Protein AF-0000000068092219 (afdb_homodimer)

Radius of gyration: 24.57 Å; Cα contacts (8 Å, |Δi|>4): 716; chains: 2; bounding box: 64×71×62 Å

Structure (mmCIF, N/CA/C/O backbone):
data_AF-0000000068092219-model_v1
#
loop_
_entity.id
_entity.type
_entity.pdbx_description
1 polymer 'Membrane protein'
#
loop_
_atom_site.group_PDB
_atom_site.id
_atom_site.type_symbol
_atom_site.label_atom_id
_atom_site.label_alt_id
_atom_site.label_comp_id
_atom_site.label_asym_id
_atom_site.label_entity_id
_atom_site.label_seq_id
_atom_site.pdbx_PDB_ins_code
_atom_site.Cartn_x
_atom_site.Cartn_y
_atom_site.Cartn_z
_atom_site.occupancy
_atom_site.B_iso_or_equiv
_atom_site.auth_seq_id
_atom_site.auth_comp_id
_atom_site.auth_asym_id
_atom_site.auth_atom_id
_atom_site.pdbx_PDB_model_num
ATOM 1 N N . MET A 1 1 ? -27.25 5.742 28.594 1 40.28 1 MET A N 1
ATOM 2 C CA . MET A 1 1 ? -26.188 4.75 28.609 1 40.28 1 MET A CA 1
ATOM 3 C C . MET A 1 1 ? -24.828 5.398 28.312 1 40.28 1 MET A C 1
ATOM 5 O O . MET A 1 1 ? -24.703 6.18 27.375 1 40.28 1 MET A O 1
ATOM 9 N N . SER A 1 2 ? -23.906 5.336 29.094 1 43.81 2 SER A N 1
ATOM 10 C CA . SER A 1 2 ? -22.688 6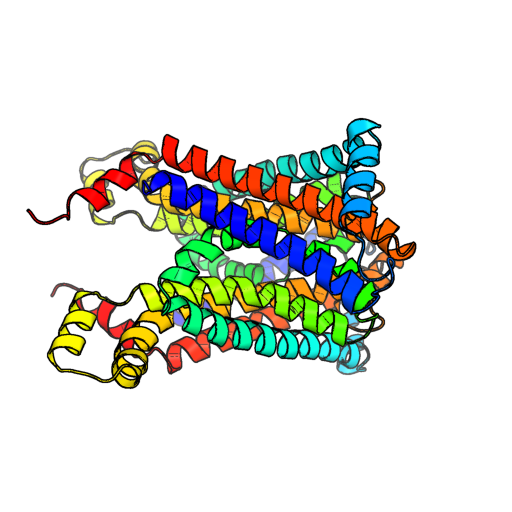.129 29.188 1 43.81 2 SER A CA 1
ATOM 11 C C . SER A 1 2 ? -21.859 6.043 27.906 1 43.81 2 SER A C 1
ATOM 13 O O . SER A 1 2 ? -21.969 5.066 27.156 1 43.81 2 SER A O 1
ATOM 15 N N . LYS A 1 3 ? -21.328 7.125 27.453 1 53.09 3 LYS A N 1
ATOM 16 C CA . LYS A 1 3 ? -20.484 7.363 26.281 1 53.09 3 LYS A CA 1
ATOM 17 C C . LYS A 1 3 ? -19.547 6.188 26.031 1 53.09 3 LYS A C 1
ATOM 19 O O . LYS A 1 3 ? -19.25 5.852 24.875 1 53.09 3 LYS A O 1
ATOM 24 N N . SER A 1 4 ? -19.172 5.613 27.078 1 50.69 4 SER A N 1
ATOM 25 C CA . SER A 1 4 ? -18.188 4.531 27.016 1 50.69 4 SER A CA 1
ATOM 26 C C . SER A 1 4 ? -18.812 3.246 26.484 1 50.69 4 SER A C 1
ATOM 28 O O . SER A 1 4 ? -18.156 2.473 25.797 1 50.69 4 SER A O 1
ATOM 30 N N . VAL A 1 5 ? -20.047 2.971 26.938 1 48.41 5 VAL A N 1
ATOM 31 C CA . VAL A 1 5 ? -20.719 1.737 26.547 1 48.41 5 VAL A CA 1
ATOM 32 C C . VAL A 1 5 ? -21.094 1.795 25.078 1 48.41 5 VAL A C 1
ATOM 34 O O . VAL A 1 5 ? -21.094 0.772 24.391 1 48.41 5 VAL A O 1
ATOM 37 N N . LYS A 1 6 ? -21.406 2.896 24.609 1 54.5 6 LYS A N 1
ATOM 38 C CA . LYS A 1 6 ? -21.828 3.113 23.219 1 54.5 6 LYS A CA 1
ATOM 39 C C . LYS A 1 6 ? -20.672 2.873 22.266 1 54.5 6 LYS A C 1
ATOM 41 O O . LYS A 1 6 ? -20.875 2.375 21.156 1 54.5 6 LYS A O 1
ATOM 46 N N . SER A 1 7 ? -19.5 3.111 22.859 1 58.94 7 SER A N 1
ATOM 47 C CA . SER A 1 7 ? -18.312 3.002 22.016 1 58.94 7 SER A CA 1
ATOM 48 C C . SER A 1 7 ? -18 1.545 21.688 1 58.94 7 SER A C 1
ATOM 50 O O . SER A 1 7 ? -17.531 1.238 20.594 1 58.94 7 SER A O 1
ATOM 52 N N . PHE A 1 8 ? -18.344 0.667 22.625 1 58.22 8 PHE A N 1
ATOM 53 C CA . PHE A 1 8 ? -18.062 -0.746 22.391 1 58.22 8 PHE A CA 1
ATOM 54 C C . PHE A 1 8 ? -19.281 -1.457 21.812 1 58.22 8 PHE A C 1
ATOM 56 O O . PHE A 1 8 ? -19.141 -2.451 21.109 1 58.22 8 PHE A O 1
ATOM 63 N N . LEU A 1 9 ? -20.406 -0.963 22.094 1 60.34 9 LEU A N 1
ATOM 64 C CA . LEU A 1 9 ? -21.625 -1.641 21.703 1 60.34 9 LEU A CA 1
ATOM 65 C C . LEU A 1 9 ? -21.875 -1.468 20.203 1 60.34 9 LEU A C 1
ATOM 67 O O . LEU A 1 9 ? -22.312 -2.406 19.531 1 60.34 9 LEU A O 1
ATOM 71 N N . TYR A 1 10 ? -21.516 -0.332 19.781 1 63.09 10 TYR A N 1
ATOM 72 C CA . TYR A 1 10 ? -21.844 -0.068 18.391 1 63.09 10 TYR A CA 1
ATOM 73 C C . TYR A 1 10 ? -20.984 -0.932 17.469 1 63.09 10 TYR A C 1
ATOM 75 O O . TYR A 1 10 ? -21.516 -1.586 16.562 1 63.09 10 TYR A O 1
ATOM 83 N N . PRO A 1 11 ? -19.766 -1.024 17.812 1 63.91 11 PRO A N 1
ATOM 84 C CA . PRO A 1 11 ? -18.969 -1.923 16.953 1 63.91 11 PRO A CA 1
ATOM 85 C C . PRO A 1 11 ? -19.406 -3.381 17.078 1 63.91 11 PRO A C 1
ATOM 87 O O . PRO A 1 11 ? -19.375 -4.125 16.094 1 63.91 11 PRO A O 1
ATOM 90 N N . LEU A 1 12 ? -19.781 -3.75 18.172 1 65.19 12 LEU A N 1
ATOM 91 C CA . LEU A 1 12 ? -20.234 -5.125 18.391 1 65.19 12 LEU A CA 1
ATOM 92 C C . LEU A 1 12 ? -21.516 -5.395 17.609 1 65.19 12 LEU A C 1
ATOM 94 O O . LEU A 1 12 ? -21.672 -6.461 17 1 65.19 12 LEU A O 1
ATOM 98 N N . ILE A 1 13 ? -22.375 -4.465 17.625 1 65.88 13 ILE A N 1
ATOM 99 C CA . ILE A 1 13 ? -23.641 -4.617 16.906 1 65.88 13 ILE A CA 1
ATOM 100 C C . ILE A 1 13 ? -23.375 -4.703 15.406 1 65.88 13 ILE A C 1
ATOM 102 O O . ILE A 1 13 ? -23.938 -5.551 14.719 1 65.88 13 ILE A O 1
ATOM 106 N N . THR A 1 14 ? -22.5 -3.848 15.039 1 67.38 14 THR A N 1
ATOM 107 C CA . THR A 1 14 ? -22.188 -3.869 13.617 1 67.38 14 THR A CA 1
ATOM 108 C C . THR A 1 14 ? -21.547 -5.199 13.227 1 67.38 14 THR A C 1
ATOM 110 O O . THR A 1 14 ? -21.859 -5.754 12.172 1 67.38 14 THR A O 1
ATOM 113 N N . GLY A 1 15 ? -20.656 -5.66 14.07 1 70.25 15 GLY A N 1
ATOM 114 C CA . GLY A 1 15 ? -20.078 -6.969 13.82 1 70.25 15 GLY A CA 1
ATOM 115 C C . GLY A 1 15 ? -21.109 -8.078 13.727 1 70.25 15 GLY A C 1
ATOM 116 O O . GLY A 1 15 ? -21.047 -8.898 12.805 1 70.25 15 GLY A O 1
ATOM 117 N N . VAL A 1 16 ? -21.969 -8.031 14.648 1 68.94 16 VAL A N 1
ATOM 118 C CA . VAL A 1 16 ? -23.016 -9.047 14.695 1 68.94 16 VAL A CA 1
ATOM 119 C C . VAL A 1 16 ? -23.906 -8.938 13.461 1 68.94 16 VAL A C 1
ATOM 121 O O . VAL A 1 16 ? -24.266 -9.945 12.852 1 68.94 16 VAL A O 1
ATOM 124 N N . VAL A 1 17 ? -24.234 -7.73 13.078 1 70 17 VAL A N 1
ATOM 125 C CA . VAL A 1 17 ? -25.078 -7.508 11.914 1 70 17 VAL A CA 1
ATOM 126 C C . VAL A 1 17 ? -24.375 -8.016 10.656 1 70 17 VAL A C 1
ATOM 128 O O . VAL A 1 17 ? -25 -8.625 9.781 1 70 17 VAL A O 1
ATOM 131 N N . LEU A 1 18 ? -23.109 -7.809 10.633 1 71.94 18 LEU A N 1
ATOM 132 C CA . LEU A 1 18 ? -22.344 -8.258 9.477 1 71.94 18 LEU A CA 1
ATOM 133 C C . LEU A 1 18 ? -22.328 -9.781 9.391 1 71.94 18 LEU A C 1
ATOM 135 O O . LEU A 1 18 ? -22.438 -10.344 8.305 1 71.94 18 LEU A O 1
ATOM 139 N N . VAL A 1 19 ? -22.281 -10.344 10.523 1 72.69 19 VAL A N 1
ATOM 140 C CA . VAL A 1 19 ? -22.281 -11.805 10.578 1 72.69 19 VAL A CA 1
ATOM 141 C C . VAL A 1 19 ? -23.656 -12.336 10.188 1 72.69 19 VAL A C 1
ATOM 143 O O . VAL A 1 19 ? -23.766 -13.312 9.453 1 72.69 19 VAL A O 1
ATOM 146 N N . ILE A 1 20 ? -24.641 -11.656 10.664 1 71.38 20 ILE A N 1
ATOM 147 C CA . ILE A 1 20 ? -26 -12.062 10.352 1 71.38 20 ILE A CA 1
ATOM 148 C C . ILE A 1 20 ? -26.266 -11.898 8.859 1 71.38 20 ILE A C 1
ATOM 150 O O . ILE A 1 20 ? -26.844 -12.781 8.219 1 71.38 20 ILE A O 1
ATOM 154 N N . LEU A 1 21 ? -25.781 -10.852 8.383 1 73.25 21 LEU A N 1
ATOM 155 C CA . LEU A 1 21 ? -25.938 -10.625 6.953 1 73.25 21 LEU A CA 1
ATOM 156 C C . LEU A 1 21 ? -25.172 -11.656 6.141 1 73.25 21 LEU A C 1
ATOM 158 O O . LEU A 1 21 ? -25.641 -12.109 5.094 1 73.25 21 LEU A O 1
ATOM 162 N N . TRP A 1 22 ? -24.094 -12 6.707 1 74.62 22 TRP A N 1
ATOM 163 C CA . TRP A 1 22 ? -23.281 -13.039 6.102 1 74.62 22 TRP A CA 1
ATOM 164 C C . TRP A 1 22 ? -24.016 -14.375 6.082 1 74.62 22 TRP A C 1
ATOM 166 O O . TRP A 1 22 ? -24.156 -15 5.031 1 74.62 22 TRP A O 1
ATOM 176 N N . PHE A 1 23 ? -24.594 -14.641 7.156 1 73.38 23 PHE A N 1
ATOM 177 C CA . PHE A 1 23 ? -25.344 -15.883 7.289 1 73.38 23 PHE A CA 1
ATOM 178 C C . PHE A 1 23 ? -26.594 -15.852 6.43 1 73.38 23 PHE A C 1
ATOM 180 O O . PHE A 1 23 ? -26.906 -16.812 5.723 1 73.38 23 PHE A O 1
ATOM 187 N N . ALA A 1 24 ? -27.234 -14.75 6.496 1 72.12 24 ALA A N 1
ATOM 188 C CA . ALA A 1 24 ? -28.5 -14.609 5.762 1 72.12 24 ALA A CA 1
ATOM 189 C C . ALA A 1 24 ? -28.25 -14.656 4.254 1 72.12 24 ALA A C 1
ATOM 191 O O . ALA A 1 24 ? -29.031 -15.258 3.516 1 72.12 24 ALA A O 1
ATOM 192 N N . SER A 1 25 ? -27.219 -14.055 3.889 1 72.88 25 SER A N 1
ATOM 193 C CA . SER A 1 25 ? -26.922 -14.016 2.459 1 72.88 25 SER A CA 1
ATOM 194 C C . SER A 1 25 ? -26.688 -15.414 1.91 1 72.88 25 SER A C 1
ATOM 196 O O . SER A 1 25 ? -27.125 -15.742 0.806 1 72.88 25 SER A O 1
ATOM 198 N N . ILE A 1 26 ? -26.125 -16.219 2.688 1 73.19 26 ILE A N 1
ATOM 199 C CA . ILE A 1 26 ? -25.812 -17.578 2.262 1 73.19 26 ILE A CA 1
ATOM 200 C C . ILE A 1 26 ? -27.094 -18.406 2.189 1 73.19 26 ILE A C 1
ATOM 202 O O . ILE A 1 26 ? -27.281 -19.172 1.237 1 73.19 26 ILE A O 1
ATOM 206 N N . ARG A 1 27 ? -27.891 -18.172 3.188 1 69.62 27 ARG A N 1
ATOM 207 C CA . ARG A 1 27 ? -29.109 -18.984 3.262 1 69.62 27 ARG A CA 1
ATOM 208 C C . ARG A 1 27 ? -30.125 -18.516 2.229 1 69.62 27 ARG A C 1
ATOM 210 O O . ARG A 1 27 ? -30.797 -19.344 1.594 1 69.62 27 ARG A O 1
ATOM 217 N N . ILE A 1 28 ? -30.203 -17.266 2.082 1 70.56 28 ILE A N 1
ATOM 218 C CA . ILE A 1 28 ? -31.219 -16.719 1.209 1 70.56 28 ILE A CA 1
ATOM 219 C C . ILE A 1 28 ? -30.859 -16.969 -0.25 1 70.56 28 ILE A C 1
ATOM 221 O O . ILE A 1 28 ? -31.703 -17.328 -1.061 1 70.56 28 ILE A O 1
ATOM 225 N N . PHE A 1 29 ? -29.578 -16.875 -0.49 1 74.5 29 PHE A N 1
ATOM 226 C CA . PHE A 1 29 ? -29.188 -16.969 -1.893 1 74.5 29 PHE A CA 1
ATOM 227 C C . PHE A 1 29 ? -28.609 -18.344 -2.203 1 74.5 29 PHE A C 1
ATOM 229 O O . PHE A 1 29 ? -28.219 -18.609 -3.34 1 74.5 29 PHE A O 1
ATOM 236 N N . SER A 1 30 ? -28.641 -19.297 -1.267 1 72.81 30 SER A N 1
ATOM 237 C CA . SER A 1 30 ? -28.125 -20.656 -1.424 1 72.81 30 SER A CA 1
ATOM 238 C C . SER A 1 30 ? -26.75 -20.656 -2.078 1 72.81 30 SER A C 1
ATOM 240 O O . SER A 1 30 ? -26.516 -21.375 -3.049 1 72.81 30 SER A O 1
ATOM 242 N N . VAL A 1 31 ? -26.031 -19.75 -1.548 1 74.44 31 VAL A N 1
ATOM 243 C CA . VAL A 1 31 ? -24.688 -19.625 -2.096 1 74.44 31 VAL A CA 1
ATOM 244 C C . VAL A 1 31 ? -23.859 -20.844 -1.725 1 74.44 31 VAL A C 1
ATOM 246 O O . VAL A 1 31 ? -23.828 -21.25 -0.559 1 74.44 31 VAL A O 1
ATOM 249 N N . PRO A 1 32 ? -23.328 -21.562 -2.699 1 77.25 32 PRO A N 1
ATOM 250 C CA . PRO A 1 32 ? -22.5 -22.734 -2.4 1 77.25 32 PRO A CA 1
ATOM 251 C C . PRO A 1 32 ? -21.297 -22.406 -1.526 1 77.25 32 PRO A C 1
ATOM 253 O O . PRO A 1 32 ? -20.797 -21.281 -1.555 1 77.25 32 PRO A O 1
ATOM 256 N N . ASN A 1 33 ? -20.844 -23.359 -0.782 1 75.38 33 ASN A N 1
ATOM 257 C CA . ASN A 1 33 ? -19.766 -23.203 0.18 1 75.38 33 ASN A CA 1
ATOM 258 C C . ASN A 1 33 ? -18.453 -22.844 -0.508 1 75.38 33 ASN A C 1
ATOM 260 O O . ASN A 1 33 ? -17.594 -22.203 0.097 1 75.38 33 ASN A O 1
ATOM 264 N N . TYR A 1 34 ? -18.391 -23.266 -1.735 1 74.94 34 TYR A N 1
ATOM 265 C CA . TYR A 1 34 ? -17.141 -22.984 -2.424 1 74.94 34 TYR A CA 1
ATOM 266 C C . TYR A 1 34 ? -17.062 -21.531 -2.844 1 74.94 34 TYR A C 1
ATOM 268 O O . TYR A 1 34 ? -15.977 -21.031 -3.188 1 74.94 34 TYR A O 1
ATOM 276 N N . LEU A 1 35 ? -18.125 -20.844 -2.758 1 77.5 35 LEU A N 1
ATOM 277 C CA . LEU A 1 35 ? -18.125 -19.422 -3.084 1 77.5 35 LEU A CA 1
ATOM 278 C C . LEU A 1 35 ? -18.109 -18.578 -1.817 1 77.5 35 LEU A C 1
ATOM 280 O O . LEU A 1 35 ? -17.359 -17.594 -1.73 1 77.5 35 LEU A O 1
ATOM 284 N N . LEU A 1 36 ? -18.938 -18.953 -0.888 1 81.88 36 LEU A N 1
ATOM 285 C CA . LEU A 1 36 ? -19.016 -18.266 0.392 1 81.88 36 LEU A CA 1
ATOM 286 C C . LEU A 1 36 ? -19.188 -19.25 1.539 1 81.88 36 LEU A C 1
ATOM 288 O O . LEU A 1 36 ? -20.234 -19.891 1.662 1 81.88 36 LEU A O 1
ATOM 292 N N . PRO A 1 37 ? -18.094 -19.297 2.299 1 87.19 37 PRO A N 1
ATOM 293 C CA . PRO A 1 37 ? -18.203 -20.266 3.393 1 87.19 37 PRO A CA 1
ATOM 294 C C . PRO A 1 37 ? -19.125 -19.797 4.516 1 87.19 37 PRO A C 1
ATOM 296 O O . PRO A 1 37 ? -19.328 -18.594 4.691 1 87.19 37 PRO A O 1
ATOM 299 N N . THR A 1 38 ? -19.641 -20.719 5.148 1 85.94 38 THR A N 1
ATOM 300 C CA . THR A 1 38 ? -20.453 -20.391 6.316 1 85.94 38 THR A CA 1
ATOM 301 C C . THR A 1 38 ? -19.562 -19.969 7.484 1 85.94 38 THR A C 1
ATOM 303 O O . THR A 1 38 ? -18.391 -20.375 7.559 1 85.94 38 THR A O 1
ATOM 306 N N . PRO A 1 39 ? -20.125 -19.125 8.242 1 86.81 39 PRO A N 1
ATOM 307 C CA . PRO A 1 39 ? -19.359 -18.75 9.438 1 86.81 39 PRO A CA 1
ATOM 308 C C . PRO A 1 39 ? -18.922 -19.953 10.258 1 86.81 39 PRO A C 1
ATOM 310 O O . PRO A 1 39 ? -17.828 -19.953 10.836 1 86.81 39 PRO A O 1
ATOM 313 N N . GLU A 1 40 ? -19.734 -20.953 10.297 1 86.94 40 GLU A N 1
ATOM 314 C CA . GLU A 1 40 ? -19.391 -22.156 11.039 1 86.94 40 GLU A CA 1
ATOM 315 C C . GLU A 1 40 ? -18.188 -22.859 10.43 1 86.94 40 GLU A C 1
ATOM 317 O O . GLU A 1 40 ? -17.328 -23.391 11.148 1 86.94 40 GLU A O 1
ATOM 322 N N . ALA A 1 41 ? -18.188 -22.906 9.164 1 90.12 41 ALA A N 1
ATOM 323 C CA . ALA A 1 41 ? -17.062 -23.547 8.477 1 90.12 41 ALA A CA 1
ATOM 324 C C . ALA A 1 41 ? -15.766 -22.797 8.766 1 90.12 41 ALA A C 1
ATOM 326 O O . ALA A 1 41 ? -14.719 -23.422 8.953 1 90.12 41 ALA A O 1
ATOM 327 N N . VAL A 1 42 ? -15.836 -21.531 8.781 1 92 42 VAL A N 1
ATOM 328 C CA . VAL A 1 42 ? -14.656 -20.719 9.055 1 92 42 VAL A CA 1
ATOM 329 C C . VAL A 1 42 ? -14.195 -20.922 10.492 1 92 42 VAL A C 1
ATOM 331 O O . VAL A 1 42 ? -13 -21.078 10.75 1 92 42 VAL A O 1
ATOM 334 N N . LEU A 1 43 ? -15.141 -20.969 11.375 1 91 43 LEU A N 1
ATOM 335 C CA . LEU A 1 43 ? -14.812 -21.172 12.781 1 91 43 LEU A CA 1
ATOM 336 C C . LEU A 1 43 ? -14.195 -22.547 13.008 1 91 43 LEU A C 1
ATOM 338 O O . LEU A 1 43 ? -13.266 -22.688 13.805 1 91 43 LEU A O 1
ATOM 342 N N . ASN A 1 44 ? -14.719 -23.516 12.367 1 92.88 44 ASN A N 1
ATOM 343 C CA . ASN A 1 44 ? -14.164 -24.859 12.461 1 92.88 44 ASN A CA 1
ATOM 344 C C . ASN A 1 44 ? -12.75 -24.922 11.898 1 92.88 44 ASN A C 1
ATOM 346 O O . ASN A 1 44 ? -11.875 -25.578 12.477 1 92.88 44 ASN A O 1
ATOM 350 N N . THR A 1 45 ? -12.578 -24.234 10.797 1 94.31 45 THR A N 1
ATOM 351 C CA . THR A 1 45 ? -11.258 -24.188 10.188 1 94.31 45 THR A CA 1
ATOM 352 C C . THR A 1 45 ? -10.258 -23.484 11.109 1 94.31 45 THR A C 1
ATOM 354 O O . THR A 1 45 ? -9.117 -23.922 11.242 1 94.31 45 THR A O 1
ATOM 357 N N . LEU A 1 46 ? -10.711 -22.469 11.75 1 95.12 46 LEU A N 1
ATOM 358 C CA . LEU A 1 46 ? -9.867 -21.766 12.703 1 95.12 46 LEU A CA 1
ATOM 359 C C . LEU A 1 46 ? -9.531 -22.656 13.898 1 95.12 46 LEU A C 1
ATOM 361 O O . LEU A 1 46 ? -8.398 -22.641 14.391 1 95.12 46 LEU A O 1
ATOM 365 N N . ARG A 1 47 ? -10.492 -23.359 14.312 1 93.25 47 ARG A N 1
ATOM 366 C CA . ARG A 1 47 ? -10.281 -24.266 15.43 1 93.25 47 ARG A CA 1
ATOM 367 C C . ARG A 1 47 ? -9.242 -25.328 15.07 1 93.25 47 ARG A C 1
ATOM 369 O O . ARG A 1 47 ? -8.281 -25.531 15.812 1 93.25 47 ARG A O 1
ATOM 376 N N . ILE A 1 48 ? -9.406 -25.953 13.977 1 92.75 48 ILE A N 1
ATOM 377 C CA . ILE A 1 48 ? -8.477 -26.984 13.516 1 92.75 48 ILE A CA 1
ATOM 378 C C . ILE A 1 48 ? -7.09 -26.359 13.305 1 92.75 48 ILE A C 1
ATOM 380 O O . ILE A 1 48 ? -6.078 -26.953 13.688 1 92.75 48 ILE A O 1
ATOM 384 N N . GLY A 1 49 ? -7.043 -25.234 12.75 1 93.38 49 GLY A N 1
ATOM 385 C CA . GLY A 1 49 ? -5.789 -24.562 12.422 1 93.38 49 GLY A CA 1
ATOM 386 C C . GLY A 1 49 ? -4.992 -24.156 13.648 1 93.38 49 GLY A C 1
ATOM 387 O O . GLY A 1 49 ? -3.775 -24.344 13.688 1 93.38 49 GLY A O 1
ATOM 388 N N . TYR A 1 50 ? -5.699 -23.688 14.703 1 94.38 50 TYR A N 1
ATOM 389 C CA . TYR A 1 50 ? -4.945 -23.094 15.797 1 94.38 50 TYR A CA 1
ATOM 390 C C . TYR A 1 50 ? -5.039 -23.953 17.047 1 94.38 50 TYR A C 1
ATOM 392 O O . TYR A 1 50 ? -4.129 -23.953 17.891 1 94.38 50 TYR A O 1
ATOM 400 N N . VAL A 1 51 ? -6.133 -24.672 17.219 1 92.19 51 VAL A N 1
ATOM 401 C CA . VAL A 1 51 ? -6.25 -25.562 18.375 1 92.19 51 VAL A CA 1
ATOM 402 C C . VAL A 1 51 ? -5.461 -26.844 18.109 1 92.19 51 VAL A C 1
ATOM 404 O O . VAL A 1 51 ? -4.684 -27.297 18.969 1 92.19 51 VAL A O 1
ATOM 407 N N . GLU A 1 52 ? -5.633 -27.391 16.922 1 92.25 52 GLU A N 1
ATOM 408 C CA . GLU A 1 52 ? -4.852 -28.578 16.547 1 92.25 52 GLU A CA 1
ATOM 409 C C . GLU A 1 52 ? -3.451 -28.188 16.078 1 92.25 52 GLU A C 1
ATOM 411 O O . GLU A 1 52 ? -2.59 -29.047 15.891 1 92.25 52 GLU A O 1
ATOM 416 N N . GLY A 1 53 ? -3.242 -26.906 15.766 1 91.25 53 GLY A N 1
ATOM 417 C CA . GLY A 1 53 ? -1.903 -26.344 15.664 1 91.25 53 GLY A CA 1
ATOM 418 C C . GLY A 1 53 ? -1.392 -26.281 14.234 1 91.25 53 GLY A C 1
ATOM 419 O O . GLY A 1 53 ? -0.25 -25.891 14 1 91.25 53 GLY A O 1
ATOM 420 N N . GLN A 1 54 ? -2.17 -26.594 13.234 1 92.25 54 GLN A N 1
ATOM 421 C CA . GLN A 1 54 ? -1.732 -26.703 11.852 1 92.25 54 GLN A CA 1
ATOM 422 C C . GLN A 1 54 ? -1.354 -25.344 11.273 1 92.25 54 GLN A C 1
ATOM 424 O O . GLN A 1 54 ? -0.535 -25.266 10.352 1 92.25 54 GLN A O 1
ATOM 429 N N . TYR A 1 55 ? -1.884 -24.25 11.773 1 96.25 55 TYR A N 1
ATOM 430 C CA . TYR A 1 55 ? -1.701 -22.938 11.156 1 96.25 55 TYR A CA 1
ATOM 431 C C . TYR A 1 55 ? -0.583 -22.172 11.844 1 96.25 55 TYR A C 1
ATOM 433 O O . TYR A 1 55 ? -0.094 -21.172 11.305 1 96.25 55 TYR A O 1
ATOM 441 N N . TRP A 1 56 ? -0.043 -22.672 12.984 1 96.19 56 TRP A N 1
ATOM 442 C CA . TRP A 1 56 ? 0.922 -21.891 13.766 1 96.19 56 TRP A CA 1
ATOM 443 C C . TRP A 1 56 ? 2.223 -21.703 12.992 1 96.19 56 TRP A C 1
ATOM 445 O O . TRP A 1 56 ? 2.785 -20.609 12.969 1 96.19 56 TRP A O 1
ATOM 455 N N . PRO A 1 57 ? 2.703 -22.812 12.375 1 96.12 57 PRO A N 1
ATOM 456 C CA . PRO A 1 57 ? 3.936 -22.609 11.609 1 96.12 57 PRO A CA 1
ATOM 457 C C . PRO A 1 57 ? 3.783 -21.562 10.516 1 96.12 57 PRO A C 1
ATOM 459 O O . PRO A 1 57 ? 4.715 -20.797 10.25 1 96.12 57 PRO A O 1
ATOM 462 N N . HIS A 1 58 ? 2.662 -21.516 9.867 1 97.44 58 HIS A N 1
ATOM 463 C CA . HIS A 1 58 ? 2.389 -20.547 8.812 1 97.44 58 HIS A CA 1
ATOM 464 C C . HIS A 1 58 ? 2.189 -19.141 9.398 1 97.44 58 HIS A C 1
ATOM 466 O O . HIS A 1 58 ? 2.721 -18.172 8.867 1 97.44 58 HIS A O 1
ATOM 472 N N . PHE A 1 59 ? 1.502 -19.125 10.5 1 97.81 59 PHE A N 1
ATOM 473 C CA . PHE A 1 59 ? 1.268 -17.875 11.211 1 97.81 59 PHE A CA 1
ATOM 474 C C . PHE A 1 59 ? 2.584 -17.25 11.664 1 97.81 59 PHE A C 1
ATOM 476 O O . PHE A 1 59 ? 2.826 -16.062 11.453 1 97.81 59 PHE A O 1
ATOM 483 N N . LEU A 1 60 ? 3.412 -18.031 12.242 1 97.44 60 LEU A N 1
ATOM 484 C CA . LEU A 1 60 ? 4.684 -17.547 12.781 1 97.44 60 LEU A CA 1
ATOM 485 C C . LEU A 1 60 ? 5.637 -17.156 11.664 1 97.44 60 LEU A C 1
ATOM 487 O O . LEU A 1 60 ? 6.426 -16.219 11.805 1 97.44 60 LEU A O 1
ATOM 491 N N . PHE A 1 61 ? 5.586 -17.906 10.594 1 97.88 61 PHE A N 1
ATOM 492 C CA . PHE A 1 61 ? 6.422 -17.578 9.445 1 97.88 61 PHE A CA 1
ATOM 493 C C . PHE A 1 61 ? 6.09 -16.188 8.906 1 97.88 61 PHE A C 1
ATOM 495 O O . PHE A 1 61 ? 6.988 -15.367 8.695 1 97.88 61 PHE A O 1
ATOM 502 N N . THR A 1 62 ? 4.824 -15.914 8.703 1 98.12 62 THR A N 1
ATOM 503 C CA . THR A 1 62 ? 4.391 -14.602 8.219 1 98.12 62 THR A CA 1
ATOM 504 C C . THR A 1 62 ? 4.703 -13.516 9.25 1 98.12 62 THR A C 1
ATOM 506 O O . THR A 1 62 ? 5.18 -12.438 8.891 1 98.12 62 THR A O 1
ATOM 509 N N . LEU A 1 63 ? 4.504 -13.844 10.484 1 98.19 63 LEU A N 1
ATOM 510 C CA . LEU A 1 63 ? 4.789 -12.883 11.539 1 98.19 63 LEU A CA 1
ATOM 511 C C . LEU A 1 63 ? 6.277 -12.555 11.586 1 98.19 63 LEU A C 1
ATOM 513 O O . LEU A 1 63 ? 6.656 -11.383 11.688 1 98.19 63 LEU A O 1
ATOM 517 N N . GLN A 1 64 ? 7.074 -13.516 11.492 1 98.06 64 GLN A N 1
ATOM 518 C CA . GLN A 1 64 ? 8.523 -13.336 11.57 1 98.06 64 GLN A CA 1
ATOM 519 C C . GLN A 1 64 ? 9.039 -12.531 10.383 1 98.06 64 GLN A C 1
ATOM 521 O O . GLN A 1 64 ? 9.828 -11.602 10.555 1 98.06 64 GLN A O 1
ATOM 526 N N . SER A 1 65 ? 8.648 -12.938 9.211 1 97.94 65 SER A N 1
ATOM 527 C CA . SER A 1 65 ? 9.102 -12.203 8.031 1 97.94 65 SER A CA 1
ATOM 528 C C . SER A 1 65 ? 8.664 -10.742 8.102 1 97.94 65 SER A C 1
ATOM 530 O O . SER A 1 65 ? 9.438 -9.844 7.758 1 97.94 65 SER A O 1
ATOM 532 N N . THR A 1 66 ? 7.449 -10.539 8.586 1 98.25 66 THR A N 1
ATOM 533 C CA . THR A 1 66 ? 6.914 -9.18 8.695 1 98.25 66 THR A CA 1
ATOM 534 C C . THR A 1 66 ? 7.695 -8.367 9.719 1 98.25 66 THR A C 1
ATOM 536 O O . THR A 1 66 ? 8.094 -7.234 9.453 1 98.25 66 THR A O 1
ATOM 539 N N . VAL A 1 67 ? 7.957 -8.984 10.836 1 98.38 67 VAL A N 1
ATOM 540 C CA . VAL A 1 67 ? 8.625 -8.273 11.93 1 98.38 67 VAL A CA 1
ATOM 541 C C . VAL A 1 67 ? 10.078 -8 11.555 1 98.38 67 VAL A C 1
ATOM 543 O O . VAL A 1 67 ? 10.562 -6.875 11.711 1 98.38 67 VAL A O 1
ATOM 546 N N . TYR A 1 68 ? 10.742 -8.992 11.055 1 98.56 68 TYR A N 1
ATOM 547 C CA . TYR A 1 68 ? 12.141 -8.812 10.664 1 98.56 68 TYR A CA 1
ATOM 548 C C . TYR A 1 68 ? 12.266 -7.766 9.562 1 98.56 68 TYR A C 1
ATOM 550 O O . TYR A 1 68 ? 13.086 -6.852 9.656 1 98.56 68 TYR A O 1
ATOM 558 N N . GLY A 1 69 ? 11.5 -7.93 8.555 1 98.56 69 GLY A N 1
ATOM 559 C CA . GLY A 1 69 ? 11.539 -6.977 7.461 1 98.56 69 GLY A CA 1
ATOM 560 C C . GLY A 1 69 ? 11.172 -5.566 7.883 1 98.56 69 GLY A C 1
ATOM 561 O O . GLY A 1 69 ? 11.797 -4.598 7.441 1 98.56 69 GLY A O 1
ATOM 562 N N . TYR A 1 70 ? 10.133 -5.492 8.711 1 98.56 70 TYR A N 1
ATOM 563 C CA . TYR A 1 70 ? 9.68 -4.203 9.219 1 98.56 70 TYR A CA 1
ATOM 564 C C . TYR A 1 70 ? 10.789 -3.504 9.992 1 98.56 70 TYR A C 1
ATOM 566 O O . TYR A 1 70 ? 11.062 -2.322 9.766 1 98.56 70 TYR A O 1
ATOM 574 N N . LEU A 1 71 ? 11.438 -4.211 10.859 1 98.56 71 LEU A N 1
ATOM 575 C CA . LEU A 1 71 ? 12.484 -3.641 11.695 1 98.56 71 LEU A CA 1
ATOM 576 C C . LEU A 1 71 ? 13.695 -3.236 10.852 1 98.56 71 LEU A C 1
ATOM 578 O O . LEU A 1 71 ? 14.258 -2.16 11.047 1 98.56 71 LEU A O 1
ATOM 582 N N . ILE A 1 72 ? 14.031 -4.023 9.945 1 98.5 72 ILE A N 1
ATOM 583 C CA . ILE A 1 72 ? 15.18 -3.734 9.086 1 98.5 72 ILE A CA 1
ATOM 584 C C . ILE A 1 72 ? 14.859 -2.555 8.172 1 98.5 72 ILE A C 1
ATOM 586 O O . ILE A 1 72 ? 15.641 -1.604 8.078 1 98.5 72 ILE A O 1
ATOM 590 N N . GLY A 1 73 ? 13.68 -2.648 7.52 1 98.19 73 GLY A N 1
ATOM 591 C CA . GLY A 1 73 ? 13.281 -1.591 6.605 1 98.19 73 GLY A CA 1
ATOM 592 C C . GLY A 1 73 ? 13.125 -0.243 7.281 1 98.19 73 GLY A C 1
ATOM 593 O O . GLY A 1 73 ? 13.711 0.75 6.848 1 98.19 73 GLY A O 1
ATOM 594 N N . CYS A 1 74 ? 12.367 -0.234 8.328 1 98.25 74 CYS A N 1
ATOM 595 C CA . CYS A 1 74 ? 12.148 1.007 9.062 1 98.25 74 CYS A CA 1
ATOM 596 C C . CYS A 1 74 ? 13.43 1.499 9.711 1 98.25 74 CYS A C 1
ATOM 598 O O . CYS A 1 74 ? 13.711 2.699 9.711 1 98.25 74 CYS A O 1
ATOM 600 N N . GLY A 1 75 ? 14.18 0.561 10.266 1 98.06 75 GLY A N 1
ATOM 601 C CA . GLY A 1 75 ? 15.453 0.934 10.867 1 98.06 75 GLY A CA 1
ATOM 602 C C . GLY A 1 75 ? 16.422 1.565 9.883 1 98.06 75 GLY A C 1
ATOM 603 O O . GLY A 1 75 ? 16.984 2.625 10.148 1 98.06 75 GLY A O 1
ATOM 604 N N . MET A 1 76 ? 16.594 0.975 8.781 1 97.38 76 MET A N 1
ATOM 605 C CA . MET A 1 76 ? 17.469 1.508 7.754 1 97.38 76 MET A CA 1
ATOM 606 C C . MET A 1 76 ? 16.953 2.846 7.23 1 97.38 76 MET A C 1
ATOM 608 O O . MET A 1 76 ? 17.734 3.768 6.996 1 97.38 76 MET A O 1
ATOM 612 N N . ALA A 1 77 ? 15.672 2.914 7.012 1 96.19 77 ALA A N 1
ATOM 613 C CA . ALA A 1 77 ? 15.07 4.148 6.523 1 96.19 77 ALA A CA 1
ATOM 614 C C . ALA A 1 77 ? 15.289 5.297 7.504 1 96.19 77 ALA A C 1
ATOM 616 O O . ALA A 1 77 ? 15.531 6.434 7.098 1 96.19 77 ALA A O 1
ATOM 617 N N . LEU A 1 78 ? 15.141 4.969 8.766 1 95.31 78 LEU A N 1
ATOM 618 C CA . LEU A 1 78 ? 15.344 5.973 9.797 1 95.31 78 LEU A CA 1
ATOM 619 C C . LEU A 1 78 ? 16.781 6.48 9.781 1 95.31 78 LEU A C 1
ATOM 621 O O . LEU A 1 78 ? 17.016 7.691 9.852 1 95.31 78 LEU A O 1
ATOM 625 N N . VAL A 1 79 ? 17.719 5.621 9.633 1 94.5 79 VAL A N 1
ATOM 626 C CA . VAL A 1 79 ? 19.141 5.977 9.648 1 94.5 79 VAL A CA 1
ATOM 627 C C . VAL A 1 79 ? 19.484 6.75 8.375 1 94.5 79 VAL A C 1
ATOM 629 O O . VAL A 1 79 ? 20.016 7.863 8.445 1 94.5 79 VAL A O 1
ATOM 632 N N . VAL A 1 80 ? 19.156 6.223 7.238 1 91.25 80 VAL A N 1
ATOM 633 C CA . VAL A 1 80 ? 19.484 6.836 5.957 1 91.25 80 VAL A CA 1
ATOM 634 C C . VAL A 1 80 ? 18.734 8.164 5.809 1 91.25 80 VAL A C 1
ATOM 636 O O . VAL A 1 80 ? 19.297 9.148 5.344 1 91.25 80 VAL A O 1
ATOM 639 N N . GLY A 1 81 ? 17.422 8.133 6.195 1 90.69 81 GLY A N 1
ATOM 640 C CA . GLY A 1 81 ? 16.641 9.344 6.125 1 90.69 81 GLY A CA 1
ATOM 641 C C . GLY A 1 81 ? 17.188 10.469 6.988 1 90.69 81 GLY A C 1
ATOM 642 O O . GLY A 1 81 ? 17.219 11.625 6.562 1 90.69 81 GLY A O 1
ATOM 643 N N . THR A 1 82 ? 17.625 10.141 8.141 1 90.44 82 THR A N 1
ATOM 644 C CA . THR A 1 82 ? 18.188 11.133 9.055 1 90.44 82 THR A CA 1
ATOM 645 C C . THR A 1 82 ? 19.484 11.711 8.492 1 90.44 82 THR A C 1
ATOM 647 O O . THR A 1 82 ? 19.703 12.93 8.539 1 90.44 82 THR A O 1
ATOM 650 N N . VAL A 1 83 ? 20.297 10.883 7.973 1 88.12 83 VAL A N 1
ATOM 651 C CA . VAL A 1 83 ? 21.578 11.312 7.43 1 88.12 83 VAL A CA 1
ATOM 652 C C . VAL A 1 83 ? 21.359 12.203 6.215 1 88.12 83 VAL A C 1
ATOM 654 O O . VAL A 1 83 ? 22 13.242 6.07 1 88.12 83 VAL A O 1
ATOM 657 N N . LEU A 1 84 ? 20.422 11.875 5.484 1 85.38 84 LEU A N 1
ATOM 658 C CA . LEU A 1 84 ? 20.188 12.609 4.25 1 85.38 84 LEU A CA 1
ATOM 659 C C . LEU A 1 84 ? 19.422 13.906 4.52 1 85.38 84 LEU A C 1
ATOM 661 O O . LEU A 1 84 ? 19.578 14.891 3.795 1 85.38 84 LEU A O 1
ATOM 665 N N . ALA A 1 85 ? 18.562 13.797 5.508 1 86 85 ALA A N 1
ATOM 666 C CA . ALA A 1 85 ? 17.812 15 5.863 1 86 85 ALA A CA 1
ATOM 667 C C . ALA A 1 85 ? 18.734 16.141 6.262 1 86 85 ALA A C 1
ATOM 669 O O . ALA A 1 85 ? 18.406 17.312 6.102 1 86 85 ALA A O 1
ATOM 670 N N . GLU A 1 86 ? 19.891 15.852 6.723 1 81.62 86 GLU A N 1
ATOM 671 C CA . GLU A 1 86 ? 20.844 16.844 7.211 1 81.62 86 GLU A CA 1
ATOM 672 C C . GLU A 1 86 ? 21.672 17.406 6.07 1 81.62 86 GLU A C 1
ATOM 674 O O . GLU A 1 86 ? 22.312 18.453 6.219 1 81.62 86 GLU A O 1
ATOM 679 N N . SER A 1 87 ? 21.594 16.703 4.98 1 78.25 87 SER A N 1
ATOM 680 C CA . SER A 1 87 ? 22.422 17.141 3.863 1 78.25 87 SER A CA 1
ATOM 681 C C . SER A 1 87 ? 21.609 17.875 2.82 1 78.25 87 SER A C 1
ATOM 683 O O . SER A 1 87 ? 20.547 17.406 2.4 1 78.25 87 SER A O 1
ATOM 685 N N . GLU A 1 88 ? 21.812 19.094 2.576 1 70.5 88 GLU A N 1
ATOM 686 C CA . GLU A 1 88 ? 21.109 19.875 1.569 1 70.5 88 GLU A CA 1
ATOM 687 C C . GLU A 1 88 ? 21.375 19.344 0.164 1 70.5 88 GLU A C 1
ATOM 689 O O . GLU A 1 88 ? 20.484 19.328 -0.683 1 70.5 88 GLU A O 1
ATOM 694 N N . THR A 1 89 ? 22.516 18.906 -0.089 1 66.62 89 THR A N 1
ATOM 695 C CA . THR A 1 89 ? 22.922 18.438 -1.41 1 66.62 89 THR A CA 1
ATOM 696 C C . THR A 1 89 ? 22.203 17.141 -1.768 1 66.62 89 THR A C 1
ATOM 698 O O . THR A 1 89 ? 21.781 16.953 -2.91 1 66.62 89 THR A O 1
ATOM 701 N N . PHE A 1 90 ? 21.953 16.375 -0.802 1 69.31 90 PHE A N 1
ATOM 702 C CA . PHE A 1 90 ? 21.297 15.102 -1.036 1 69.31 90 PHE A CA 1
ATOM 703 C C . PHE A 1 90 ? 19.844 15.305 -1.448 1 69.31 90 PHE A C 1
ATOM 705 O O . PHE A 1 90 ? 19.344 14.609 -2.328 1 69.31 90 PHE A O 1
ATOM 712 N N . GLU A 1 91 ? 19.281 16.234 -0.924 1 64.94 91 GLU A N 1
ATOM 713 C CA . GLU A 1 91 ? 17.875 16.516 -1.216 1 64.94 91 GLU A CA 1
ATOM 714 C C . GLU A 1 91 ? 17.672 16.844 -2.689 1 64.94 91 GLU A C 1
ATOM 716 O O . GLU A 1 91 ? 16.734 16.359 -3.322 1 64.94 91 GLU A O 1
ATOM 721 N N . GLN A 1 92 ? 18.625 17.562 -3.133 1 66.75 92 GLN A N 1
ATOM 722 C CA . GLN A 1 92 ? 18.469 18.047 -4.5 1 66.75 92 GLN A CA 1
ATOM 723 C C . GLN A 1 92 ? 18.719 16.922 -5.508 1 66.75 92 GLN A C 1
ATOM 725 O O . GLN A 1 92 ? 18.109 16.906 -6.586 1 66.75 92 GLN A O 1
ATOM 730 N N . PHE A 1 93 ? 19.5 15.953 -5.074 1 68.31 93 PHE A N 1
ATOM 731 C CA . PHE A 1 93 ? 19.891 14.906 -6.008 1 68.31 93 PHE A CA 1
ATOM 732 C C . PHE A 1 93 ? 18.969 13.695 -5.891 1 68.31 93 PHE A C 1
ATOM 734 O O . PHE A 1 93 ? 18.75 12.977 -6.867 1 68.31 93 PHE A O 1
ATOM 741 N N . ILE A 1 94 ? 18.375 13.57 -4.785 1 70.38 94 ILE A N 1
ATOM 742 C CA . ILE A 1 94 ? 17.719 12.297 -4.527 1 70.38 94 ILE A CA 1
ATOM 743 C C . ILE A 1 94 ? 16.203 12.484 -4.555 1 70.38 94 ILE A C 1
ATOM 745 O O . ILE A 1 94 ? 15.469 11.555 -4.898 1 70.38 94 ILE A O 1
ATOM 749 N N . TYR A 1 95 ? 15.711 13.695 -4.461 1 70.12 95 TYR A N 1
ATOM 750 C CA . TYR A 1 95 ? 14.289 13.953 -4.273 1 70.12 95 TYR A CA 1
ATOM 751 C C . TYR A 1 95 ? 13.492 13.516 -5.5 1 70.12 95 TYR A C 1
ATOM 753 O O . TYR A 1 95 ? 12.469 12.844 -5.371 1 70.12 95 TYR A O 1
ATOM 761 N N . PRO A 1 96 ? 13.969 13.812 -6.66 1 68.5 96 PRO A N 1
ATOM 762 C CA . PRO A 1 96 ? 13.18 13.391 -7.82 1 68.5 96 PRO A CA 1
ATOM 763 C C . PRO A 1 96 ? 13.07 11.875 -7.941 1 68.5 96 PRO A C 1
ATOM 765 O O . PRO A 1 96 ? 12.086 11.359 -8.484 1 68.5 96 PRO A O 1
ATOM 768 N N . TYR A 1 97 ? 14.047 11.203 -7.488 1 72.56 97 TYR A N 1
ATOM 769 C CA . TYR A 1 97 ? 14.055 9.75 -7.574 1 72.56 97 TYR A CA 1
ATOM 770 C C . TYR A 1 97 ? 13.164 9.133 -6.5 1 72.56 97 TYR A C 1
ATOM 772 O O . TYR A 1 97 ? 12.672 8.016 -6.66 1 72.56 97 TYR A O 1
ATOM 780 N N . ILE A 1 98 ? 13.023 9.914 -5.512 1 71.62 98 ILE A N 1
ATOM 781 C CA . ILE A 1 98 ? 12.172 9.43 -4.434 1 71.62 98 ILE A CA 1
ATOM 782 C C . ILE A 1 98 ? 10.727 9.352 -4.91 1 71.62 98 ILE A C 1
ATOM 784 O O . ILE A 1 98 ? 10.023 8.383 -4.629 1 71.62 98 ILE A O 1
ATOM 788 N N . ILE A 1 99 ? 10.359 10.289 -5.77 1 70.44 99 ILE A N 1
ATOM 789 C CA . ILE A 1 99 ? 8.992 10.328 -6.285 1 70.44 99 ILE A CA 1
ATOM 790 C C . ILE A 1 99 ? 8.773 9.148 -7.234 1 70.44 99 ILE A C 1
ATOM 792 O O . ILE A 1 99 ? 7.73 8.492 -7.184 1 70.44 99 ILE A O 1
ATOM 796 N N . ALA A 1 100 ? 9.75 8.945 -8 1 75 100 ALA A N 1
ATOM 797 C CA . ALA A 1 100 ? 9.656 7.828 -8.938 1 75 100 ALA A CA 1
ATOM 798 C C . ALA A 1 100 ? 9.594 6.496 -8.203 1 75 100 ALA A C 1
ATOM 800 O O . ALA A 1 100 ? 8.797 5.617 -8.555 1 75 100 ALA A O 1
ATOM 801 N N . LEU A 1 101 ? 10.336 6.391 -7.234 1 75.81 101 LEU A N 1
ATOM 802 C CA . LEU A 1 101 ? 10.391 5.152 -6.465 1 75.81 101 LEU A CA 1
ATOM 803 C C . LEU A 1 101 ? 9.102 4.941 -5.684 1 75.81 101 LEU A C 1
ATOM 805 O O . LEU A 1 101 ? 8.641 3.805 -5.523 1 75.81 101 LEU A O 1
ATOM 809 N N . GLN A 1 102 ? 8.547 6.016 -5.359 1 78.12 102 GLN A N 1
ATOM 810 C CA . GLN A 1 102 ? 7.305 5.938 -4.602 1 78.12 102 GLN A CA 1
ATOM 811 C C . GLN A 1 102 ? 6.137 5.559 -5.504 1 78.12 102 GLN A C 1
ATOM 813 O O . GLN A 1 102 ? 5.152 4.973 -5.039 1 78.12 102 GLN A O 1
ATOM 818 N N . SER A 1 103 ? 6.309 5.91 -6.746 1 81.69 103 SER A N 1
ATOM 819 C CA . SER A 1 103 ? 5.219 5.652 -7.68 1 81.69 103 SER A CA 1
ATOM 820 C C . SER A 1 103 ? 5.297 4.242 -8.25 1 81.69 103 SER A C 1
ATOM 822 O O . SER A 1 103 ? 4.379 3.789 -8.938 1 81.69 103 SER A O 1
ATOM 824 N N . THR A 1 104 ? 6.422 3.623 -7.949 1 83.69 104 THR A N 1
ATOM 825 C CA . THR A 1 104 ? 6.645 2.268 -8.445 1 83.69 104 THR A CA 1
ATOM 826 C C . THR A 1 104 ? 5.945 1.246 -7.547 1 83.69 104 THR A C 1
ATOM 828 O O . THR A 1 104 ? 6.113 1.268 -6.328 1 83.69 104 THR A O 1
ATOM 831 N N . PRO A 1 105 ? 5.102 0.409 -8.156 1 90.19 105 PRO A N 1
ATOM 832 C CA . PRO A 1 105 ? 4.57 -0.691 -7.348 1 90.19 105 PRO A CA 1
ATOM 833 C C . PRO A 1 105 ? 5.648 -1.676 -6.906 1 90.19 105 PRO A C 1
ATOM 835 O O . PRO A 1 105 ? 5.93 -2.648 -7.613 1 90.19 105 PRO A O 1
ATOM 838 N N . LYS A 1 106 ? 6.121 -1.513 -5.785 1 91.62 106 LYS A N 1
ATOM 839 C CA . LYS A 1 106 ? 7.285 -2.242 -5.289 1 91.62 106 LYS A CA 1
ATOM 840 C C . LYS A 1 106 ? 6.992 -3.738 -5.191 1 91.62 106 LYS A C 1
ATOM 842 O O . LYS A 1 106 ? 7.914 -4.559 -5.207 1 91.62 106 LYS A O 1
ATOM 847 N N . VAL A 1 107 ? 5.73 -4.043 -5.141 1 93.31 107 VAL A N 1
ATOM 848 C CA . VAL A 1 107 ? 5.355 -5.449 -5.035 1 93.31 107 VAL A CA 1
ATOM 849 C C . VAL A 1 107 ? 5.766 -6.188 -6.309 1 93.31 107 VAL A C 1
ATOM 851 O O . VAL A 1 107 ? 5.934 -7.41 -6.297 1 93.31 107 VAL A O 1
ATOM 854 N N . ALA A 1 108 ? 5.895 -5.422 -7.375 1 94.19 108 ALA A N 1
ATOM 855 C CA . ALA A 1 108 ? 6.23 -6.023 -8.664 1 94.19 108 ALA A CA 1
ATOM 856 C C . ALA A 1 108 ? 7.656 -6.57 -8.656 1 94.19 108 ALA A C 1
ATOM 858 O O . ALA A 1 108 ? 8.039 -7.34 -9.539 1 94.19 108 ALA A O 1
ATOM 859 N N . ILE A 1 109 ? 8.398 -6.246 -7.641 1 93.75 109 ILE A N 1
ATOM 860 C CA . ILE A 1 109 ? 9.789 -6.68 -7.527 1 93.75 109 ILE A CA 1
ATOM 861 C C . ILE A 1 109 ? 9.844 -8.07 -6.906 1 93.75 109 ILE A C 1
ATOM 863 O O . ILE A 1 109 ? 10.883 -8.742 -6.945 1 93.75 109 ILE A O 1
ATOM 867 N N . ALA A 1 110 ? 8.75 -8.57 -6.43 1 93.88 110 ALA A N 1
ATOM 868 C CA . ALA A 1 110 ? 8.688 -9.812 -5.656 1 93.88 110 ALA A CA 1
ATOM 869 C C . ALA A 1 110 ? 9.266 -10.977 -6.449 1 93.88 110 ALA A C 1
ATOM 871 O O . ALA A 1 110 ? 10.109 -11.727 -5.941 1 93.88 110 ALA A O 1
ATOM 872 N N . PRO A 1 111 ? 8.906 -11.117 -7.691 1 93.69 111 PRO A N 1
ATOM 873 C CA . PRO A 1 111 ? 9.477 -12.234 -8.445 1 93.69 111 PRO A CA 1
ATOM 874 C C . PRO A 1 111 ? 10.984 -12.109 -8.641 1 93.69 111 PRO A C 1
ATOM 876 O O . PRO A 1 111 ? 11.688 -13.117 -8.695 1 93.69 111 PRO A O 1
ATOM 879 N N . LEU A 1 112 ? 11.43 -10.898 -8.789 1 92.5 112 LEU A N 1
ATOM 880 C CA . LEU A 1 112 ? 12.867 -10.672 -8.891 1 92.5 112 LEU A CA 1
ATOM 881 C C . LEU A 1 112 ? 13.57 -11.109 -7.609 1 92.5 112 LEU A C 1
ATOM 883 O O . LEU A 1 112 ? 14.664 -11.688 -7.664 1 92.5 112 LEU A O 1
ATOM 887 N N . LEU A 1 113 ? 13 -10.852 -6.48 1 93.06 113 LEU A N 1
ATOM 888 C CA . LEU A 1 113 ? 13.578 -11.227 -5.195 1 93.06 113 LEU A CA 1
ATOM 889 C C . LEU A 1 113 ? 13.609 -12.742 -5.035 1 93.06 113 LEU A C 1
ATOM 891 O O . LEU A 1 113 ? 14.508 -13.289 -4.398 1 93.06 113 LEU A O 1
ATOM 895 N N . LEU A 1 114 ? 12.578 -13.336 -5.645 1 91 114 LEU A N 1
ATOM 896 C CA . LEU A 1 114 ? 12.586 -14.789 -5.656 1 91 114 LEU A CA 1
ATOM 897 C C . LEU A 1 114 ? 13.82 -15.328 -6.375 1 91 114 LEU A C 1
ATOM 899 O O . LEU A 1 114 ? 14.461 -16.266 -5.898 1 91 114 LEU A O 1
ATOM 903 N N . VAL A 1 115 ? 14.133 -14.734 -7.473 1 88.88 115 VAL A N 1
ATOM 904 C CA . VAL A 1 115 ? 15.273 -15.156 -8.281 1 88.88 115 VAL A CA 1
ATOM 905 C C . VAL A 1 115 ? 16.562 -14.883 -7.516 1 88.88 115 VAL A C 1
ATOM 907 O O . VAL A 1 115 ? 17.5 -15.703 -7.543 1 88.88 115 VAL A O 1
ATOM 910 N N . TRP A 1 116 ? 16.641 -13.82 -6.723 1 90.25 116 TRP A N 1
ATOM 911 C CA . TRP A 1 116 ? 17.859 -13.383 -6.059 1 90.25 116 TRP A CA 1
ATOM 912 C C . TRP A 1 116 ? 18.047 -14.094 -4.723 1 90.25 116 TRP A C 1
ATOM 914 O O . TRP A 1 116 ? 19.172 -14.406 -4.328 1 90.25 116 TRP A O 1
ATOM 924 N N . PHE A 1 117 ? 16.922 -14.398 -4.023 1 92.38 117 PHE A N 1
ATOM 925 C CA . PHE A 1 117 ? 17.078 -14.789 -2.627 1 92.38 117 PHE A CA 1
ATOM 926 C C . PHE A 1 117 ? 16.406 -16.141 -2.369 1 92.38 117 PHE A C 1
ATOM 928 O O . PHE A 1 117 ? 16.531 -16.703 -1.278 1 92.38 117 PHE A O 1
ATOM 935 N N . GLY A 1 118 ? 15.695 -16.625 -3.328 1 88.62 118 GLY A N 1
ATOM 936 C CA . GLY A 1 118 ? 15.078 -17.938 -3.186 1 88.62 118 GLY A CA 1
ATOM 937 C C . GLY A 1 118 ? 13.703 -17.891 -2.547 1 88.62 118 GLY A C 1
ATOM 938 O O . GLY A 1 118 ? 13.141 -16.812 -2.357 1 88.62 118 GLY A O 1
ATOM 939 N N . PHE A 1 119 ? 13.156 -18.969 -2.188 1 89.31 119 PHE A N 1
ATOM 940 C CA . PHE A 1 119 ? 11.766 -19.109 -1.772 1 89.31 119 PHE A CA 1
ATOM 941 C C . PHE A 1 119 ? 11.648 -19.047 -0.255 1 89.31 119 PHE A C 1
ATOM 943 O O . PHE A 1 119 ? 10.539 -19.016 0.284 1 89.31 119 PHE A O 1
ATOM 950 N N . GLY A 1 120 ? 12.75 -18.922 0.442 1 91.62 120 GLY A N 1
ATOM 951 C CA . GLY A 1 120 ? 12.75 -18.969 1.896 1 91.62 120 GLY A CA 1
ATOM 952 C C . GLY A 1 120 ? 12.469 -17.625 2.537 1 91.62 120 GLY A C 1
ATOM 953 O O . GLY A 1 120 ? 11.805 -16.766 1.938 1 91.62 120 GLY A O 1
ATOM 954 N N . MET A 1 121 ? 12.898 -17.453 3.732 1 95.12 121 MET A N 1
ATOM 955 C CA . MET A 1 121 ? 12.625 -16.297 4.582 1 95.12 121 MET A CA 1
ATOM 956 C C . MET A 1 121 ? 13.305 -15.047 4.035 1 95.12 121 MET A C 1
ATOM 958 O O . MET A 1 121 ? 12.773 -13.938 4.164 1 95.12 121 MET A O 1
ATOM 962 N N . ALA A 1 122 ? 14.375 -15.227 3.408 1 96.25 122 ALA A N 1
ATOM 963 C CA . ALA A 1 122 ? 15.18 -14.086 2.969 1 96.25 122 ALA A CA 1
ATOM 964 C C . ALA A 1 122 ? 14.406 -13.234 1.965 1 96.25 122 ALA A C 1
ATOM 966 O O . ALA A 1 122 ? 14.367 -12.008 2.082 1 96.25 122 ALA A O 1
ATOM 967 N N . SER A 1 123 ? 13.812 -13.875 0.935 1 95.94 123 SER A N 1
ATOM 968 C CA . SER A 1 123 ? 13.078 -13.133 -0.078 1 95.94 123 SER A CA 1
ATOM 969 C C . SER A 1 123 ? 11.891 -12.398 0.531 1 95.94 123 SER A C 1
ATOM 971 O O . SER A 1 123 ? 11.562 -11.281 0.121 1 95.94 123 SER A O 1
ATOM 973 N N . LYS A 1 124 ? 11.242 -12.953 1.562 1 97.38 124 LYS A N 1
ATOM 974 C CA . LYS A 1 124 ? 10.102 -12.328 2.23 1 97.38 124 LYS A CA 1
ATOM 975 C C . LYS A 1 124 ? 10.539 -11.125 3.057 1 97.38 124 LYS A C 1
ATOM 977 O O . LYS A 1 124 ? 9.914 -10.062 3 1 97.38 124 LYS A O 1
ATOM 982 N N . VAL A 1 125 ? 11.648 -11.32 3.75 1 97.94 125 VAL A N 1
ATOM 983 C CA . VAL A 1 125 ? 12.156 -10.266 4.621 1 97.94 125 VAL A CA 1
ATOM 984 C C . VAL A 1 125 ? 12.594 -9.07 3.783 1 97.94 125 VAL A C 1
ATOM 986 O O . VAL A 1 125 ? 12.289 -7.918 4.121 1 97.94 125 VAL A O 1
ATOM 989 N N . VAL A 1 126 ? 13.242 -9.328 2.707 1 97.31 126 VAL A N 1
ATOM 990 C CA . VAL A 1 126 ? 13.719 -8.25 1.854 1 97.31 126 VAL A CA 1
ATOM 991 C C . VAL A 1 126 ? 12.531 -7.512 1.238 1 97.31 126 VAL A C 1
ATOM 993 O O . VAL A 1 126 ? 12.531 -6.281 1.146 1 97.31 126 VAL A O 1
ATOM 996 N N . MET A 1 127 ? 11.523 -8.25 0.783 1 97 127 MET A N 1
ATOM 997 C CA . MET A 1 127 ? 10.328 -7.625 0.225 1 97 127 MET A CA 1
ATOM 998 C C . MET A 1 127 ? 9.648 -6.73 1.254 1 97 127 MET A C 1
ATOM 1000 O O . MET A 1 127 ? 9.297 -5.586 0.952 1 97 127 MET A O 1
ATOM 1004 N N . VAL A 1 128 ? 9.492 -7.234 2.447 1 98.06 128 VAL A N 1
ATOM 1005 C CA . VAL A 1 128 ? 8.859 -6.48 3.529 1 98.06 128 VAL A CA 1
ATOM 1006 C C . VAL A 1 128 ? 9.688 -5.238 3.846 1 98.06 128 VAL A C 1
ATOM 1008 O O . VAL A 1 128 ? 9.141 -4.148 4.023 1 98.06 128 VAL A O 1
ATOM 1011 N N . ALA A 1 129 ? 10.984 -5.41 3.912 1 97.94 129 ALA A N 1
ATOM 1012 C CA . ALA A 1 129 ? 11.875 -4.293 4.199 1 97.94 129 ALA A CA 1
ATOM 1013 C C . ALA A 1 129 ? 11.75 -3.205 3.135 1 97.94 129 ALA A C 1
ATOM 1015 O O . ALA A 1 129 ? 11.711 -2.016 3.455 1 97.94 129 ALA A O 1
ATOM 1016 N N . LEU A 1 130 ? 11.68 -3.629 1.953 1 95.25 130 LEU A N 1
ATOM 1017 C CA . LEU A 1 130 ? 11.562 -2.691 0.842 1 95.25 130 LEU A CA 1
ATOM 1018 C C . LEU A 1 130 ? 10.258 -1.909 0.928 1 95.25 130 LEU A C 1
ATOM 1020 O O . LEU A 1 130 ? 10.242 -0.689 0.749 1 95.25 130 LEU A O 1
ATOM 1024 N N . MET A 1 131 ? 9.188 -2.598 1.208 1 95.25 131 MET A N 1
ATOM 1025 C CA . MET A 1 131 ? 7.875 -1.977 1.3 1 95.25 131 MET A CA 1
ATOM 1026 C C . MET A 1 131 ? 7.816 -0.99 2.461 1 95.25 131 MET A C 1
ATOM 1028 O O . MET A 1 131 ? 7.137 0.034 2.381 1 95.25 131 MET A O 1
ATOM 1032 N N . SER A 1 132 ? 8.539 -1.269 3.48 1 96.44 132 SER A N 1
ATOM 1033 C CA . SER A 1 132 ? 8.5 -0.452 4.688 1 96.44 132 SER A CA 1
ATOM 1034 C C . SER A 1 132 ? 9.5 0.698 4.609 1 96.44 132 SER A C 1
ATOM 1036 O O . SER A 1 132 ? 9.328 1.718 5.281 1 96.44 132 SER A O 1
ATOM 1038 N N . PHE A 1 133 ? 10.5 0.58 3.812 1 95.38 133 PHE A N 1
ATOM 1039 C CA . PHE A 1 133 ? 11.602 1.526 3.766 1 95.38 133 PHE A CA 1
ATOM 1040 C C . PHE A 1 133 ? 11.133 2.887 3.264 1 95.38 133 PHE A C 1
ATOM 1042 O O . PHE A 1 133 ? 11.375 3.91 3.906 1 95.38 133 PHE A O 1
ATOM 1049 N N . PHE A 1 134 ? 10.422 2.9 2.309 1 89.88 134 PHE A N 1
ATOM 1050 C CA . PHE A 1 134 ? 10.219 4.148 1.579 1 89.88 134 PHE A CA 1
ATOM 1051 C C . PHE A 1 134 ? 9.273 5.07 2.34 1 89.88 134 PHE A C 1
ATOM 1053 O O . PHE A 1 134 ? 9.57 6.254 2.52 1 89.88 134 PHE A O 1
ATOM 1060 N N . PRO A 1 135 ? 8.109 4.523 2.791 1 90.81 135 PRO A N 1
ATOM 1061 C CA . PRO A 1 135 ? 7.289 5.43 3.592 1 90.81 135 PRO A CA 1
ATOM 1062 C C . PRO A 1 135 ? 8.008 5.938 4.84 1 90.81 135 PRO A C 1
ATOM 1064 O O . PRO A 1 135 ? 7.871 7.109 5.203 1 90.81 135 PRO A O 1
ATOM 1067 N N . MET A 1 136 ? 8.766 5.086 5.438 1 94.69 136 MET A N 1
ATOM 1068 C CA . MET A 1 136 ? 9.531 5.48 6.613 1 94.69 136 MET A CA 1
ATOM 1069 C C . MET A 1 136 ? 10.609 6.5 6.246 1 94.69 136 MET A C 1
ATOM 1071 O O . MET A 1 136 ? 10.828 7.465 6.98 1 94.69 136 MET A O 1
ATOM 1075 N N . PHE A 1 137 ? 11.211 6.297 5.133 1 92.62 137 PHE A N 1
ATOM 1076 C CA . PHE A 1 137 ? 12.266 7.18 4.641 1 92.62 137 PHE A CA 1
ATOM 1077 C C . PHE A 1 137 ? 11.727 8.578 4.383 1 92.62 137 PHE A C 1
ATOM 1079 O O . PHE A 1 137 ? 12.281 9.562 4.871 1 92.62 137 PHE A O 1
ATOM 1086 N N . ILE A 1 138 ? 10.648 8.672 3.701 1 88.75 138 ILE A N 1
ATOM 1087 C CA . ILE A 1 138 ? 10.062 9.953 3.322 1 88.75 138 ILE A CA 1
ATOM 1088 C C . ILE A 1 138 ? 9.586 10.688 4.57 1 88.75 138 ILE A C 1
ATOM 1090 O O . ILE A 1 138 ? 9.859 11.883 4.738 1 88.75 138 ILE A O 1
ATOM 1094 N N . ASN A 1 139 ? 8.922 10.023 5.473 1 92.06 139 ASN A N 1
ATOM 1095 C CA . ASN A 1 139 ? 8.406 10.648 6.684 1 92.06 139 ASN A CA 1
ATOM 1096 C C . ASN A 1 139 ? 9.539 11.109 7.602 1 92.06 139 ASN A C 1
ATOM 1098 O O . ASN A 1 139 ? 9.422 12.141 8.266 1 92.06 139 ASN A O 1
ATOM 1102 N N . THR A 1 140 ? 10.586 10.344 7.57 1 92.94 140 THR A N 1
ATOM 1103 C CA . THR A 1 140 ? 11.75 10.734 8.367 1 92.94 140 THR A CA 1
ATOM 1104 C C . THR A 1 140 ? 12.367 12.016 7.828 1 92.94 140 THR A C 1
ATOM 1106 O O . THR A 1 140 ? 12.609 12.961 8.586 1 92.94 140 THR A O 1
ATOM 1109 N N . VAL A 1 141 ? 12.586 12.094 6.566 1 89.31 141 VAL A N 1
ATOM 1110 C CA . VAL A 1 141 ? 13.219 13.242 5.941 1 89.31 141 VAL A CA 1
ATOM 1111 C C . VAL A 1 141 ? 12.328 14.477 6.109 1 89.31 141 VAL A C 1
ATOM 1113 O O . VAL A 1 141 ? 12.797 15.539 6.531 1 89.31 141 VAL A O 1
ATOM 1116 N N . VAL A 1 142 ? 11.078 14.312 5.828 1 87.25 142 VAL A N 1
ATOM 1117 C CA . VAL A 1 142 ? 10.133 15.422 5.941 1 87.25 142 VAL A CA 1
ATOM 1118 C C . VAL A 1 142 ? 10.055 15.883 7.398 1 87.25 142 VAL A C 1
ATOM 1120 O O . VAL A 1 142 ? 10.055 17.078 7.676 1 87.25 142 VAL A O 1
ATOM 1123 N N . GLY A 1 143 ? 9.977 14.945 8.297 1 90.25 143 GLY A N 1
ATOM 1124 C CA . GLY A 1 143 ? 9.883 15.273 9.711 1 90.25 143 GLY A CA 1
ATOM 1125 C C . GLY A 1 143 ? 11.086 16.047 10.219 1 90.25 143 GLY A C 1
ATOM 1126 O O . GLY A 1 143 ? 10.93 17.062 10.906 1 90.25 143 GLY A O 1
ATOM 1127 N N . ILE A 1 144 ? 12.203 15.656 9.891 1 89.94 144 ILE A N 1
ATOM 1128 C CA . ILE A 1 144 ? 13.43 16.297 10.359 1 89.94 144 ILE A CA 1
ATOM 1129 C C . ILE A 1 144 ? 13.555 17.688 9.758 1 89.94 144 ILE A C 1
ATOM 1131 O O . ILE A 1 144 ? 14.008 18.625 10.43 1 89.94 144 ILE A O 1
ATOM 1135 N N . ARG A 1 145 ? 13.078 17.844 8.586 1 88.25 145 ARG A N 1
ATOM 1136 C CA . ARG A 1 145 ? 13.219 19.125 7.891 1 88.25 145 ARG A CA 1
ATOM 1137 C C . ARG A 1 145 ? 12.125 20.094 8.305 1 88.25 145 ARG A C 1
ATOM 1139 O O . ARG A 1 145 ? 12.172 21.281 7.965 1 88.25 145 ARG A O 1
ATOM 1146 N N . GLN A 1 146 ? 11.227 19.609 8.977 1 86.62 146 GLN A N 1
ATOM 1147 C CA . GLN A 1 146 ? 10.117 20.469 9.383 1 86.62 146 GLN A CA 1
ATOM 1148 C C . GLN A 1 146 ? 10.453 21.234 10.656 1 86.62 146 GLN A C 1
ATOM 1150 O O . GLN A 1 146 ? 9.664 22.062 11.109 1 86.62 146 GLN A O 1
ATOM 1155 N N . ALA A 1 147 ? 11.555 21.078 11.164 1 86 147 ALA A N 1
ATOM 1156 C CA . ALA A 1 147 ? 11.945 21.781 12.383 1 86 147 ALA A CA 1
ATOM 1157 C C . ALA A 1 147 ? 11.852 23.297 12.203 1 86 147 ALA A C 1
ATOM 1159 O O . ALA A 1 147 ? 12.211 23.828 11.148 1 86 147 ALA A O 1
ATOM 1160 N N . ASN A 1 148 ? 11.359 23.922 13.195 1 84.44 148 ASN A N 1
ATOM 1161 C CA . ASN A 1 148 ? 11.172 25.375 13.195 1 84.44 148 ASN A CA 1
ATOM 1162 C C . ASN A 1 148 ? 12.5 26.109 12.977 1 84.44 148 ASN A C 1
ATOM 1164 O O . ASN A 1 148 ? 13.406 26.016 13.805 1 84.44 148 ASN A O 1
ATOM 1168 N N . PRO A 1 149 ? 12.414 26.828 11.945 1 85.94 149 PRO A N 1
ATOM 1169 C CA . PRO A 1 149 ? 13.656 27.547 11.672 1 85.94 149 PRO A CA 1
ATOM 1170 C C . PRO A 1 149 ? 14.039 28.516 12.797 1 85.94 149 PRO A C 1
ATOM 1172 O O . PRO A 1 149 ? 15.227 28.719 13.055 1 85.94 149 PRO A O 1
ATOM 1175 N N . ALA A 1 150 ? 13.016 29.062 13.375 1 87.5 150 ALA A N 1
ATOM 1176 C CA . ALA A 1 150 ? 13.281 29.984 14.477 1 87.5 150 ALA A CA 1
ATOM 1177 C C . ALA A 1 150 ? 14 29.281 15.625 1 87.5 150 ALA A C 1
ATOM 1179 O O . ALA A 1 150 ? 14.922 29.844 16.234 1 87.5 150 ALA A O 1
ATOM 1180 N N . MET A 1 151 ? 13.57 28.094 15.875 1 87.75 151 MET A N 1
ATOM 1181 C CA . MET A 1 151 ? 14.203 27.312 16.922 1 87.75 151 MET A CA 1
ATOM 1182 C C . MET A 1 151 ? 15.617 26.906 16.531 1 87.75 151 MET A C 1
ATOM 1184 O O . MET A 1 151 ? 16.516 26.906 17.375 1 87.75 151 MET A O 1
ATOM 1188 N N . LEU A 1 152 ? 15.828 26.672 15.336 1 87.75 152 LEU A N 1
ATOM 1189 C CA . LEU A 1 152 ? 17.156 26.312 14.844 1 87.75 152 LEU A CA 1
ATOM 1190 C C . LEU A 1 152 ? 18.109 27.484 14.914 1 87.75 152 LEU A C 1
ATOM 1192 O O . LEU A 1 152 ? 19.266 27.328 15.289 1 87.75 152 LEU A O 1
ATOM 1196 N N . ASP A 1 153 ? 17.578 28.594 14.609 1 88.06 153 ASP A N 1
ATOM 1197 C CA . ASP A 1 153 ? 18.375 29.812 14.695 1 88.06 153 ASP A CA 1
ATOM 1198 C C . ASP A 1 153 ? 18.75 30.125 16.141 1 88.06 153 ASP A C 1
ATOM 1200 O O . ASP A 1 153 ? 19.875 30.547 16.422 1 88.06 153 ASP A O 1
ATOM 1204 N N . LEU A 1 154 ? 17.75 29.875 16.891 1 87.44 154 LEU A N 1
ATOM 1205 C CA . LEU A 1 154 ? 17.984 30.094 18.312 1 87.44 154 LEU A CA 1
ATOM 1206 C C . LEU A 1 154 ? 19.094 29.172 18.828 1 87.44 154 LEU A C 1
ATOM 1208 O O . LEU A 1 154 ? 19.969 29.594 19.594 1 87.44 154 LEU A O 1
ATOM 1212 N N . MET A 1 155 ? 19.062 28 18.391 1 87.62 155 MET A N 1
ATOM 1213 C CA . MET A 1 155 ? 20.062 27.031 18.828 1 87.62 155 MET A CA 1
ATOM 1214 C C . MET A 1 155 ? 21.438 27.391 18.281 1 87.62 155 MET A C 1
ATOM 1216 O O . MET A 1 155 ? 22.453 27.219 18.969 1 87.62 155 MET A O 1
ATOM 1220 N N . LYS A 1 156 ? 21.453 27.875 17.125 1 86.69 156 LYS A N 1
ATOM 1221 C CA . LYS A 1 156 ? 22.703 28.328 16.531 1 86.69 156 LYS A CA 1
ATOM 1222 C C . LYS A 1 156 ? 23.297 29.516 17.297 1 86.69 156 LYS A C 1
ATOM 1224 O O . LYS A 1 156 ? 24.5 29.594 17.484 1 86.69 156 LYS A O 1
ATOM 1229 N N . ALA A 1 157 ? 22.406 30.328 17.688 1 90.5 157 ALA A N 1
ATOM 1230 C CA . ALA A 1 157 ? 22.844 31.484 18.469 1 90.5 157 ALA A CA 1
ATOM 1231 C C . ALA A 1 157 ? 23.484 31.062 19.781 1 90.5 157 ALA A C 1
ATOM 1233 O O . ALA A 1 157 ? 24.422 31.703 20.25 1 90.5 157 ALA A O 1
ATOM 1234 N N . PHE A 1 158 ? 23.016 30 20.312 1 91.94 158 PHE A N 1
ATOM 1235 C CA . PHE A 1 158 ? 23.531 29.5 21.578 1 91.94 158 PHE A CA 1
ATOM 1236 C C . PHE A 1 158 ? 24.688 28.547 21.359 1 91.94 158 PHE A C 1
ATOM 1238 O O . PHE A 1 158 ? 25.156 27.906 22.297 1 91.94 158 PHE A O 1
ATOM 1245 N N . LYS A 1 159 ? 25.156 28.406 20.125 1 92 159 LYS A N 1
ATOM 1246 C CA . LYS A 1 159 ? 26.266 27.547 19.734 1 92 159 LYS A CA 1
ATOM 1247 C C . LYS A 1 159 ? 26.031 26.109 20.188 1 92 159 LYS A C 1
ATOM 1249 O O . LYS A 1 159 ? 26.938 25.484 20.734 1 92 159 LYS A O 1
ATOM 1254 N N . ALA A 1 160 ? 24.797 25.75 20.125 1 89.12 160 ALA A N 1
ATOM 1255 C CA . ALA A 1 160 ? 24.469 24.375 20.469 1 89.12 160 ALA A CA 1
ATOM 1256 C C . ALA A 1 160 ? 25.141 23.391 19.516 1 89.12 160 ALA A C 1
ATOM 1258 O O . ALA A 1 160 ? 25.328 23.703 18.328 1 89.12 160 ALA A O 1
ATOM 1259 N N . SER A 1 161 ? 25.547 22.266 20.047 1 91.94 161 SER A N 1
ATOM 1260 C CA . SER A 1 161 ? 26.172 21.25 19.234 1 91.94 161 SER A CA 1
ATOM 1261 C C . SER A 1 161 ? 25.172 20.609 18.281 1 91.94 161 SER A C 1
ATOM 1263 O O . SER A 1 161 ? 23.969 20.641 18.531 1 91.94 161 SER A O 1
ATOM 1265 N N . ARG A 1 162 ? 25.656 20.031 17.203 1 87.25 162 ARG A N 1
ATOM 1266 C CA . ARG A 1 162 ? 24.797 19.391 16.219 1 87.25 162 ARG A CA 1
ATOM 1267 C C . ARG A 1 162 ? 23.984 18.266 16.828 1 87.25 162 ARG A C 1
ATOM 1269 O O . ARG A 1 162 ? 22.828 18.047 16.484 1 87.25 162 ARG A O 1
ATOM 1276 N N . SER A 1 163 ? 24.641 17.578 17.734 1 90.75 163 SER A N 1
ATOM 1277 C CA . SER A 1 163 ? 23.969 16.453 18.391 1 90.75 163 SER A CA 1
ATOM 1278 C C . SER A 1 163 ? 22.844 16.953 19.297 1 90.75 163 SER A C 1
ATOM 1280 O O . SER A 1 163 ? 21.781 16.328 19.375 1 90.75 163 SER A O 1
ATOM 1282 N N . HIS A 1 164 ? 23.094 18.047 19.922 1 90.75 164 HIS A N 1
ATOM 1283 C CA . HIS A 1 164 ? 22.062 18.625 20.797 1 90.75 164 HIS A CA 1
ATOM 1284 C C . HIS A 1 164 ? 20.875 19.125 19.984 1 90.75 164 HIS A C 1
ATOM 1286 O O . HIS A 1 164 ? 19.719 18.875 20.359 1 90.75 164 HIS A O 1
ATOM 1292 N N . VAL A 1 165 ? 21.188 19.812 18.922 1 90.19 165 VAL A N 1
ATOM 1293 C CA . VAL A 1 165 ? 20.125 20.344 18.062 1 90.19 165 VAL A CA 1
ATOM 1294 C C . VAL A 1 165 ? 19.312 19.188 17.5 1 90.19 165 VAL A C 1
ATOM 1296 O O . VAL A 1 165 ? 18.078 19.25 17.453 1 90.19 165 VAL A O 1
ATOM 1299 N N . PHE A 1 166 ? 20 18.141 17.125 1 89.12 166 PHE A N 1
ATOM 1300 C CA . PHE A 1 166 ? 19.344 17 16.516 1 89.12 166 PHE A CA 1
ATOM 1301 C C . PHE A 1 166 ? 18.422 16.312 17.531 1 89.12 166 PHE A C 1
ATOM 1303 O O . PHE A 1 166 ? 17.234 16.094 17.25 1 89.12 166 PHE A O 1
ATOM 1310 N N . PHE A 1 167 ? 18.859 16 18.719 1 88.81 167 PHE A N 1
ATOM 1311 C CA . PHE A 1 167 ? 18.141 15.172 19.688 1 88.81 167 PHE A CA 1
ATOM 1312 C C . PHE A 1 167 ? 17.094 15.992 20.422 1 88.81 167 PHE A C 1
ATOM 1314 O O . PHE A 1 167 ? 16.062 15.461 20.859 1 88.81 167 PHE A O 1
ATOM 1321 N N . HIS A 1 168 ? 17.234 17.312 20.438 1 88.88 168 HIS A N 1
ATOM 1322 C CA . HIS A 1 168 ? 16.344 18.109 21.281 1 88.88 168 HIS A CA 1
ATOM 1323 C C . HIS A 1 168 ? 15.438 19 20.438 1 88.88 168 HIS A C 1
ATOM 1325 O O . HIS A 1 168 ? 14.445 19.531 20.953 1 88.88 168 HIS A O 1
ATOM 1331 N N . VAL A 1 169 ? 15.727 19.156 19.234 1 88.94 169 VAL A N 1
ATOM 1332 C CA . VAL A 1 169 ? 14.898 20.031 18.422 1 88.94 169 VAL A CA 1
ATOM 1333 C C . VAL A 1 169 ? 14.352 19.266 17.219 1 88.94 169 VAL A C 1
ATOM 1335 O O . VAL A 1 169 ? 13.141 19.078 17.094 1 88.94 169 VAL A O 1
ATOM 1338 N N . LYS A 1 170 ? 15.227 18.688 16.422 1 90.5 170 LYS A N 1
ATOM 1339 C CA . LYS A 1 170 ? 14.828 18.078 15.164 1 90.5 170 LYS A CA 1
ATOM 1340 C C . LYS A 1 170 ? 14.062 16.781 15.406 1 90.5 170 LYS A C 1
ATOM 1342 O O . LYS A 1 170 ? 13 16.562 14.812 1 90.5 170 LYS A O 1
ATOM 1347 N N . LEU A 1 171 ? 14.602 15.984 16.281 1 88.31 171 LEU A N 1
ATOM 1348 C CA . LEU A 1 171 ? 14.008 14.664 16.516 1 88.31 171 LEU A CA 1
ATOM 1349 C C . LEU A 1 171 ? 12.625 14.797 17.141 1 88.31 171 LEU A C 1
ATOM 1351 O O . LEU A 1 171 ? 11.672 14.148 16.688 1 88.31 171 LEU A O 1
ATOM 1355 N N . PRO A 1 172 ? 12.484 15.609 18.109 1 88 172 PRO A N 1
ATOM 1356 C CA . PRO A 1 172 ? 11.148 15.812 18.656 1 88 172 PRO A CA 1
ATOM 1357 C C . PRO A 1 172 ? 10.172 16.406 17.641 1 88 172 PRO A C 1
ATOM 1359 O O . PRO A 1 172 ? 9 16.031 17.609 1 88 172 PRO A O 1
ATOM 1362 N N . ALA A 1 173 ? 10.688 17.297 16.891 1 87.38 173 ALA A N 1
ATOM 1363 C CA . ALA A 1 173 ? 9.852 17.906 15.867 1 87.38 173 ALA A CA 1
ATOM 1364 C C . ALA A 1 173 ? 9.445 16.891 14.812 1 87.38 173 ALA A C 1
ATOM 1366 O O . ALA A 1 173 ? 8.375 17 14.211 1 87.38 173 ALA A O 1
ATOM 1367 N N . ALA A 1 174 ? 10.266 15.844 14.648 1 92.25 174 ALA A N 1
ATOM 1368 C CA . ALA A 1 174 ? 10.055 14.852 13.602 1 92.25 174 ALA A CA 1
ATOM 1369 C C . ALA A 1 174 ? 9.234 13.672 14.125 1 92.25 174 ALA A C 1
ATOM 1371 O O . ALA A 1 174 ? 8.844 12.789 13.359 1 92.25 174 ALA A O 1
ATOM 1372 N N . SER A 1 175 ? 8.961 13.617 15.406 1 91.94 175 SER A N 1
ATOM 1373 C CA . SER A 1 175 ? 8.367 12.445 16.047 1 91.94 175 SER A CA 1
ATOM 1374 C C . SER A 1 175 ? 7.008 12.109 15.43 1 91.94 175 SER A C 1
ATOM 1376 O O . SER A 1 175 ? 6.719 10.945 15.148 1 91.94 175 SER A O 1
ATOM 1378 N N . GLY A 1 176 ? 6.199 13.117 15.203 1 91.31 176 GLY A N 1
ATOM 1379 C CA . GLY A 1 176 ? 4.902 12.891 14.586 1 91.31 176 GLY A CA 1
ATOM 1380 C C . GLY A 1 176 ? 5.004 12.242 13.211 1 91.31 176 GLY A C 1
ATOM 1381 O O . GLY A 1 176 ? 4.336 11.242 12.945 1 91.31 176 GLY A O 1
ATOM 1382 N N . HIS A 1 177 ? 5.879 12.75 12.453 1 92.5 177 HIS A N 1
ATOM 1383 C CA . HIS A 1 177 ? 6.09 12.227 11.109 1 92.5 177 HIS A CA 1
ATOM 1384 C C . HIS A 1 177 ? 6.68 10.82 11.156 1 92.5 177 HIS A C 1
ATOM 1386 O O . HIS A 1 177 ? 6.301 9.953 10.359 1 92.5 177 HIS A O 1
ATOM 1392 N N . ILE A 1 178 ? 7.586 10.68 12.047 1 94.88 178 ILE A N 1
ATOM 1393 C CA . ILE A 1 178 ? 8.234 9.375 12.172 1 94.88 178 ILE A CA 1
ATOM 1394 C C . ILE A 1 178 ? 7.207 8.32 12.562 1 94.88 178 ILE A C 1
ATOM 1396 O O . ILE A 1 178 ? 7.164 7.238 11.969 1 94.88 178 ILE A O 1
ATOM 1400 N N . PHE A 1 179 ? 6.359 8.609 13.461 1 94.69 179 PHE A N 1
ATOM 1401 C CA . PHE A 1 179 ? 5.352 7.641 13.883 1 94.69 179 PHE A CA 1
ATOM 1402 C C . PHE A 1 179 ? 4.312 7.434 12.789 1 94.69 179 PHE A C 1
ATOM 1404 O O . PHE A 1 179 ? 3.783 6.328 12.625 1 94.69 179 PHE A O 1
ATOM 1411 N N . ALA A 1 180 ? 4 8.477 12.039 1 92.06 180 ALA A N 1
ATOM 1412 C CA . ALA A 1 180 ? 3.129 8.312 10.875 1 92.06 180 ALA A CA 1
ATOM 1413 C C . ALA A 1 180 ? 3.729 7.32 9.883 1 92.06 180 ALA A C 1
ATOM 1415 O O . ALA A 1 180 ? 3.025 6.449 9.359 1 92.06 180 ALA A O 1
ATOM 1416 N N . GLY A 1 181 ? 5.004 7.465 9.688 1 94.38 181 GLY A N 1
ATOM 1417 C CA . GLY A 1 181 ? 5.703 6.531 8.82 1 94.38 181 GLY A CA 1
ATOM 1418 C C . GLY A 1 181 ? 5.699 5.109 9.344 1 94.38 181 GLY A C 1
ATOM 1419 O O . GLY A 1 181 ? 5.504 4.16 8.586 1 94.38 181 GLY A O 1
ATOM 1420 N N . LEU A 1 182 ? 5.879 5.02 10.664 1 96.75 182 LEU A N 1
ATOM 1421 C CA . LEU A 1 182 ? 5.855 3.703 11.297 1 96.75 182 LEU A CA 1
ATOM 1422 C C . LEU A 1 182 ? 4.48 3.057 11.148 1 96.75 182 LEU A C 1
ATOM 1424 O O . LEU A 1 182 ? 4.383 1.854 10.891 1 96.75 182 LEU A O 1
ATOM 1428 N N . GLN A 1 183 ? 3.504 3.818 11.25 1 93.06 183 GLN A N 1
ATOM 1429 C CA . GLN A 1 183 ? 2.145 3.301 11.148 1 93.06 183 GLN A CA 1
ATOM 1430 C C . GLN A 1 183 ? 1.837 2.836 9.727 1 93.06 183 GLN A C 1
ATOM 1432 O O . GLN A 1 183 ? 1.339 1.727 9.523 1 93.06 183 GLN A O 1
ATOM 1437 N N . ILE A 1 184 ? 2.121 3.596 8.789 1 91.69 184 ILE A N 1
ATOM 1438 C CA . ILE A 1 184 ? 1.881 3.27 7.391 1 91.69 184 ILE A CA 1
ATOM 1439 C C . ILE A 1 184 ? 2.676 2.023 7.004 1 91.69 184 ILE A C 1
ATOM 1441 O O . ILE A 1 184 ? 2.182 1.165 6.273 1 91.69 184 ILE A O 1
ATOM 1445 N N . SER A 1 185 ? 3.848 1.939 7.535 1 96.5 185 SER A N 1
ATOM 1446 C CA . SER A 1 185 ? 4.754 0.85 7.184 1 96.5 185 SER A CA 1
ATOM 1447 C C . SER A 1 185 ? 4.234 -0.487 7.703 1 96.5 185 SER A C 1
ATOM 1449 O O . SER A 1 185 ? 4.602 -1.544 7.188 1 96.5 185 SER A O 1
ATOM 1451 N N . VAL A 1 186 ? 3.436 -0.448 8.758 1 95.62 186 VAL A N 1
ATOM 1452 C CA . VAL A 1 186 ? 2.883 -1.694 9.273 1 95.62 186 VAL A CA 1
ATOM 1453 C C . VAL A 1 186 ? 2.012 -2.357 8.211 1 95.62 186 VAL A C 1
ATOM 1455 O O . VAL A 1 186 ? 2.193 -3.537 7.898 1 95.62 186 VAL A O 1
ATOM 1458 N N . VAL A 1 187 ? 1.163 -1.632 7.633 1 92.38 187 VAL A N 1
ATOM 1459 C CA . VAL A 1 187 ? 0.227 -2.154 6.641 1 92.38 187 VAL A CA 1
ATOM 1460 C C . VAL A 1 187 ? 0.982 -2.562 5.379 1 92.38 187 VAL A C 1
ATOM 1462 O O . VAL A 1 187 ? 0.736 -3.633 4.816 1 92.38 187 VAL A O 1
ATOM 1465 N N . LEU A 1 188 ? 1.934 -1.763 4.984 1 94.31 188 LEU A N 1
ATOM 1466 C CA . LEU A 1 188 ? 2.693 -2.045 3.77 1 94.31 188 LEU A CA 1
ATOM 1467 C C . LEU A 1 188 ? 3.572 -3.277 3.953 1 94.31 188 LEU A C 1
ATOM 1469 O O . LEU A 1 188 ? 3.793 -4.035 3.004 1 94.31 188 LEU A O 1
ATOM 1473 N N . SER A 1 189 ? 4.105 -3.361 5.191 1 97.38 189 SER A N 1
ATOM 1474 C CA . SER A 1 189 ? 4.922 -4.539 5.477 1 97.38 189 SER A CA 1
ATOM 1475 C C . SER A 1 189 ? 4.113 -5.82 5.328 1 97.38 189 SER A C 1
ATOM 1477 O O . SER A 1 189 ? 4.605 -6.812 4.789 1 97.38 189 SER A O 1
ATOM 1479 N N . LEU A 1 190 ? 2.936 -5.797 5.785 1 96.75 190 LEU A N 1
ATOM 1480 C CA . LEU A 1 190 ? 2.08 -6.973 5.695 1 96.75 190 LEU A CA 1
ATOM 1481 C C . LEU A 1 190 ? 1.694 -7.258 4.246 1 96.75 190 LEU A C 1
ATOM 1483 O O . LEU A 1 190 ? 1.594 -8.414 3.844 1 96.75 190 LEU A O 1
ATOM 1487 N N . ILE A 1 191 ? 1.462 -6.238 3.451 1 96.12 191 ILE A N 1
ATOM 1488 C CA . ILE A 1 191 ? 1.231 -6.398 2.021 1 96.12 191 ILE A CA 1
ATOM 1489 C C . ILE A 1 191 ? 2.432 -7.094 1.38 1 96.12 191 ILE A C 1
ATOM 1491 O O . ILE A 1 191 ? 2.271 -8.062 0.635 1 96.12 191 ILE A O 1
ATOM 1495 N N . GLY A 1 192 ? 3.59 -6.609 1.748 1 96.94 192 GLY A N 1
ATOM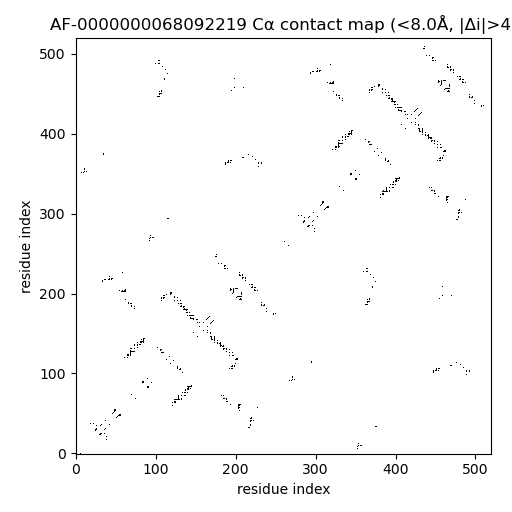 1496 C CA . GLY A 1 192 ? 4.801 -7.211 1.211 1 96.94 192 GLY A CA 1
ATOM 1497 C C . GLY A 1 192 ? 4.945 -8.68 1.564 1 96.94 192 GLY A C 1
ATOM 1498 O O . GLY A 1 192 ? 5.316 -9.492 0.716 1 96.94 192 GLY A O 1
ATOM 1499 N N . ALA A 1 193 ? 4.633 -8.977 2.803 1 97.56 193 ALA A N 1
ATOM 1500 C CA . ALA A 1 193 ? 4.738 -10.359 3.258 1 97.56 193 ALA A CA 1
ATOM 1501 C C . ALA A 1 193 ? 3.779 -11.266 2.492 1 97.56 193 ALA A C 1
ATOM 1503 O O . ALA A 1 193 ? 4.176 -12.32 1.992 1 97.56 193 ALA A O 1
ATOM 1504 N N . VAL A 1 194 ? 2.607 -10.828 2.348 1 97.19 194 VAL A N 1
ATOM 1505 C CA . VAL A 1 194 ? 1.572 -11.641 1.722 1 97.19 194 VAL A CA 1
ATOM 1506 C C . VAL A 1 194 ? 1.882 -11.82 0.237 1 97.19 194 VAL A C 1
ATOM 1508 O O . VAL A 1 194 ? 1.822 -12.938 -0.287 1 97.19 194 VAL A O 1
ATOM 1511 N N . VAL A 1 195 ? 2.285 -10.781 -0.417 1 96 195 VAL A N 1
ATOM 1512 C CA . VAL A 1 195 ? 2.551 -10.836 -1.852 1 96 195 VAL A CA 1
ATOM 1513 C C . VAL A 1 195 ? 3.742 -11.75 -2.123 1 96 195 VAL A C 1
ATOM 1515 O O . VAL A 1 195 ? 3.717 -12.555 -3.062 1 96 195 VAL A O 1
ATOM 1518 N N . SER A 1 196 ? 4.75 -11.625 -1.312 1 95.44 196 SER A N 1
ATOM 1519 C CA . SER A 1 196 ? 5.922 -12.477 -1.503 1 95.44 196 SER A CA 1
ATOM 1520 C C . SER A 1 196 ? 5.586 -13.938 -1.263 1 95.44 196 SER A C 1
ATOM 1522 O O . SER A 1 196 ? 6.152 -14.828 -1.907 1 95.44 196 SER A O 1
ATOM 1524 N N . GLU A 1 197 ? 4.684 -14.188 -0.367 1 96.06 197 GLU A N 1
ATOM 1525 C CA . GLU A 1 197 ? 4.273 -15.562 -0.084 1 96.06 197 GLU A CA 1
ATOM 1526 C C . GLU A 1 197 ? 3.375 -16.109 -1.191 1 96.06 197 GLU A C 1
ATOM 1528 O O . GLU A 1 197 ? 3.357 -17.312 -1.443 1 96.06 197 GLU A O 1
ATOM 1533 N N . PHE A 1 198 ? 2.59 -15.242 -1.869 1 93.75 198 PHE A N 1
ATOM 1534 C CA . PHE A 1 198 ? 1.771 -15.641 -3.006 1 93.75 198 PHE A CA 1
ATOM 1535 C C . PHE A 1 198 ? 2.641 -16.141 -4.148 1 93.75 198 PHE A C 1
ATOM 1537 O O . PHE A 1 198 ? 2.277 -17.094 -4.84 1 93.75 198 PHE A O 1
ATOM 1544 N N . ILE A 1 199 ? 3.721 -15.43 -4.348 1 89.75 199 ILE A N 1
ATOM 1545 C CA . ILE A 1 199 ? 4.559 -15.695 -5.512 1 89.75 199 ILE A CA 1
ATOM 1546 C C . ILE A 1 199 ? 5.324 -17 -5.312 1 89.75 199 ILE A C 1
ATOM 1548 O O . ILE A 1 199 ? 5.387 -17.828 -6.219 1 89.75 199 ILE A O 1
ATOM 1552 N N . SER A 1 200 ? 5.957 -17.031 -4.102 1 83.25 200 SER A N 1
ATOM 1553 C CA . SER A 1 200 ? 6.703 -18.266 -3.852 1 83.25 200 SER A CA 1
ATOM 1554 C C . SER A 1 200 ? 6.996 -18.438 -2.365 1 83.25 200 SER A C 1
ATOM 1556 O O . SER A 1 200 ? 7.695 -17.625 -1.763 1 83.25 200 SER A O 1
ATOM 1558 N N . SER A 1 201 ? 6.352 -19.5 -1.851 1 90.12 201 SER A N 1
ATOM 1559 C CA . SER A 1 201 ? 6.633 -19.859 -0.463 1 90.12 201 SER A CA 1
ATOM 1560 C C . SER A 1 201 ? 6.176 -21.281 -0.148 1 90.12 201 SER A C 1
ATOM 1562 O O . SER A 1 201 ? 5.34 -21.828 -0.859 1 90.12 201 SER A O 1
ATOM 1564 N N . SER A 1 202 ? 6.863 -21.844 0.792 1 91.75 202 SER A N 1
ATOM 1565 C CA . SER A 1 202 ? 6.41 -23.141 1.268 1 91.75 202 SER A CA 1
ATOM 1566 C C . SER A 1 202 ? 5.719 -23.031 2.623 1 91.75 202 SER A C 1
ATOM 1568 O O . SER A 1 202 ? 5.195 -24.016 3.145 1 91.75 202 SER A O 1
ATOM 1570 N N . GLN A 1 203 ? 5.758 -21.875 3.078 1 95.19 203 GLN A N 1
ATOM 1571 C CA . GLN A 1 203 ? 5.125 -21.578 4.363 1 95.19 203 GLN A CA 1
ATOM 1572 C C . GLN A 1 203 ? 4.551 -20.156 4.379 1 95.19 203 GLN A C 1
ATOM 1574 O O . GLN A 1 203 ? 4.891 -19.344 3.527 1 95.19 203 GLN A O 1
ATOM 1579 N N . GLY A 1 204 ? 3.658 -19.938 5.398 1 97.25 204 GLY A N 1
ATOM 1580 C CA . GLY A 1 204 ? 3.072 -18.609 5.562 1 97.25 204 GLY A CA 1
ATOM 1581 C C . GLY A 1 204 ? 1.568 -18.594 5.363 1 97.25 204 GLY A C 1
ATOM 1582 O O . GLY A 1 204 ? 1.02 -19.469 4.68 1 97.25 204 GLY A O 1
ATOM 1583 N N . LEU A 1 205 ? 0.962 -17.656 5.852 1 97.88 205 LEU A N 1
ATOM 1584 C CA . LEU A 1 205 ? -0.481 -17.5 5.699 1 97.88 205 LEU A CA 1
ATOM 1585 C C . LEU A 1 205 ? -0.85 -17.234 4.246 1 97.88 205 LEU A C 1
ATOM 1587 O O . LEU A 1 205 ? -1.868 -17.719 3.756 1 97.88 205 LEU A O 1
ATOM 1591 N N . GLY A 1 206 ? -0.023 -16.391 3.625 1 96.31 206 GLY A N 1
ATOM 1592 C CA . GLY A 1 206 ? -0.246 -16.156 2.207 1 96.31 206 GLY A CA 1
ATOM 1593 C C . GLY A 1 206 ? -0.147 -17.406 1.369 1 96.31 206 GLY A C 1
ATOM 1594 O O . GLY A 1 206 ? -0.936 -17.609 0.442 1 96.31 206 GLY A O 1
ATOM 1595 N N . TYR A 1 207 ? 0.763 -18.234 1.678 1 95.69 207 TYR A N 1
ATOM 1596 C CA . TYR A 1 207 ? 0.911 -19.531 1.011 1 95.69 207 TYR A CA 1
ATOM 1597 C C . TYR A 1 207 ? -0.339 -20.375 1.19 1 95.69 207 TYR A C 1
ATOM 1599 O O . TYR A 1 207 ? -0.825 -20.984 0.234 1 95.69 207 TYR A O 1
ATOM 1607 N N . LEU A 1 208 ? -0.798 -20.406 2.391 1 96.19 208 LEU A N 1
ATOM 1608 C CA . LEU A 1 208 ? -1.992 -21.203 2.684 1 96.19 208 LEU A CA 1
ATOM 1609 C C . LEU A 1 208 ? -3.191 -20.672 1.899 1 96.19 208 LEU A C 1
ATOM 1611 O O . LEU A 1 208 ? -4 -21.453 1.396 1 96.19 208 LEU A O 1
ATOM 1615 N N . ILE A 1 209 ? -3.305 -19.375 1.799 1 96.19 209 ILE A N 1
ATOM 1616 C CA . ILE A 1 209 ? -4.41 -18.781 1.06 1 96.19 209 ILE A CA 1
ATOM 1617 C C . ILE A 1 209 ? -4.324 -19.172 -0.41 1 96.19 209 ILE A C 1
ATOM 1619 O O . ILE A 1 209 ? -5.324 -19.594 -1.002 1 96.19 209 ILE A O 1
ATOM 1623 N N . GLN A 1 210 ? -3.184 -19.094 -0.959 1 92.75 210 GLN A N 1
ATOM 1624 C CA . GLN A 1 210 ? -2.992 -19.422 -2.367 1 92.75 210 GLN A CA 1
ATOM 1625 C C . GLN A 1 210 ? -3.254 -20.906 -2.619 1 92.75 210 GLN A C 1
ATOM 1627 O O . GLN A 1 210 ? -3.896 -21.266 -3.605 1 92.75 210 GLN A O 1
ATOM 1632 N N . SER A 1 211 ? -2.734 -21.75 -1.741 1 92.88 211 SER A N 1
ATOM 1633 C CA . SER A 1 211 ? -2.969 -23.188 -1.852 1 92.88 211 SER A CA 1
ATOM 1634 C C . SER A 1 211 ? -4.453 -23.516 -1.734 1 92.88 211 SER A C 1
ATOM 1636 O O . SER A 1 211 ? -4.969 -24.359 -2.475 1 92.88 211 SER A O 1
ATOM 1638 N N . ALA A 1 212 ? -5.078 -22.859 -0.819 1 94 212 ALA A N 1
ATOM 1639 C CA . ALA A 1 212 ? -6.508 -23.078 -0.596 1 94 212 ALA A CA 1
ATOM 1640 C C . ALA A 1 212 ? -7.328 -22.625 -1.8 1 94 212 ALA A C 1
ATOM 1642 O O . ALA A 1 212 ? -8.383 -23.188 -2.09 1 94 212 ALA A O 1
ATOM 1643 N N . SER A 1 213 ? -6.844 -21.594 -2.465 1 91.31 213 SER A N 1
ATOM 1644 C CA . SER A 1 213 ? -7.559 -21.078 -3.631 1 91.31 213 SER A CA 1
ATOM 1645 C C . SER A 1 213 ? -7.547 -22.094 -4.77 1 91.31 213 SER A C 1
ATOM 1647 O O . SER A 1 213 ? -8.539 -22.25 -5.48 1 91.31 213 SER A O 1
ATOM 1649 N N . VAL A 1 214 ? -6.488 -22.766 -4.91 1 86.06 214 VAL A N 1
ATOM 1650 C CA . VAL A 1 214 ? -6.352 -23.781 -5.945 1 86.06 214 VAL A CA 1
ATOM 1651 C C . VAL A 1 214 ? -7.285 -24.953 -5.641 1 86.06 214 VAL A C 1
ATOM 1653 O O . VAL A 1 214 ? -7.852 -25.562 -6.555 1 86.06 214 VAL A O 1
ATOM 1656 N N . ASN A 1 215 ? -7.5 -25.188 -4.387 1 88.31 215 ASN A N 1
ATOM 1657 C CA . ASN A 1 215 ? -8.352 -26.281 -3.955 1 88.31 215 ASN A CA 1
ATOM 1658 C C . ASN A 1 215 ? -9.773 -25.828 -3.684 1 88.31 215 ASN A C 1
ATOM 1660 O O . ASN A 1 215 ? -10.602 -26.594 -3.184 1 88.31 215 ASN A O 1
ATOM 1664 N N . MET A 1 216 ? -10.016 -24.547 -3.867 1 88.94 216 MET A N 1
ATOM 1665 C CA . MET A 1 216 ? -11.32 -23.922 -3.682 1 88.94 216 MET A CA 1
ATOM 1666 C C . MET A 1 216 ? -11.812 -24.094 -2.248 1 88.94 216 MET A C 1
ATOM 1668 O O . MET A 1 216 ? -12.992 -24.344 -2.016 1 88.94 216 MET A O 1
ATOM 1672 N N . ASP A 1 217 ? -10.914 -24.172 -1.386 1 92.94 217 ASP A N 1
ATOM 1673 C CA . ASP A 1 217 ? -11.219 -24.203 0.042 1 92.94 217 ASP A CA 1
ATOM 1674 C C . ASP A 1 217 ? -11.344 -22.781 0.607 1 92.94 217 ASP A C 1
ATOM 1676 O O . ASP A 1 217 ? -10.43 -22.281 1.263 1 92.94 217 ASP A O 1
ATOM 1680 N N . VAL A 1 218 ? -12.484 -22.297 0.493 1 93.25 218 VAL A N 1
ATOM 1681 C CA . VAL A 1 218 ? -12.727 -20.891 0.792 1 93.25 218 VAL A CA 1
ATOM 1682 C C . VAL A 1 218 ? -12.727 -20.672 2.305 1 93.25 218 VAL A C 1
ATOM 1684 O O . VAL A 1 218 ? -12.344 -19.609 2.787 1 93.25 218 VAL A O 1
ATOM 1687 N N . ALA A 1 219 ? -13.086 -21.641 3.031 1 93.81 219 ALA A N 1
ATOM 1688 C CA . ALA A 1 219 ? -13.07 -21.531 4.488 1 93.81 219 ALA A CA 1
ATOM 1689 C C . ALA A 1 219 ? -11.664 -21.266 5.008 1 93.81 219 ALA A C 1
ATOM 1691 O O . ALA A 1 219 ? -11.469 -20.406 5.875 1 93.81 219 ALA A O 1
ATOM 1692 N N . THR A 1 220 ? -10.742 -22 4.43 1 95.12 220 THR A N 1
ATOM 1693 C CA . THR A 1 220 ? -9.352 -21.812 4.816 1 95.12 220 THR A CA 1
ATOM 1694 C C . THR A 1 220 ? -8.859 -20.422 4.418 1 95.12 220 THR A C 1
ATOM 1696 O O . TH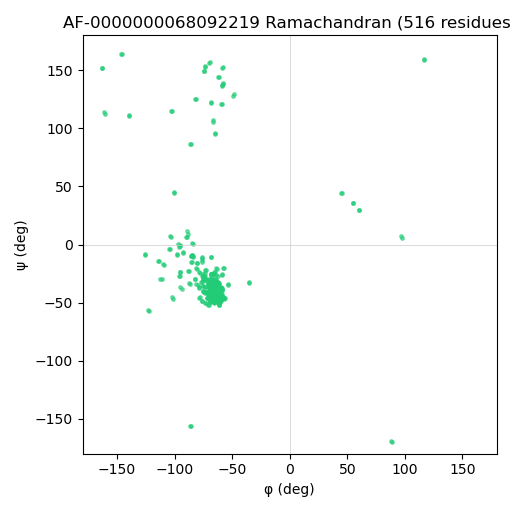R A 1 220 ? -8.117 -19.781 5.164 1 95.12 220 THR A O 1
ATOM 1699 N N . MET A 1 221 ? -9.305 -19.953 3.275 1 95.25 221 MET A N 1
ATOM 1700 C CA . MET A 1 221 ? -8.93 -18.609 2.84 1 95.25 221 MET A CA 1
ATOM 1701 C C . MET A 1 221 ? -9.406 -17.562 3.838 1 95.25 221 MET A C 1
ATOM 1703 O O . MET A 1 221 ? -8.641 -16.688 4.242 1 95.25 221 MET A O 1
ATOM 1707 N N . PHE A 1 222 ? -10.617 -17.719 4.258 1 93.88 222 PHE A N 1
ATOM 1708 C CA . PHE A 1 222 ? -11.188 -16.781 5.207 1 93.88 222 PHE A CA 1
ATOM 1709 C C . PHE A 1 222 ? -10.461 -16.859 6.547 1 93.88 222 PHE A C 1
ATOM 1711 O O . PHE A 1 222 ? -10.164 -15.82 7.156 1 93.88 222 PHE A O 1
ATOM 1718 N N . ALA A 1 223 ? -10.219 -18.016 6.961 1 94.81 223 ALA A N 1
ATOM 1719 C CA . ALA A 1 223 ? -9.523 -18.203 8.234 1 94.81 223 ALA A CA 1
ATOM 1720 C C . ALA A 1 223 ? -8.156 -17.516 8.211 1 94.81 223 ALA A C 1
ATOM 1722 O O . ALA A 1 223 ? -7.789 -16.828 9.164 1 94.81 223 ALA A O 1
ATOM 1723 N N . CYS A 1 224 ? -7.414 -17.688 7.152 1 96.06 224 CYS A N 1
ATOM 1724 C CA . CYS A 1 224 ? -6.094 -17.078 7.016 1 96.06 224 CYS A CA 1
ATOM 1725 C C . CYS A 1 224 ? -6.199 -15.57 6.898 1 96.06 224 CYS A C 1
ATOM 1727 O O . CYS A 1 224 ? -5.355 -14.844 7.426 1 96.06 224 CYS A O 1
ATOM 1729 N N . LEU A 1 225 ? -7.223 -15.102 6.219 1 94.06 225 LEU A N 1
ATOM 1730 C CA . LEU A 1 225 ? -7.461 -13.664 6.113 1 94.06 225 LEU A CA 1
ATOM 1731 C C . LEU A 1 225 ? -7.711 -13.047 7.484 1 94.06 225 LEU A C 1
ATOM 1733 O O . LEU A 1 225 ? -7.18 -11.984 7.801 1 94.06 225 LEU A O 1
ATOM 1737 N N . PHE A 1 226 ? -8.469 -13.727 8.266 1 92.56 226 PHE A N 1
ATOM 1738 C CA . PHE A 1 226 ? -8.734 -13.25 9.617 1 92.56 226 PHE A CA 1
ATOM 1739 C C . PHE A 1 226 ? -7.449 -13.195 10.43 1 92.56 226 PHE A C 1
ATOM 1741 O O . PHE A 1 226 ? -7.242 -12.258 11.211 1 92.56 226 PHE A O 1
ATOM 1748 N N . SER A 1 227 ? -6.637 -14.211 10.258 1 95.62 227 SER A N 1
ATOM 1749 C CA . SER A 1 227 ? -5.348 -14.227 10.945 1 95.62 227 SER A CA 1
ATOM 1750 C C . SER A 1 227 ? -4.484 -13.039 10.539 1 95.62 227 SER A C 1
ATOM 1752 O O . SER A 1 227 ? -3.818 -12.438 11.383 1 95.62 227 SER A O 1
ATOM 1754 N N . LEU A 1 228 ? -4.539 -12.695 9.289 1 95.94 228 LEU A N 1
ATOM 1755 C CA . LEU A 1 228 ? -3.773 -11.555 8.781 1 95.94 228 LEU A CA 1
ATOM 1756 C C . LEU A 1 228 ? -4.305 -10.25 9.359 1 95.94 228 LEU A C 1
ATOM 1758 O O . LEU A 1 228 ? -3.531 -9.336 9.664 1 95.94 228 LEU A O 1
ATOM 1762 N N . VAL A 1 229 ? -5.617 -10.164 9.484 1 92.12 229 VAL A N 1
ATOM 1763 C CA . VAL A 1 229 ? -6.238 -8.992 10.078 1 92.12 229 VAL A CA 1
ATOM 1764 C C . VAL A 1 229 ? -5.75 -8.812 11.516 1 92.12 229 VAL A C 1
ATOM 1766 O O . VAL A 1 229 ? -5.438 -7.699 11.945 1 92.12 229 VAL A O 1
ATOM 1769 N N . VAL A 1 230 ? -5.648 -9.875 12.211 1 93.5 230 VAL A N 1
ATOM 1770 C CA . VAL A 1 230 ? -5.191 -9.844 13.602 1 93.5 230 VAL A CA 1
ATOM 1771 C C . VAL A 1 230 ? -3.754 -9.336 13.656 1 93.5 230 VAL A C 1
ATOM 1773 O O . VAL A 1 230 ? -3.418 -8.492 14.492 1 93.5 230 VAL A O 1
ATOM 1776 N N . ILE A 1 231 ? -2.92 -9.82 12.797 1 95.81 231 ILE A N 1
ATOM 1777 C CA . ILE A 1 231 ? -1.529 -9.383 12.758 1 95.81 231 ILE A CA 1
ATOM 1778 C C . ILE A 1 231 ? -1.466 -7.887 12.453 1 95.81 231 ILE A C 1
ATOM 1780 O O . ILE A 1 231 ? -0.763 -7.141 13.141 1 95.81 231 ILE A O 1
ATOM 1784 N N . GLY A 1 232 ? -2.217 -7.484 11.422 1 93.75 232 GLY A N 1
ATOM 1785 C CA . GLY A 1 232 ? -2.238 -6.078 11.039 1 93.75 232 GLY A CA 1
ATOM 1786 C C . GLY A 1 232 ? -2.75 -5.176 12.148 1 93.75 232 GLY A C 1
ATOM 1787 O O . GLY A 1 232 ? -2.156 -4.133 12.43 1 93.75 232 GLY A O 1
ATOM 1788 N N . LEU A 1 233 ? -3.848 -5.539 12.789 1 90.88 233 LEU A N 1
ATOM 1789 C CA . LEU A 1 233 ? -4.441 -4.762 13.867 1 90.88 233 LEU A CA 1
ATOM 1790 C C . LEU A 1 233 ? -3.5 -4.684 15.062 1 90.88 233 LEU A C 1
ATOM 1792 O O . LEU A 1 233 ? -3.359 -3.625 15.68 1 90.88 233 LEU A O 1
ATOM 1796 N N . THR A 1 234 ? -2.914 -5.777 15.398 1 94.81 234 THR A N 1
ATOM 1797 C CA . THR A 1 234 ? -1.979 -5.805 16.516 1 94.81 234 THR A CA 1
ATOM 1798 C C . THR A 1 234 ? -0.782 -4.898 16.234 1 94.81 234 THR A C 1
ATOM 1800 O O . THR A 1 234 ? -0.342 -4.156 17.125 1 94.81 234 THR A O 1
ATOM 1803 N N . GLY A 1 235 ? -0.245 -4.992 15.055 1 94.81 235 GLY A N 1
ATOM 1804 C CA . GLY A 1 235 ? 0.865 -4.125 14.688 1 94.81 235 GLY A CA 1
ATOM 1805 C C . GLY A 1 235 ? 0.515 -2.65 14.742 1 94.81 235 GLY A C 1
ATOM 1806 O O . GLY A 1 235 ? 1.267 -1.849 15.297 1 94.81 235 GLY A O 1
ATOM 1807 N N . THR A 1 236 ? -0.6 -2.336 14.195 1 91.88 236 THR A N 1
ATOM 1808 C CA . THR A 1 236 ? -1.039 -0.944 14.164 1 91.88 236 THR A CA 1
ATOM 1809 C C . THR A 1 236 ? -1.286 -0.424 15.578 1 91.88 236 THR A C 1
ATOM 1811 O O . THR A 1 236 ? -0.885 0.692 15.914 1 91.88 236 THR A O 1
ATOM 1814 N N . ASN A 1 237 ? -1.943 -1.184 16.391 1 91.56 237 ASN A N 1
ATOM 1815 C CA . ASN A 1 237 ? -2.227 -0.778 17.766 1 91.56 237 ASN A CA 1
ATOM 1816 C C . ASN A 1 237 ? -0.949 -0.656 18.578 1 91.56 237 ASN A C 1
ATOM 1818 O O . ASN A 1 237 ? -0.857 0.192 19.469 1 91.56 237 ASN A O 1
ATOM 1822 N N . LEU A 1 238 ? -0.051 -1.526 18.312 1 95.06 238 LEU A N 1
ATOM 1823 C CA . LEU A 1 238 ? 1.229 -1.453 19 1 95.06 238 LEU A CA 1
ATOM 1824 C C . LEU A 1 238 ? 1.937 -0.136 18.703 1 95.06 238 LEU A C 1
ATOM 1826 O O . LEU A 1 238 ? 2.445 0.52 19.609 1 95.06 238 LEU A O 1
ATOM 1830 N N . ILE A 1 239 ? 1.971 0.255 17.469 1 94.25 239 ILE A N 1
ATOM 1831 C CA . ILE A 1 239 ? 2.633 1.495 17.094 1 94.25 239 ILE A CA 1
ATOM 1832 C C . ILE A 1 239 ? 1.882 2.688 17.672 1 94.25 239 ILE A C 1
ATOM 1834 O O . ILE A 1 239 ? 2.5 3.641 18.156 1 94.25 239 ILE A O 1
ATOM 1838 N N . ARG A 1 240 ? 0.591 2.666 17.625 1 89.44 240 ARG A N 1
ATOM 1839 C CA . ARG A 1 240 ? -0.207 3.727 18.234 1 89.44 240 ARG A CA 1
ATOM 1840 C C . ARG A 1 240 ? 0.071 3.836 19.734 1 89.44 240 ARG A C 1
ATOM 1842 O O . ARG A 1 240 ? 0.155 4.941 20.266 1 89.44 240 ARG A O 1
ATOM 1849 N N . PHE A 1 241 ? 0.135 2.727 20.328 1 92.12 241 PHE A N 1
ATOM 1850 C CA . PHE A 1 241 ? 0.434 2.682 21.75 1 92.12 241 PHE A CA 1
ATOM 1851 C C . PHE A 1 241 ? 1.801 3.293 22.031 1 92.12 241 PHE A C 1
ATOM 1853 O O . PHE A 1 241 ? 1.951 4.082 22.969 1 92.12 241 PHE A O 1
ATOM 1860 N N . LEU A 1 242 ? 2.736 2.938 21.266 1 92.62 242 LEU A N 1
ATOM 1861 C CA . LEU A 1 242 ? 4.086 3.469 21.422 1 92.62 242 LEU A CA 1
ATOM 1862 C C . LEU A 1 242 ? 4.109 4.973 21.172 1 92.62 242 LEU A C 1
ATOM 1864 O O . LEU A 1 242 ? 4.855 5.707 21.828 1 92.62 242 LEU A O 1
ATOM 1868 N N . HIS A 1 243 ? 3.383 5.375 20.188 1 90.25 243 HIS A N 1
ATOM 1869 C CA . HIS A 1 243 ? 3.275 6.801 19.891 1 90.25 243 HIS A CA 1
ATOM 1870 C C . HIS A 1 243 ? 2.768 7.574 21.109 1 90.25 243 HIS A C 1
ATOM 1872 O O . HIS A 1 243 ? 3.342 8.602 21.484 1 90.25 243 HIS A O 1
ATOM 1878 N N . ARG A 1 244 ? 1.757 7.129 21.766 1 87.38 244 ARG A N 1
ATOM 1879 C CA . ARG A 1 244 ? 1.147 7.793 22.922 1 87.38 244 ARG A CA 1
ATOM 1880 C C . ARG A 1 244 ? 2.107 7.832 24.109 1 87.38 244 ARG A C 1
ATOM 1882 O O . ARG A 1 244 ? 2.148 8.82 24.844 1 87.38 244 ARG A O 1
ATOM 1889 N N . LYS A 1 245 ? 2.801 6.859 24.203 1 86.75 245 LYS A N 1
ATOM 1890 C CA . LYS A 1 245 ? 3.695 6.754 25.344 1 86.75 245 LYS A CA 1
ATOM 1891 C C . LYS A 1 245 ? 4.945 7.605 25.156 1 86.75 245 LYS A C 1
ATOM 1893 O O . LYS A 1 245 ? 5.473 8.18 26.109 1 86.75 245 LYS A O 1
ATOM 1898 N N . LEU A 1 246 ? 5.398 7.637 23.953 1 79.25 246 LEU A N 1
ATOM 1899 C CA . LEU A 1 246 ? 6.688 8.266 23.703 1 79.25 246 LEU A CA 1
ATOM 1900 C C . LEU A 1 246 ? 6.512 9.727 23.312 1 79.25 246 LEU A C 1
ATOM 1902 O O . LEU A 1 246 ? 7.391 10.555 23.562 1 79.25 246 LEU A O 1
ATOM 1906 N N . VAL A 1 247 ? 5.492 10.039 22.531 1 67.25 247 VAL A N 1
ATOM 1907 C CA . VAL A 1 247 ? 5.312 11.414 22.078 1 67.25 247 VAL A CA 1
ATOM 1908 C C . VAL A 1 247 ? 4.25 12.102 22.922 1 67.25 247 VAL A C 1
ATOM 1910 O O . VAL A 1 247 ? 3.213 12.531 22.406 1 67.25 247 VAL A O 1
ATOM 1913 N N . PHE A 1 248 ? 4.176 12.008 24.219 1 58.62 248 PHE A N 1
ATOM 1914 C CA . PHE A 1 248 ? 3.271 12.602 25.203 1 58.62 248 PHE A CA 1
ATOM 1915 C C . PHE A 1 248 ? 3.289 14.125 25.109 1 58.62 248 PHE A C 1
ATOM 1917 O O . PHE A 1 248 ? 2.318 14.781 25.469 1 58.62 248 PHE A O 1
ATOM 1924 N N . TRP A 1 249 ? 4.273 14.68 24.547 1 52.34 249 TRP A N 1
ATOM 1925 C CA . TRP A 1 249 ? 4.367 16.141 24.562 1 52.34 249 TRP A CA 1
ATOM 1926 C C . TRP A 1 249 ? 3.514 16.75 23.469 1 52.34 249 TRP A C 1
ATOM 1928 O O . TRP A 1 249 ? 3.225 17.953 23.484 1 52.34 249 TRP A O 1
ATOM 1938 N N . GLU A 1 250 ? 3.352 16.031 22.391 1 52.97 250 GLU A N 1
ATOM 1939 C CA . GLU A 1 250 ? 2.574 16.594 21.281 1 52.97 250 GLU A CA 1
ATOM 1940 C C . GLU A 1 250 ? 1.122 16.828 21.703 1 52.97 250 GLU A C 1
ATOM 1942 O O . GLU A 1 250 ? 0.463 17.734 21.188 1 52.97 250 GLU A O 1
ATOM 1947 N N . GLN A 1 251 ? 0.524 16.062 22.578 1 46.69 251 GLN A N 1
ATOM 1948 C CA . GLN A 1 251 ? -0.841 16.25 23.062 1 46.69 251 GLN A CA 1
ATOM 1949 C C . GLN A 1 251 ? -0.989 17.594 23.766 1 46.69 251 GLN A C 1
ATOM 1951 O O . GLN A 1 251 ? -2.086 18.156 23.828 1 46.69 251 GLN A O 1
ATOM 1956 N N . SER A 1 252 ? -0.066 18.047 24.375 1 41.53 252 SER A N 1
ATOM 1957 C CA . SER A 1 252 ? -0.218 19.219 25.234 1 41.53 252 SER A CA 1
ATOM 1958 C C . SER A 1 252 ? -0.366 20.5 24.406 1 41.53 252 SER A C 1
ATOM 1960 O O . SER A 1 252 ? -0.838 21.516 24.906 1 41.53 252 SER A O 1
ATOM 1962 N N . THR A 1 253 ? 0.21 20.562 23.234 1 40.69 253 THR A N 1
ATOM 1963 C CA . THR A 1 253 ? 0.13 21.844 22.562 1 40.69 253 THR A CA 1
ATOM 1964 C C . THR A 1 253 ? -1.259 22.062 21.969 1 40.69 253 THR A C 1
ATOM 1966 O O . THR A 1 253 ? -1.647 23.188 21.672 1 40.69 253 THR A O 1
ATOM 1969 N N . THR A 1 254 ? -1.918 21 21.547 1 42.31 254 THR A N 1
ATOM 1970 C CA . THR A 1 254 ? -3.25 21.266 21 1 42.31 254 THR A CA 1
ATOM 1971 C C . THR A 1 254 ? -4.23 21.594 22.125 1 42.31 254 THR A C 1
ATOM 1973 O O . THR A 1 254 ? -5.328 22.094 21.875 1 42.31 254 THR A O 1
ATOM 1976 N N . ALA A 1 255 ? -4.074 21.25 23.422 1 42 255 ALA A N 1
ATOM 1977 C CA . ALA A 1 255 ? -5.004 21.516 24.531 1 42 255 ALA A CA 1
ATOM 1978 C C . ALA A 1 255 ? -4.973 22.984 24.922 1 42 255 ALA A C 1
ATOM 1980 O O . ALA A 1 255 ? -5.895 23.469 25.578 1 42 255 ALA A O 1
ATOM 1981 N N . THR A 1 256 ? -3.912 23.672 24.719 1 37 256 THR A N 1
ATOM 1982 C CA . THR A 1 256 ? -3.879 25 25.328 1 37 256 THR A CA 1
ATOM 1983 C C . THR A 1 256 ? -4.746 25.969 24.547 1 37 256 THR A C 1
ATOM 1985 O O . THR A 1 256 ? -4.914 27.125 24.938 1 37 256 THR A O 1
ATOM 1988 N N . VAL A 1 257 ? -5.164 25.609 23.281 1 37.88 257 VAL A N 1
ATOM 1989 C CA . VAL A 1 257 ? -5.891 26.688 22.609 1 37.88 257 VAL A CA 1
ATOM 1990 C C . VAL A 1 257 ? -7.379 26.578 22.938 1 37.88 257 VAL A C 1
ATOM 1992 O O . VAL A 1 257 ? -8.188 26.203 22.094 1 37.88 257 VAL A O 1
ATOM 1995 N N . GLN A 1 258 ? -7.742 25.781 23.875 1 33.12 258 GLN A N 1
ATOM 1996 C CA . GLN A 1 258 ? -9.141 25.984 24.234 1 33.12 258 GLN A CA 1
ATOM 1997 C C . GLN A 1 258 ? -9.344 27.359 24.875 1 33.12 258 GLN A C 1
ATOM 1999 O O . GLN A 1 258 ? -8.648 27.703 25.828 1 33.12 258 GLN A O 1
ATOM 2004 N N . PRO A 1 259 ? -9.93 28.266 24.125 1 32.81 259 PRO A N 1
ATOM 2005 C CA . PRO A 1 259 ? -10.25 29.531 24.797 1 32.81 259 PRO A CA 1
ATOM 2006 C C . PRO A 1 259 ? -10.961 29.344 26.125 1 32.81 259 PRO A C 1
ATOM 2008 O O . PRO A 1 259 ? -11.695 28.359 26.297 1 32.81 259 PRO A O 1
ATOM 2011 N N . GLU A 1 260 ? -10.531 29.953 27.25 1 30.94 260 GLU A N 1
ATOM 2012 C CA . GLU A 1 260 ? -11.445 30.234 28.344 1 30.94 260 GLU A CA 1
ATOM 2013 C C . GLU A 1 260 ? -12.719 30.906 27.844 1 30.94 260 GLU A C 1
ATOM 2015 O O . GLU A 1 260 ? -12.664 31.766 26.953 1 30.94 260 GLU A O 1
ATOM 2020 N N . MET B 1 1 ? 24.922 28.625 -13.109 1 40.69 1 MET B N 1
ATOM 2021 C CA . MET B 1 1 ? 23.984 27.875 -13.945 1 40.69 1 MET B CA 1
ATOM 2022 C C . MET B 1 1 ? 22.578 27.906 -13.344 1 40.69 1 MET B C 1
ATOM 2024 O O . MET B 1 1 ? 22.406 27.688 -12.148 1 40.69 1 MET B O 1
ATOM 2028 N N . SER B 1 2 ? 21.641 28.344 -13.953 1 44.38 2 SER B N 1
ATOM 2029 C CA . SER B 1 2 ? 20.328 28.781 -13.492 1 44.38 2 SER B CA 1
ATOM 2030 C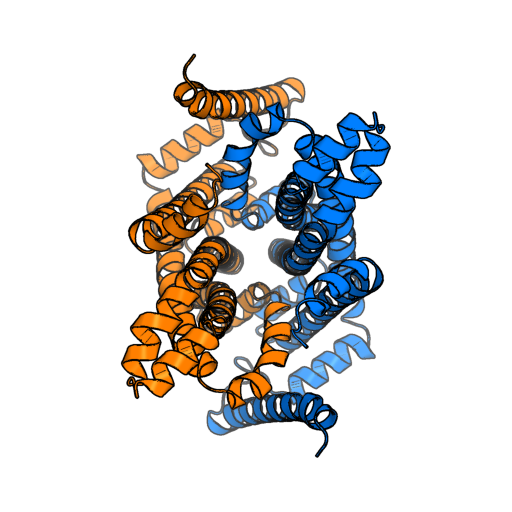 C . SER B 1 2 ? 19.594 27.656 -12.773 1 44.38 2 SER B C 1
ATOM 2032 O O . SER B 1 2 ? 19.844 26.484 -13.031 1 44.38 2 SER B O 1
ATOM 2034 N N . LYS B 1 3 ? 18.969 27.953 -11.664 1 53.16 3 LYS B N 1
ATOM 2035 C CA . LYS B 1 3 ? 18.172 27.109 -10.766 1 53.16 3 LYS B CA 1
ATOM 2036 C C . LYS B 1 3 ? 17.391 26.062 -11.547 1 53.16 3 LYS B C 1
ATOM 2038 O O . LYS B 1 3 ? 17.219 24.938 -11.07 1 53.16 3 LYS B O 1
ATOM 2043 N N . SER B 1 4 ? 17.031 26.438 -12.688 1 51.09 4 SER B N 1
ATOM 2044 C CA . SER B 1 4 ? 16.188 25.594 -13.523 1 51.09 4 SER B CA 1
ATOM 2045 C C . SER B 1 4 ? 16.984 24.438 -14.109 1 51.09 4 SER B C 1
ATOM 2047 O O . SER B 1 4 ? 16.469 23.328 -14.281 1 51.09 4 SER B O 1
ATOM 2049 N N . VAL B 1 5 ? 18.219 24.734 -14.531 1 48.41 5 VAL B N 1
ATOM 2050 C CA . VAL B 1 5 ? 19.062 23.734 -15.172 1 48.41 5 VAL B CA 1
ATOM 2051 C C . VAL B 1 5 ? 19.516 22.703 -14.141 1 48.41 5 VAL B C 1
ATOM 2053 O O . VAL B 1 5 ? 19.656 21.516 -14.461 1 48.41 5 VAL B O 1
ATOM 2056 N N . LYS B 1 6 ? 19.719 23.109 -12.992 1 54.53 6 LYS B N 1
ATOM 2057 C CA . LYS B 1 6 ? 20.188 22.25 -11.898 1 54.53 6 LYS B CA 1
ATOM 2058 C C . LYS B 1 6 ? 19.109 21.25 -11.5 1 54.53 6 LYS B C 1
ATOM 2060 O O . LYS B 1 6 ? 19.438 20.109 -11.133 1 54.53 6 LYS B O 1
ATOM 2065 N N . SER B 1 7 ? 17.891 21.703 -11.75 1 58.84 7 SER B N 1
ATOM 2066 C CA . SER B 1 7 ? 16.766 20.859 -11.352 1 58.84 7 SER B CA 1
ATOM 2067 C C . SER B 1 7 ? 16.641 19.641 -12.25 1 58.84 7 SER B C 1
ATOM 2069 O O . SER B 1 7 ? 16.266 18.562 -11.781 1 58.84 7 SER B O 1
ATOM 2071 N N . PHE B 1 8 ? 17.047 19.812 -13.492 1 58.16 8 PHE B N 1
ATOM 2072 C CA . PHE B 1 8 ? 16.938 18.688 -14.422 1 58.16 8 PHE B CA 1
ATOM 2073 C C . PHE B 1 8 ? 18.25 17.938 -14.516 1 58.16 8 PHE B C 1
ATOM 2075 O O . PHE B 1 8 ? 18.266 16.734 -14.797 1 58.16 8 PHE B O 1
ATOM 2082 N N . LEU B 1 9 ? 19.281 18.594 -14.273 1 60.28 9 LEU B N 1
ATOM 2083 C CA . LEU B 1 9 ? 20.609 18 -14.469 1 60.28 9 LEU B CA 1
ATOM 2084 C C . LEU B 1 9 ? 20.922 17.016 -13.344 1 60.28 9 LEU B C 1
ATOM 2086 O O . LEU B 1 9 ? 21.5 15.953 -13.594 1 60.28 9 LEU B O 1
ATOM 2090 N N . TYR B 1 10 ? 20.453 17.391 -12.234 1 62.94 10 TYR B N 1
ATOM 2091 C CA . TYR B 1 10 ? 20.828 16.547 -11.102 1 62.94 10 TYR B CA 1
ATOM 2092 C C . TYR B 1 10 ? 20.125 15.203 -11.18 1 62.94 10 TYR B C 1
ATOM 2094 O O . TYR B 1 10 ? 20.781 14.156 -11.062 1 62.94 10 TYR B O 1
ATOM 2102 N N . PRO B 1 11 ? 18.906 15.25 -11.531 1 63.66 11 PRO B N 1
ATOM 2103 C CA . PRO B 1 11 ? 18.281 13.938 -11.68 1 63.66 11 PRO B CA 1
ATOM 2104 C C . PRO B 1 11 ? 18.859 13.133 -12.836 1 63.66 11 PRO B C 1
ATOM 2106 O O . PRO B 1 11 ? 18.953 11.906 -12.75 1 63.66 11 PRO B O 1
ATOM 2109 N N . LEU B 1 12 ? 19.203 13.766 -13.82 1 64.88 12 LEU B N 1
ATOM 2110 C CA . LEU B 1 12 ? 19.797 13.078 -14.969 1 64.88 12 LEU B CA 1
ATOM 2111 C C . LEU B 1 12 ? 21.141 12.477 -14.609 1 64.88 12 LEU B C 1
ATOM 2113 O O . LEU B 1 12 ? 21.453 11.344 -15.008 1 64.88 12 LEU B O 1
ATOM 2117 N N . ILE B 1 13 ? 21.891 13.188 -13.875 1 65.5 13 ILE B N 1
ATOM 2118 C CA . ILE B 1 13 ? 23.203 12.703 -13.461 1 65.5 13 ILE B CA 1
ATOM 2119 C C . ILE B 1 13 ? 23.031 11.484 -12.555 1 65.5 13 ILE B C 1
ATOM 2121 O O . ILE B 1 13 ? 23.734 10.484 -12.711 1 65.5 13 ILE B O 1
ATOM 2125 N N . THR B 1 14 ? 22.094 11.664 -11.711 1 66.31 14 THR B N 1
ATOM 2126 C CA . THR B 1 14 ? 21.875 10.547 -10.812 1 66.31 14 THR B CA 1
ATOM 2127 C C . THR B 1 14 ? 21.406 9.312 -11.586 1 66.31 14 THR B C 1
ATOM 2129 O O . THR B 1 14 ? 21.828 8.195 -11.297 1 66.31 14 THR B O 1
ATOM 2132 N N . GLY B 1 15 ? 20.531 9.539 -12.523 1 70 15 GLY B N 1
ATOM 2133 C CA . GLY B 1 15 ? 20.109 8.43 -13.367 1 70 15 GLY B CA 1
ATOM 2134 C C . GLY B 1 15 ? 21.266 7.762 -14.102 1 70 15 GLY B C 1
ATOM 2135 O O . GLY B 1 15 ? 21.359 6.535 -14.125 1 70 15 GLY B O 1
ATOM 2136 N N . VAL B 1 16 ? 22.062 8.594 -14.625 1 68.31 16 VAL B N 1
ATOM 2137 C CA . VAL B 1 16 ? 23.219 8.094 -15.375 1 68.31 16 VAL B CA 1
ATOM 2138 C C . VAL B 1 16 ? 24.156 7.34 -14.438 1 68.31 16 VAL B C 1
ATOM 2140 O O . VAL B 1 16 ? 24.656 6.27 -14.781 1 68.31 16 VAL B O 1
ATOM 2143 N N . VAL B 1 17 ? 24.359 7.871 -13.273 1 69.38 17 VAL B N 1
ATOM 2144 C CA . VAL B 1 17 ? 25.234 7.234 -12.297 1 69.38 17 VAL B CA 1
ATOM 2145 C C . VAL B 1 17 ? 24.672 5.879 -11.891 1 69.38 17 VAL B C 1
ATOM 2147 O O . VAL B 1 17 ? 25.406 4.902 -11.758 1 69.38 17 VAL B O 1
ATOM 2150 N N . LEU B 1 18 ? 23.391 5.84 -11.789 1 71.62 18 LEU B N 1
ATOM 2151 C CA . LEU B 1 18 ? 22.766 4.582 -11.406 1 71.62 18 LEU B CA 1
ATOM 2152 C C . LEU B 1 18 ? 22.922 3.537 -12.5 1 71.62 18 LEU B C 1
ATOM 2154 O O . LEU B 1 18 ? 23.156 2.361 -12.219 1 71.62 18 LEU B O 1
ATOM 2158 N N . VAL B 1 19 ? 22.859 4.023 -13.664 1 72.5 19 VAL B N 1
ATOM 215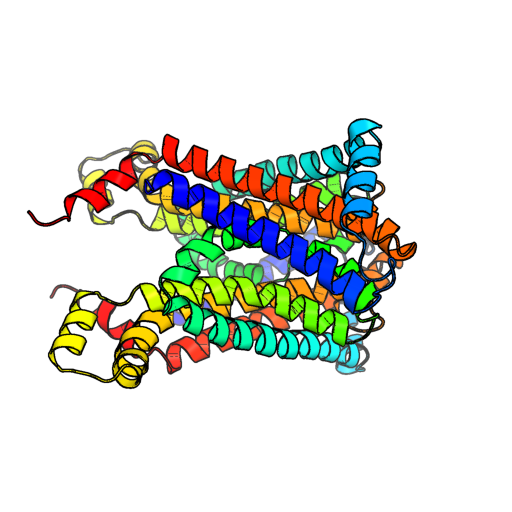9 C CA . VAL B 1 19 ? 23.031 3.123 -14.805 1 72.5 19 VAL B CA 1
ATOM 2160 C C . VAL B 1 19 ? 24.484 2.656 -14.883 1 72.5 19 VAL B C 1
ATOM 2162 O O . VAL B 1 19 ? 24.75 1.479 -15.141 1 72.5 19 VAL B O 1
ATOM 2165 N N . ILE B 1 20 ? 25.344 3.572 -14.641 1 71 20 ILE B N 1
ATOM 2166 C CA . ILE B 1 20 ? 26.766 3.24 -14.672 1 71 20 ILE B CA 1
ATOM 2167 C C . ILE B 1 20 ? 27.094 2.248 -13.562 1 71 20 ILE B C 1
ATOM 2169 O O . ILE B 1 20 ? 27.797 1.269 -13.781 1 71 20 ILE B O 1
ATOM 2173 N N . LEU B 1 21 ? 26.516 2.506 -12.477 1 73.06 21 LEU B N 1
ATOM 2174 C CA . LEU B 1 21 ? 26.734 1.595 -11.359 1 73.06 21 LEU B CA 1
ATOM 2175 C C . LEU B 1 21 ? 26.141 0.222 -11.648 1 73.06 21 LEU B C 1
ATOM 2177 O O . LEU B 1 21 ? 26.719 -0.803 -11.289 1 73.06 21 LEU B O 1
ATOM 2181 N N . TRP B 1 22 ? 25.094 0.302 -12.328 1 74.75 22 TRP B N 1
ATOM 2182 C CA . TRP B 1 22 ? 24.438 -0.927 -12.766 1 74.75 22 TRP B CA 1
ATOM 2183 C C . TRP B 1 22 ? 25.328 -1.707 -13.727 1 74.75 22 TRP B C 1
ATOM 2185 O O . TRP B 1 22 ? 25.594 -2.891 -13.508 1 74.75 22 TRP B O 1
ATOM 2195 N N . PHE B 1 23 ? 25.859 -0.997 -14.594 1 73.5 23 PHE B N 1
ATOM 2196 C CA . PHE B 1 23 ? 26.75 -1.606 -15.586 1 73.5 23 PHE B CA 1
ATOM 2197 C C . PHE B 1 23 ? 28.031 -2.084 -14.938 1 73.5 23 PHE B C 1
ATOM 2199 O O . PHE B 1 23 ? 28.484 -3.203 -15.188 1 73.5 23 PHE B O 1
ATOM 2206 N N . ALA B 1 24 ? 28.547 -1.254 -14.117 1 71.88 24 ALA B N 1
ATOM 2207 C CA . ALA B 1 24 ? 29.812 -1.565 -13.469 1 71.88 24 ALA B CA 1
ATOM 2208 C C . ALA B 1 24 ? 29.672 -2.766 -12.539 1 71.88 24 ALA B C 1
ATOM 2210 O O . ALA B 1 24 ? 30.562 -3.617 -12.469 1 71.88 24 ALA B O 1
ATOM 2211 N N . SER B 1 25 ? 28.594 -2.775 -11.898 1 72.88 25 SER B N 1
ATOM 2212 C CA . SER B 1 25 ? 28.375 -3.867 -10.953 1 72.88 25 SER B CA 1
ATOM 2213 C C . SER B 1 25 ? 28.328 -5.215 -11.672 1 72.88 25 SER B C 1
ATOM 2215 O O . SER B 1 25 ? 28.875 -6.207 -11.172 1 72.88 25 SER B O 1
ATOM 2217 N N . ILE B 1 26 ? 27.828 -5.207 -12.812 1 73.19 26 ILE B N 1
ATOM 2218 C CA . ILE B 1 26 ? 27.703 -6.441 -13.578 1 73.19 26 ILE B CA 1
ATOM 2219 C C . ILE B 1 26 ? 29.062 -6.879 -14.094 1 73.19 26 ILE B C 1
ATOM 2221 O O . ILE B 1 26 ? 29.406 -8.062 -14.039 1 73.19 26 ILE B O 1
ATOM 2225 N N . ARG B 1 27 ? 29.781 -5.871 -14.531 1 69.56 27 ARG B N 1
ATOM 2226 C CA . ARG B 1 27 ? 31.078 -6.188 -15.125 1 69.56 27 ARG B CA 1
ATOM 2227 C C . ARG B 1 27 ? 32.094 -6.551 -14.055 1 69.56 27 ARG B C 1
ATOM 2229 O O . ARG B 1 27 ? 32.875 -7.484 -14.227 1 69.56 27 ARG B O 1
ATOM 2236 N N . ILE B 1 28 ? 32.031 -5.848 -13.008 1 70.56 28 ILE B N 1
ATOM 2237 C CA . ILE B 1 28 ? 33.031 -6.027 -11.969 1 70.56 28 ILE B CA 1
ATOM 2238 C C . ILE B 1 28 ? 32.781 -7.34 -11.227 1 70.56 28 ILE B C 1
ATOM 2240 O O . ILE B 1 28 ? 33.719 -8.078 -10.93 1 70.56 28 ILE B O 1
ATOM 2244 N N . PHE B 1 29 ? 31.5 -7.613 -11.07 1 74.69 29 PHE B N 1
ATOM 2245 C CA . PHE B 1 29 ? 31.219 -8.781 -10.25 1 74.69 29 PHE B CA 1
ATOM 2246 C C . PHE B 1 29 ? 30.812 -9.969 -11.117 1 74.69 29 PHE B C 1
ATOM 2248 O O . PHE B 1 29 ? 30.516 -11.055 -10.609 1 74.69 29 PHE B O 1
ATOM 2255 N N . SER B 1 30 ? 30.906 -9.867 -12.43 1 72.62 30 SER B N 1
ATOM 2256 C CA . SER B 1 30 ? 30.562 -10.914 -13.383 1 72.62 30 SER B CA 1
ATOM 2257 C C . SER B 1 30 ? 29.234 -11.578 -13.031 1 72.62 30 SER B C 1
ATOM 2259 O O . SER B 1 30 ? 29.141 -12.805 -12.961 1 72.62 30 SER B O 1
ATOM 2261 N N . VAL B 1 31 ? 28.391 -10.68 -12.734 1 74.25 31 VAL B N 1
ATOM 2262 C CA . VAL B 1 31 ? 27.078 -11.172 -12.359 1 74.25 31 VAL B CA 1
ATOM 2263 C C . VAL B 1 31 ? 26.391 -11.781 -13.578 1 74.25 31 VAL B C 1
ATOM 2265 O O . VAL B 1 31 ? 26.328 -11.156 -14.641 1 74.25 31 VAL B O 1
ATOM 2268 N N . PRO B 1 32 ? 26 -13.039 -13.5 1 76.69 32 PRO B N 1
ATOM 2269 C CA . PRO B 1 32 ? 25.312 -13.664 -14.625 1 76.69 32 PRO B CA 1
ATOM 2270 C C . PRO B 1 32 ? 24.016 -12.93 -15.008 1 76.69 32 PRO B C 1
ATOM 2272 O O . PRO B 1 32 ? 23.406 -12.289 -14.164 1 76.69 32 PRO B O 1
ATOM 2275 N N . ASN B 1 33 ? 23.656 -13.023 -16.234 1 74.88 33 ASN B N 1
ATOM 2276 C CA . ASN B 1 33 ? 22.5 -12.336 -16.797 1 74.88 33 ASN B CA 1
ATOM 2277 C C . ASN B 1 33 ? 21.203 -12.773 -16.141 1 74.88 33 ASN B C 1
ATOM 2279 O O . ASN B 1 33 ? 20.234 -12.016 -16.109 1 74.88 33 ASN B O 1
ATOM 2283 N N . TYR B 1 34 ? 21.266 -13.984 -15.672 1 74.75 34 TYR B N 1
ATOM 2284 C CA . TYR B 1 34 ? 20.016 -14.484 -15.086 1 74.75 34 TYR B CA 1
ATOM 2285 C C . TYR B 1 34 ? 19.797 -13.875 -13.703 1 74.75 34 TYR B C 1
ATOM 2287 O O . TYR B 1 34 ? 18.688 -13.945 -13.164 1 74.75 34 TYR B O 1
ATOM 2295 N N . LEU B 1 35 ? 20.766 -13.242 -13.188 1 77.44 35 LEU B N 1
ATOM 2296 C CA . LEU B 1 35 ? 20.625 -12.578 -11.898 1 77.44 35 LEU B CA 1
ATOM 2297 C C . LEU B 1 35 ? 20.422 -11.078 -12.086 1 77.44 35 LEU B C 1
ATOM 2299 O O . LEU B 1 35 ? 19.562 -10.477 -11.445 1 77.44 35 LEU B O 1
ATOM 2303 N N . LEU B 1 36 ? 21.25 -10.523 -12.93 1 82.25 36 LEU B N 1
ATOM 2304 C CA . LEU B 1 36 ? 21.156 -9.094 -13.234 1 82.25 36 LEU B CA 1
ATOM 2305 C C . LEU B 1 36 ? 21.391 -8.844 -14.727 1 82.25 36 LEU B C 1
ATOM 2307 O O . LEU B 1 36 ? 22.484 -9.031 -15.234 1 82.25 36 LEU B O 1
ATOM 2311 N N . PRO B 1 37 ? 20.25 -8.43 -15.305 1 87.25 37 PRO B N 1
ATOM 2312 C CA . PRO B 1 37 ? 20.406 -8.211 -16.75 1 87.25 37 PRO B CA 1
ATOM 2313 C C . PRO B 1 37 ? 21.203 -6.945 -17.062 1 87.25 37 PRO B C 1
ATOM 2315 O O . PRO B 1 37 ? 21.25 -6.016 -16.266 1 87.25 37 PRO B O 1
ATOM 2318 N N . THR B 1 38 ? 21.797 -7.004 -18.156 1 85.88 38 THR B N 1
ATOM 2319 C CA . THR B 1 38 ? 22.484 -5.805 -18.609 1 85.88 38 THR B CA 1
ATOM 2320 C C . THR B 1 38 ? 21.5 -4.762 -19.109 1 85.88 38 THR B C 1
ATOM 2322 O O . THR B 1 38 ? 20.391 -5.105 -19.531 1 85.88 38 THR B O 1
ATOM 2325 N N . PRO B 1 39 ? 21.922 -3.566 -18.922 1 86.69 39 PRO B N 1
ATOM 2326 C CA . PRO B 1 39 ? 21.047 -2.518 -19.469 1 86.69 39 PRO B CA 1
ATOM 2327 C C . PRO B 1 39 ? 20.719 -2.723 -20.938 1 86.69 39 PRO B C 1
ATOM 2329 O O . PRO B 1 39 ? 19.609 -2.412 -21.375 1 86.69 39 PRO B O 1
ATOM 2332 N N . GLU B 1 40 ? 21.625 -3.238 -21.672 1 86.88 40 GLU B N 1
ATOM 2333 C CA . GLU B 1 40 ? 21.406 -3.494 -23.094 1 86.88 40 GLU B CA 1
ATOM 2334 C C . GLU B 1 40 ? 20.328 -4.555 -23.297 1 86.88 40 GLU B C 1
ATOM 2336 O O . GLU B 1 40 ? 19.5 -4.441 -24.203 1 86.88 40 GLU B O 1
ATOM 2341 N N . ALA B 1 41 ? 20.406 -5.523 -22.5 1 89.94 41 ALA B N 1
ATOM 2342 C CA . ALA B 1 41 ? 19.406 -6.586 -22.594 1 89.94 41 ALA B CA 1
ATOM 2343 C C . ALA B 1 41 ? 18.016 -6.051 -22.297 1 89.94 41 ALA B C 1
ATOM 2345 O O . ALA B 1 41 ? 17.031 -6.434 -22.953 1 89.94 41 ALA B O 1
ATOM 2346 N N . VAL B 1 42 ? 17.938 -5.219 -21.344 1 91.94 42 VAL B N 1
ATOM 2347 C CA . VAL B 1 42 ? 16.656 -4.633 -20.969 1 91.94 42 VAL B CA 1
ATOM 2348 C C . VAL B 1 42 ? 16.141 -3.734 -22.078 1 91.94 42 VAL B C 1
ATOM 2350 O O . VAL B 1 42 ? 14.969 -3.781 -22.438 1 91.94 42 VAL B O 1
ATOM 2353 N N . LEU B 1 43 ? 17.031 -2.979 -22.641 1 90.88 43 LEU B N 1
ATOM 2354 C CA . LEU B 1 43 ? 16.656 -2.078 -23.719 1 90.88 43 LEU B CA 1
ATOM 2355 C C . LEU B 1 43 ? 16.203 -2.863 -24.938 1 90.88 43 LEU B C 1
ATOM 2357 O O . LEU B 1 43 ? 15.25 -2.465 -25.625 1 90.88 43 LEU B O 1
ATOM 2361 N N . ASN B 1 44 ? 16.875 -3.91 -25.234 1 92.75 44 ASN B N 1
ATOM 2362 C CA . ASN B 1 44 ? 16.484 -4.766 -26.344 1 92.75 44 ASN B CA 1
ATOM 2363 C C . ASN B 1 44 ? 15.109 -5.402 -26.109 1 92.75 44 ASN B C 1
ATOM 2365 O O . ASN B 1 44 ? 14.297 -5.492 -27.031 1 92.75 44 ASN B O 1
ATOM 2369 N N . THR B 1 45 ? 14.922 -5.805 -24.875 1 94.31 45 THR B N 1
ATOM 2370 C CA . THR B 1 45 ? 13.633 -6.395 -24.516 1 94.31 45 THR B CA 1
ATOM 2371 C C . THR B 1 45 ? 12.516 -5.367 -24.641 1 94.31 45 THR B C 1
ATOM 2373 O O . THR B 1 45 ? 11.422 -5.684 -25.125 1 94.31 45 THR B O 1
ATOM 2376 N N . LEU B 1 46 ? 12.805 -4.188 -24.266 1 95.06 46 LEU B N 1
ATOM 2377 C CA . LEU B 1 46 ? 11.828 -3.113 -24.391 1 95.06 46 LEU B CA 1
ATOM 2378 C C . LEU B 1 46 ? 11.539 -2.818 -25.859 1 95.06 46 LEU B C 1
ATOM 2380 O O . LEU B 1 46 ? 10.391 -2.572 -26.234 1 95.06 46 LEU B O 1
ATOM 2384 N N . ARG B 1 47 ? 12.555 -2.828 -26.609 1 93.12 47 ARG B N 1
ATOM 2385 C CA . ARG B 1 47 ? 12.391 -2.596 -28.047 1 93.12 47 ARG B CA 1
ATOM 2386 C C . ARG B 1 47 ? 11.508 -3.67 -28.672 1 93.12 47 ARG B C 1
ATOM 2388 O O . ARG B 1 47 ? 10.539 -3.355 -29.375 1 93.12 47 ARG B O 1
ATOM 2395 N N . ILE B 1 48 ? 11.805 -4.883 -28.422 1 92.62 48 ILE B N 1
ATOM 2396 C CA . ILE B 1 48 ? 11.031 -6 -28.969 1 92.62 48 ILE B CA 1
ATOM 2397 C C . ILE B 1 48 ? 9.602 -5.938 -28.438 1 92.62 48 ILE B C 1
ATOM 2399 O O . ILE B 1 48 ? 8.648 -6.141 -29.188 1 92.62 48 ILE B O 1
ATOM 2403 N N . GLY B 1 49 ? 9.453 -5.641 -27.219 1 93.31 49 GLY B N 1
ATOM 2404 C CA . GLY B 1 49 ? 8.148 -5.617 -26.578 1 93.31 49 GLY B CA 1
ATOM 2405 C C . GLY B 1 49 ? 7.242 -4.527 -27.109 1 93.31 49 GLY B C 1
ATOM 2406 O O . GLY B 1 49 ? 6.055 -4.758 -27.344 1 93.31 49 GLY B O 1
ATOM 2407 N N . TYR B 1 50 ? 7.824 -3.338 -27.391 1 94.38 50 TYR B N 1
ATOM 2408 C CA . TYR B 1 50 ? 6.941 -2.219 -27.703 1 94.38 50 TYR B CA 1
ATOM 2409 C C . TYR B 1 50 ? 7.059 -1.822 -29.156 1 94.38 50 TYR B C 1
ATOM 2411 O O . TYR B 1 50 ? 6.109 -1.307 -29.75 1 94.38 50 TYR B O 1
ATOM 2419 N N . VAL B 1 51 ? 8.211 -2.021 -29.766 1 92.12 51 VAL B N 1
ATOM 2420 C CA . VAL B 1 51 ? 8.359 -1.717 -31.188 1 92.12 51 VAL B CA 1
ATOM 2421 C C . VAL B 1 51 ? 7.738 -2.83 -32.031 1 92.12 51 VAL B C 1
ATOM 2423 O O . VAL B 1 51 ? 6.977 -2.562 -32.938 1 92.12 51 VAL B O 1
ATOM 2426 N N . GLU B 1 52 ? 8.047 -4.066 -31.641 1 92.12 52 GLU B N 1
ATOM 2427 C CA . GLU B 1 52 ? 7.426 -5.195 -32.312 1 92.12 52 GLU B CA 1
ATOM 2428 C C . GLU B 1 52 ? 6.02 -5.457 -31.797 1 92.12 52 GLU B C 1
ATOM 2430 O O . GLU B 1 52 ? 5.277 -6.258 -32.375 1 92.12 52 GLU B O 1
ATOM 2435 N N . GLY B 1 53 ? 5.68 -4.891 -30.656 1 91.12 53 GLY B N 1
ATOM 2436 C CA . GLY B 1 53 ? 4.297 -4.766 -30.219 1 91.12 53 GLY B CA 1
ATOM 2437 C C . GLY B 1 53 ? 3.863 -5.867 -29.281 1 91.12 53 GLY B C 1
ATOM 2438 O O . GLY B 1 53 ? 2.697 -5.93 -28.875 1 91.12 53 GLY B O 1
ATOM 2439 N N . GLN B 1 54 ? 4.723 -6.727 -28.828 1 92.19 54 GLN B N 1
ATOM 2440 C CA . GLN B 1 54 ? 4.383 -7.902 -28.031 1 92.19 54 GLN B CA 1
ATOM 2441 C C . GLN B 1 54 ? 3.887 -7.504 -26.641 1 92.19 54 GLN B C 1
ATOM 2443 O O . GLN B 1 54 ? 3.117 -8.242 -26.016 1 92.19 54 GLN B O 1
ATOM 2448 N N . TYR B 1 55 ? 4.254 -6.359 -26.109 1 96.25 55 TYR B N 1
ATOM 2449 C CA . TYR B 1 55 ? 3.959 -6.004 -24.734 1 96.25 55 TYR B CA 1
ATOM 2450 C C . TYR B 1 55 ? 2.719 -5.121 -24.641 1 96.25 55 TYR B C 1
ATOM 2452 O O . TYR B 1 55 ? 2.148 -4.941 -23.562 1 96.25 55 TYR B O 1
ATOM 2460 N N . TRP B 1 56 ? 2.18 -4.629 -25.797 1 96.19 56 TRP B N 1
ATOM 2461 C CA . TRP B 1 56 ? 1.09 -3.662 -25.781 1 96.19 56 TRP B CA 1
ATOM 2462 C C . TRP B 1 56 ? -0.178 -4.281 -25.203 1 96.19 56 TRP B C 1
ATOM 2464 O O . TRP B 1 56 ? -0.863 -3.66 -24.375 1 96.19 56 TRP B O 1
ATOM 2474 N N . PRO B 1 57 ? -0.491 -5.512 -25.656 1 96.06 57 PRO B N 1
ATOM 2475 C CA . PRO B 1 57 ? -1.694 -6.109 -25.078 1 96.06 57 PRO B CA 1
ATOM 2476 C C . PRO B 1 57 ? -1.604 -6.246 -23.562 1 96.06 57 PRO B C 1
ATOM 2478 O O . PRO B 1 57 ? -2.604 -6.066 -22.859 1 96.06 57 PRO B O 1
ATOM 2481 N N . HIS B 1 58 ? -0.465 -6.582 -23.031 1 97.44 58 HIS B N 1
ATOM 2482 C CA . HIS B 1 58 ? -0.251 -6.723 -21.594 1 97.44 58 HIS B CA 1
ATOM 2483 C C . HIS B 1 58 ? -0.247 -5.359 -20.906 1 97.44 58 HIS B C 1
ATOM 2485 O O . HIS B 1 58 ? -0.86 -5.191 -19.859 1 97.44 58 HIS B O 1
ATOM 2491 N N . PHE B 1 59 ? 0.375 -4.426 -21.562 1 97.81 59 PHE B N 1
ATOM 2492 C CA . PHE B 1 59 ? 0.422 -3.055 -21.078 1 97.81 59 PHE B CA 1
ATOM 2493 C C . PHE B 1 59 ? -0.98 -2.465 -20.969 1 97.81 59 PHE B C 1
ATOM 2495 O O . PHE B 1 59 ? -1.348 -1.891 -19.953 1 97.81 59 PHE B O 1
ATOM 2502 N N . LEU B 1 60 ? -1.742 -2.621 -21.984 1 97.44 60 LEU B N 1
ATOM 2503 C CA . LEU B 1 60 ? -3.086 -2.055 -22.031 1 97.44 60 LEU B CA 1
ATOM 2504 C C . LEU B 1 60 ? -4.02 -2.768 -21.062 1 97.44 60 LEU B C 1
ATOM 2506 O O . LEU B 1 60 ? -4.918 -2.146 -20.5 1 97.44 60 LEU B O 1
ATOM 2510 N N . PHE B 1 61 ? -3.82 -4.039 -20.922 1 97.88 61 PHE B N 1
ATOM 2511 C CA . PHE B 1 61 ? -4.629 -4.797 -19.984 1 97.88 61 PHE B CA 1
ATOM 2512 C C . PHE B 1 61 ? -4.434 -4.273 -18.562 1 97.88 61 PHE B C 1
ATOM 2514 O O . PHE B 1 61 ? -5.406 -4.008 -17.859 1 97.88 61 PHE B O 1
ATOM 2521 N N . THR B 1 62 ? -3.199 -4.102 -18.156 1 98.12 62 THR B N 1
ATOM 2522 C CA . THR B 1 62 ? -2.896 -3.574 -16.828 1 98.12 62 THR B CA 1
ATOM 2523 C C . THR B 1 62 ? -3.393 -2.137 -16.688 1 98.12 62 THR B C 1
ATOM 2525 O O . THR B 1 62 ? -3.971 -1.768 -15.664 1 98.12 62 THR B O 1
ATOM 2528 N N . LEU B 1 63 ? -3.219 -1.392 -17.734 1 98.19 63 LEU B N 1
ATOM 2529 C CA . LEU B 1 63 ? -3.674 -0.006 -17.703 1 98.19 63 LEU B CA 1
ATOM 2530 C C . LEU B 1 63 ? -5.191 0.067 -17.562 1 98.19 63 LEU B C 1
ATOM 2532 O O . LEU B 1 63 ? -5.711 0.848 -16.766 1 98.19 63 LEU B O 1
ATOM 2536 N N . GLN B 1 64 ? -5.867 -0.712 -18.281 1 98.06 64 GLN B N 1
ATOM 2537 C CA . GLN B 1 64 ? -7.324 -0.708 -18.266 1 98.06 64 GLN B CA 1
ATOM 2538 C C . GLN B 1 64 ? -7.867 -1.15 -16.922 1 98.06 64 GLN B C 1
ATOM 2540 O O . GLN B 1 64 ? -8.773 -0.516 -16.359 1 98.06 64 GLN B O 1
ATOM 2545 N N . SER B 1 65 ? -7.371 -2.258 -16.438 1 97.94 65 SER B N 1
ATOM 2546 C CA . SER B 1 65 ? -7.836 -2.723 -15.141 1 97.94 65 SER B CA 1
ATOM 2547 C C . SER B 1 65 ? -7.578 -1.684 -14.055 1 97.94 65 SER B C 1
ATOM 2549 O O . SER B 1 65 ? -8.43 -1.458 -13.188 1 97.94 65 SER B O 1
ATOM 2551 N N . THR B 1 66 ? -6.422 -1.045 -14.148 1 98.31 66 THR B N 1
ATOM 2552 C CA . THR B 1 66 ? -6.055 -0.032 -13.164 1 98.31 66 THR B CA 1
ATOM 2553 C C . THR B 1 66 ? -6.984 1.177 -13.266 1 98.31 66 THR B C 1
ATOM 2555 O O . THR B 1 66 ? -7.496 1.656 -12.25 1 98.31 66 THR B O 1
ATOM 2558 N N . VAL B 1 67 ? -7.238 1.596 -14.469 1 98.44 67 VAL B N 1
ATOM 2559 C CA . VAL B 1 67 ? -8.039 2.799 -14.672 1 98.44 67 VAL B CA 1
ATOM 2560 C C . VAL B 1 67 ? -9.492 2.521 -14.305 1 98.44 67 VAL B C 1
ATOM 2562 O O . VAL B 1 67 ? -10.117 3.303 -13.578 1 98.44 67 VAL B O 1
ATOM 2565 N N . TYR B 1 68 ? -10.016 1.423 -14.766 1 98.56 68 TYR B N 1
ATOM 2566 C CA . TYR B 1 68 ? -11.398 1.083 -14.453 1 98.56 68 TYR B CA 1
ATOM 2567 C C . TYR B 1 68 ? -11.594 0.905 -12.953 1 98.56 68 TYR B C 1
ATOM 2569 O O . TYR B 1 68 ? -12.516 1.471 -12.367 1 98.56 68 TYR B O 1
ATOM 2577 N N . GLY B 1 69 ? -10.75 0.136 -12.375 1 98.56 69 GLY B N 1
ATOM 2578 C CA . GLY B 1 69 ? -10.852 -0.084 -10.938 1 98.56 69 GLY B CA 1
ATOM 2579 C C . GLY B 1 69 ? -10.672 1.186 -10.125 1 98.56 69 GLY B C 1
ATOM 2580 O O . GLY B 1 69 ? -11.383 1.402 -9.141 1 98.56 69 GLY B O 1
ATOM 2581 N N . TYR B 1 70 ? -9.695 1.974 -10.555 1 98.56 70 TYR B N 1
ATOM 2582 C CA . TYR B 1 70 ? -9.422 3.24 -9.883 1 98.56 70 TYR B CA 1
ATOM 2583 C C . TYR B 1 70 ? -10.641 4.152 -9.922 1 98.56 70 TYR B C 1
ATOM 2585 O O . TYR B 1 70 ? -11.047 4.703 -8.891 1 98.56 70 TYR B O 1
ATOM 2593 N N . LEU B 1 71 ? -11.25 4.273 -11.055 1 98.56 71 LEU B N 1
ATOM 2594 C CA . LEU B 1 71 ? -12.406 5.148 -11.227 1 98.56 71 LEU B CA 1
ATOM 2595 C C . LEU B 1 71 ? -13.602 4.629 -10.438 1 98.56 71 LEU B C 1
ATOM 2597 O O . LEU B 1 71 ? -14.305 5.402 -9.781 1 98.56 71 LEU B O 1
ATOM 2601 N N . ILE B 1 72 ? -13.797 3.396 -10.461 1 98.5 72 ILE B N 1
ATOM 2602 C CA . ILE B 1 72 ? -14.922 2.797 -9.75 1 98.5 72 ILE B CA 1
ATOM 2603 C C . ILE B 1 72 ? -14.695 2.902 -8.242 1 98.5 72 ILE B C 1
ATOM 2605 O O . ILE B 1 72 ? -15.578 3.346 -7.5 1 98.5 72 ILE B O 1
ATOM 2609 N N . GLY B 1 73 ? -13.484 2.484 -7.82 1 98.19 73 GLY B N 1
ATOM 2610 C CA . GLY B 1 73 ? -13.164 2.518 -6.402 1 98.19 73 GLY B CA 1
ATOM 2611 C C . GLY B 1 73 ? -13.203 3.916 -5.812 1 98.19 73 GLY B C 1
ATOM 2612 O O . GLY B 1 73 ? -13.875 4.156 -4.809 1 98.19 73 GLY B O 1
ATOM 2613 N N . CYS B 1 74 ? -12.508 4.801 -6.445 1 98.25 74 CYS B N 1
ATOM 2614 C CA . CYS B 1 74 ? -12.477 6.18 -5.973 1 98.25 74 CYS B CA 1
ATOM 2615 C C . CYS B 1 74 ? -13.844 6.836 -6.09 1 98.25 74 CYS B C 1
ATOM 2617 O O . CYS B 1 74 ? -14.258 7.574 -5.199 1 98.25 74 CYS B O 1
ATOM 2619 N N . GLY B 1 75 ? -14.5 6.566 -7.203 1 98.06 75 GLY B N 1
ATOM 2620 C CA . GLY B 1 75 ? -15.836 7.113 -7.379 1 98.06 75 GLY B CA 1
ATOM 2621 C C . GLY B 1 75 ? -16.812 6.66 -6.312 1 98.06 75 GLY B C 1
ATOM 2622 O O . GLY B 1 75 ? -17.516 7.48 -5.719 1 98.06 75 GLY B O 1
ATOM 2623 N N . MET B 1 76 ? -16.859 5.43 -6.055 1 97.38 76 MET B N 1
ATOM 2624 C CA . MET B 1 76 ? -17.75 4.891 -5.027 1 97.38 76 MET B CA 1
ATOM 2625 C C . MET B 1 76 ? -17.359 5.414 -3.65 1 97.38 76 MET B C 1
ATOM 2627 O O . MET B 1 76 ? -18.234 5.734 -2.84 1 97.38 76 MET B O 1
ATOM 2631 N N . ALA B 1 77 ? -16.094 5.445 -3.385 1 96.19 77 ALA B N 1
ATOM 2632 C CA . ALA B 1 77 ? -15.602 5.941 -2.098 1 96.19 77 ALA B CA 1
ATOM 2633 C C . ALA B 1 77 ? -16.016 7.398 -1.883 1 96.19 77 ALA B C 1
ATOM 2635 O O . ALA B 1 77 ? -16.359 7.793 -0.769 1 96.19 77 ALA B O 1
ATOM 2636 N N . LEU B 1 78 ? -15.891 8.156 -2.949 1 95.31 78 LEU B N 1
ATOM 2637 C CA . LEU B 1 78 ? -16.266 9.562 -2.877 1 95.31 78 LEU B CA 1
ATOM 2638 C C . LEU B 1 78 ? -17.75 9.703 -2.553 1 95.31 78 LEU B C 1
ATOM 2640 O O . LEU B 1 78 ? -18.125 10.508 -1.694 1 95.31 78 LEU B O 1
ATOM 2644 N N . VAL B 1 79 ? -18.578 8.938 -3.158 1 94.56 79 VAL B N 1
ATOM 2645 C CA . VAL B 1 79 ? -20.031 9.008 -2.971 1 94.56 79 VAL B CA 1
ATOM 2646 C C . VAL B 1 79 ? -20.391 8.5 -1.576 1 94.56 79 VAL B C 1
ATOM 2648 O O . VAL B 1 79 ? -21.047 9.203 -0.807 1 94.56 79 VAL B O 1
ATOM 2651 N N . VAL B 1 80 ? -19.938 7.336 -1.219 1 91.12 80 VAL B N 1
ATOM 2652 C CA . VAL B 1 80 ? -20.266 6.723 0.063 1 91.12 80 VAL B CA 1
ATOM 2653 C C . VAL B 1 80 ? -19.672 7.551 1.201 1 91.12 80 VAL B C 1
ATOM 2655 O O . VAL B 1 80 ? -20.328 7.77 2.225 1 91.12 80 VAL B O 1
ATOM 2658 N N . GLY B 1 81 ? -18.391 7.973 1 1 90.69 81 GLY B N 1
ATOM 2659 C CA . GLY B 1 81 ? -17.75 8.797 2.01 1 90.69 81 GLY B CA 1
ATOM 2660 C C . GLY B 1 81 ? -18.469 10.109 2.264 1 90.69 81 GLY B C 1
ATOM 2661 O O . GLY B 1 81 ? -18.609 10.523 3.414 1 90.69 81 GLY B O 1
ATOM 2662 N N . THR B 1 82 ? -18.938 10.719 1.245 1 90.56 82 THR B N 1
ATOM 2663 C CA . THR B 1 82 ? -19.656 11.977 1.366 1 90.56 82 THR B CA 1
ATOM 2664 C C . THR B 1 82 ? -20.984 11.781 2.1 1 90.56 82 THR B C 1
ATOM 2666 O O . THR B 1 82 ? -21.328 12.562 2.98 1 90.56 82 THR B O 1
ATOM 2669 N N . VAL B 1 83 ? -21.656 10.75 1.764 1 88.25 83 VAL B N 1
ATOM 2670 C CA . VAL B 1 83 ? -22.953 10.469 2.375 1 88.25 83 VAL B CA 1
ATOM 2671 C C . VAL B 1 83 ? -22.766 10.156 3.857 1 88.25 83 VAL B C 1
ATOM 2673 O O . VAL B 1 83 ? -23.516 10.641 4.703 1 88.25 83 VAL B O 1
ATOM 2676 N N . LEU B 1 84 ? -21.766 9.492 4.145 1 85.38 84 LEU B N 1
ATOM 2677 C CA . LEU B 1 84 ? -21.547 9.055 5.52 1 85.38 84 LEU B CA 1
ATOM 2678 C C . LEU B 1 84 ? -20.969 10.188 6.359 1 85.38 84 LEU B C 1
ATOM 2680 O O . LEU B 1 84 ? -21.219 10.258 7.566 1 85.38 84 LEU B O 1
ATOM 2684 N N . ALA B 1 85 ? -20.156 10.969 5.676 1 86.12 85 ALA B N 1
ATOM 2685 C CA . ALA B 1 85 ? -19.578 12.094 6.391 1 86.12 85 ALA B CA 1
ATOM 2686 C C . ALA B 1 85 ? -20.656 13.023 6.938 1 86.12 85 ALA B C 1
ATOM 2688 O O . ALA B 1 85 ? -20.453 13.695 7.949 1 86.12 85 ALA B O 1
ATOM 2689 N N . GLU B 1 86 ? -21.766 13.062 6.348 1 82.19 86 GLU B N 1
ATOM 2690 C CA . GLU B 1 86 ? -22.859 13.953 6.723 1 82.19 86 GLU B CA 1
ATOM 2691 C C . GLU B 1 86 ? -23.703 13.352 7.836 1 82.19 86 GLU B C 1
ATOM 2693 O O . GLU B 1 86 ? -24.469 14.055 8.492 1 82.19 86 GLU B O 1
ATOM 2698 N N . SER B 1 87 ? -23.469 12.078 7.996 1 78.75 87 SER B N 1
ATOM 2699 C CA . SER B 1 87 ? -24.297 11.406 9 1 78.75 87 SER B CA 1
ATOM 2700 C C . SER B 1 87 ? -23.531 11.18 10.289 1 78.75 87 SER B C 1
ATOM 2702 O O . SER B 1 87 ? -22.406 10.68 10.266 1 78.75 87 SER B O 1
ATOM 2704 N N . GLU B 1 88 ? -23.859 11.734 11.352 1 70.88 88 GLU B N 1
ATOM 2705 C CA . GLU B 1 88 ? -23.203 11.547 12.648 1 70.88 88 GLU B CA 1
ATOM 2706 C C . GLU B 1 88 ? -23.344 10.117 13.141 1 70.88 88 GLU B C 1
ATOM 2708 O O . GLU B 1 88 ? -22.422 9.555 13.727 1 70.88 88 GLU B O 1
ATOM 2713 N N . THR B 1 89 ? -24.422 9.508 12.906 1 66.75 89 THR B N 1
ATOM 2714 C CA . THR B 1 89 ? -24.719 8.164 13.391 1 66.75 89 THR B CA 1
ATOM 2715 C C . THR B 1 89 ? -23.844 7.133 12.672 1 66.75 89 THR B C 1
ATOM 2717 O O . THR B 1 89 ? -23.344 6.195 13.297 1 66.75 89 THR B O 1
ATOM 2720 N N . PHE B 1 90 ? -23.609 7.387 11.484 1 69.62 90 PHE B N 1
ATOM 2721 C CA . PHE B 1 90 ? -22.828 6.449 10.695 1 69.62 90 PHE B CA 1
ATOM 2722 C C . PHE B 1 90 ? -21.375 6.441 11.164 1 69.62 90 PHE B C 1
ATOM 2724 O O . PHE B 1 90 ? -20.75 5.383 11.234 1 69.62 90 PHE B O 1
ATOM 2731 N N . GLU B 1 91 ? -20.938 7.516 11.523 1 65.19 91 GLU B N 1
ATOM 2732 C CA . GLU B 1 91 ? -19.547 7.641 11.961 1 65.19 91 GLU B CA 1
ATOM 2733 C C . GLU B 1 91 ? -19.281 6.789 13.195 1 65.19 91 GLU B C 1
ATOM 2735 O O . GLU B 1 91 ? -18.25 6.109 13.281 1 65.19 91 GLU B O 1
ATOM 2740 N N . GLN B 1 92 ? -20.266 6.824 14.008 1 67.12 92 GLN B N 1
ATOM 2741 C CA . GLN B 1 92 ? -20.062 6.133 15.281 1 67.12 92 GLN B CA 1
ATOM 2742 C C . GLN B 1 92 ? -20.109 4.621 15.102 1 67.12 92 GLN B C 1
ATOM 2744 O O . GLN B 1 92 ? -19.438 3.879 15.82 1 67.12 92 GLN B O 1
ATOM 2749 N N . PHE B 1 93 ? -20.797 4.215 14.047 1 68.44 93 PHE B N 1
ATOM 2750 C CA . PHE B 1 93 ? -21.016 2.783 13.859 1 68.44 93 PHE B CA 1
ATOM 2751 C C . PHE B 1 93 ? -19.953 2.201 12.93 1 68.44 93 PHE B C 1
ATOM 2753 O O . PHE B 1 93 ? -19.594 1.027 13.039 1 68.44 93 PHE B O 1
ATOM 2760 N N . ILE B 1 94 ? -19.406 3.027 12.141 1 70.5 94 ILE B N 1
ATOM 2761 C CA . ILE B 1 94 ? -18.594 2.479 11.047 1 70.5 94 ILE B CA 1
ATOM 2762 C C . ILE B 1 94 ? -17.125 2.768 11.305 1 70.5 94 ILE B C 1
ATOM 2764 O O . ILE B 1 94 ? -16.25 2.004 10.875 1 70.5 94 ILE B O 1
ATOM 2768 N N . TYR B 1 95 ? -16.812 3.691 12.172 1 70.12 95 TYR B N 1
ATOM 2769 C CA . TYR B 1 95 ? -15.438 4.18 12.328 1 70.12 95 TYR B CA 1
ATOM 2770 C C . TYR B 1 95 ? -14.531 3.08 12.859 1 70.12 95 TYR B C 1
ATOM 2772 O O . TYR B 1 95 ? -13.438 2.865 12.336 1 70.12 95 TYR B O 1
ATOM 2780 N N . PRO B 1 96 ? -14.977 2.334 13.82 1 68.56 96 PRO B N 1
ATOM 2781 C CA . PRO B 1 96 ? -14.078 1.292 14.32 1 68.56 96 PRO B CA 1
ATOM 2782 C C . PRO B 1 96 ? -13.766 0.225 13.273 1 68.56 96 PRO B C 1
ATOM 2784 O O . PRO B 1 96 ? -12.695 -0.393 13.32 1 68.56 96 PRO B O 1
ATOM 2787 N N . TYR B 1 97 ? -14.664 0.013 12.414 1 72.56 97 TYR B N 1
ATOM 2788 C CA . TYR B 1 97 ? -14.477 -1.006 11.383 1 72.56 97 TYR B CA 1
ATOM 2789 C C . TYR B 1 97 ? -13.578 -0.492 10.266 1 72.56 97 TYR B C 1
ATOM 2791 O O . TYR B 1 97 ? -12.961 -1.279 9.547 1 72.56 97 TYR B O 1
ATOM 2799 N N . ILE B 1 98 ? -13.594 0.771 10.203 1 71.69 98 ILE B N 1
ATOM 2800 C CA . ILE B 1 98 ? -12.75 1.368 9.172 1 71.69 98 ILE B CA 1
ATOM 2801 C C . ILE B 1 98 ? -11.281 1.13 9.5 1 71.69 98 ILE B C 1
ATOM 2803 O O . ILE B 1 98 ? -10.484 0.802 8.617 1 71.69 98 ILE B O 1
ATOM 2807 N N . ILE B 1 99 ? -10.977 1.135 10.797 1 70.31 99 ILE B N 1
ATOM 2808 C CA . ILE B 1 99 ? -9.594 0.929 11.227 1 70.31 99 ILE B CA 1
ATOM 2809 C C . ILE B 1 99 ? -9.188 -0.519 10.969 1 70.31 99 ILE B C 1
ATOM 2811 O O . ILE B 1 99 ? -8.078 -0.782 10.492 1 70.31 99 ILE B O 1
ATOM 2815 N N . ALA B 1 100 ? -10.102 -1.354 11.266 1 74.62 100 ALA B N 1
ATOM 2816 C CA . ALA B 1 100 ? -9.82 -2.77 11.039 1 74.62 100 ALA B CA 1
ATOM 2817 C C . ALA B 1 100 ? -9.648 -3.066 9.555 1 74.62 100 ALA B C 1
ATOM 2819 O O . ALA B 1 100 ? -8.742 -3.809 9.164 1 74.62 100 ALA B O 1
ATOM 2820 N N . LEU B 1 101 ? -10.438 -2.488 8.805 1 75.88 101 LEU B N 1
ATOM 2821 C CA . LEU B 1 101 ? -10.391 -2.713 7.363 1 75.88 101 LEU B CA 1
ATOM 2822 C C . LEU B 1 101 ? -9.125 -2.109 6.758 1 75.88 101 LEU B C 1
ATOM 2824 O O . LEU B 1 101 ? -8.555 -2.666 5.816 1 75.88 101 LEU B O 1
ATOM 2828 N N . GLN B 1 102 ? -8.719 -1.1 7.379 1 78.06 102 GLN B N 1
ATOM 2829 C CA . GLN B 1 102 ? -7.52 -0.434 6.883 1 78.06 102 GLN B CA 1
ATOM 2830 C C . GLN B 1 102 ? -6.266 -1.226 7.238 1 78.06 102 GLN B C 1
ATOM 2832 O O . GLN B 1 102 ? -5.25 -1.137 6.547 1 78.06 102 GLN B O 1
ATOM 2837 N N . SER B 1 103 ? -6.402 -1.957 8.312 1 81.62 103 SER B N 1
ATOM 2838 C CA . SER B 1 103 ? -5.242 -2.701 8.781 1 81.62 103 SER B CA 1
ATOM 2839 C C . SER B 1 103 ? -5.125 -4.051 8.078 1 81.62 103 SER B C 1
ATOM 2841 O O . SER B 1 103 ? -4.125 -4.754 8.234 1 81.62 103 SER B O 1
ATOM 2843 N N . THR B 1 104 ? -6.188 -4.352 7.359 1 83.5 104 THR B N 1
ATOM 2844 C CA . THR B 1 104 ? -6.223 -5.625 6.645 1 83.5 104 THR B CA 1
ATOM 2845 C C . THR B 1 104 ? -5.461 -5.527 5.328 1 83.5 104 THR B C 1
ATOM 2847 O O . THR B 1 104 ? -5.691 -4.609 4.535 1 83.5 104 THR B O 1
ATOM 2850 N N . PRO B 1 105 ? -4.492 -6.414 5.133 1 90.06 105 PRO B N 1
ATOM 2851 C CA . PRO B 1 105 ? -3.875 -6.449 3.803 1 90.06 105 PRO B CA 1
ATOM 2852 C C . PRO B 1 105 ? -4.852 -6.875 2.711 1 90.06 105 PRO B C 1
ATOM 2854 O O . PRO B 1 105 ? -4.977 -8.07 2.418 1 90.06 105 PRO B O 1
ATOM 2857 N N . LYS B 1 106 ? -5.406 -5.98 2.092 1 91.62 106 LYS B N 1
ATOM 2858 C CA . LYS B 1 106 ? -6.496 -6.211 1.151 1 91.62 106 LYS B CA 1
ATOM 2859 C C . LYS B 1 106 ? -6.039 -7.062 -0.027 1 91.62 106 LYS B C 1
ATOM 2861 O O . LYS B 1 106 ? -6.852 -7.715 -0.685 1 91.62 106 LYS B O 1
ATOM 2866 N N . VAL B 1 107 ? -4.758 -7.066 -0.226 1 93.19 107 VAL B N 1
ATOM 2867 C CA . VAL B 1 107 ? -4.223 -7.848 -1.336 1 93.19 107 VAL B CA 1
ATOM 2868 C C . VAL B 1 107 ? -4.473 -9.336 -1.087 1 93.19 107 VAL B C 1
ATOM 2870 O O . VAL B 1 107 ? -4.492 -10.133 -2.027 1 93.19 107 VAL B O 1
ATOM 2873 N N . ALA B 1 108 ? -4.625 -9.656 0.186 1 94.12 108 ALA B N 1
ATOM 2874 C CA . ALA B 1 108 ? -4.816 -11.055 0.555 1 94.12 108 ALA B CA 1
ATOM 2875 C C . ALA B 1 108 ? -6.164 -11.57 0.062 1 94.12 108 ALA B C 1
ATOM 2877 O O . ALA B 1 108 ? -6.402 -12.781 0.037 1 94.12 108 ALA B O 1
ATOM 2878 N N . ILE B 1 109 ? -6.992 -10.688 -0.395 1 93.69 109 ILE B N 1
ATOM 2879 C CA . ILE B 1 109 ? -8.32 -11.047 -0.872 1 93.69 109 ILE B CA 1
ATOM 2880 C C . ILE B 1 109 ? -8.25 -11.477 -2.334 1 93.69 109 ILE B C 1
ATOM 2882 O O . ILE B 1 109 ? -9.195 -12.062 -2.867 1 93.69 109 ILE B O 1
ATOM 2886 N N . ALA B 1 110 ? -7.133 -11.305 -2.965 1 93.75 110 ALA B N 1
ATOM 2887 C CA . ALA B 1 110 ? -6.973 -11.508 -4.402 1 93.75 110 ALA B CA 1
ATOM 2888 C C . ALA B 1 110 ? -7.363 -12.93 -4.805 1 93.75 110 ALA B C 1
ATOM 2890 O O . ALA B 1 110 ? -8.133 -13.125 -5.746 1 93.75 110 ALA B O 1
ATOM 2891 N N . PRO B 1 111 ? -6.93 -13.914 -4.082 1 93.62 111 PRO B N 1
ATOM 2892 C CA . PRO B 1 111 ? -7.324 -15.266 -4.469 1 93.62 111 PRO B CA 1
ATOM 2893 C C . PRO B 1 111 ? -8.828 -15.508 -4.324 1 93.62 111 PRO B C 1
ATOM 2895 O O . PRO B 1 111 ? -9.406 -16.281 -5.09 1 93.62 111 PRO B O 1
ATOM 2898 N N . LEU B 1 112 ? -9.398 -14.906 -3.33 1 92.38 112 LEU B N 1
ATOM 2899 C CA . LEU B 1 112 ? -10.844 -15 -3.172 1 92.38 112 LEU B CA 1
ATOM 2900 C C . LEU B 1 112 ? -11.57 -14.398 -4.371 1 92.38 112 LEU B C 1
ATOM 2902 O O . LEU B 1 112 ? -12.578 -14.938 -4.832 1 92.38 112 LEU B O 1
ATOM 2906 N N . LEU B 1 113 ? -11.086 -13.312 -4.879 1 93 113 LEU B N 1
ATOM 2907 C CA . LEU B 1 113 ? -11.688 -12.648 -6.031 1 93 113 LEU B CA 1
ATOM 2908 C C . LEU B 1 113 ? -11.547 -13.5 -7.285 1 93 113 LEU B C 1
ATOM 2910 O O . LEU B 1 113 ? -12.414 -13.477 -8.164 1 93 113 LEU B O 1
ATOM 2914 N N . LEU B 1 114 ? -10.43 -14.219 -7.281 1 90.94 114 LEU B N 1
ATOM 2915 C CA . LEU B 1 114 ? -10.266 -15.164 -8.383 1 90.94 114 LEU B CA 1
ATOM 2916 C C . LEU B 1 114 ? -11.391 -16.203 -8.383 1 90.94 114 LEU B C 1
ATOM 2918 O O . LEU B 1 114 ? -11.945 -16.516 -9.438 1 90.94 114 LEU B O 1
ATOM 2922 N N . VAL B 1 115 ? -11.711 -16.688 -7.238 1 88.75 115 VAL B N 1
ATOM 2923 C CA . VAL B 1 115 ? -12.75 -17.688 -7.094 1 88.75 115 VAL B CA 1
ATOM 2924 C C . VAL B 1 115 ? -14.109 -17.094 -7.457 1 88.75 115 VAL B C 1
ATOM 2926 O O . VAL B 1 115 ? -14.93 -17.75 -8.102 1 88.75 115 VAL B O 1
ATOM 2929 N N . TRP B 1 116 ? -14.344 -15.812 -7.168 1 90.12 116 TRP B N 1
ATOM 2930 C CA . TRP B 1 116 ? -15.648 -15.172 -7.328 1 90.12 116 TRP B CA 1
ATOM 2931 C C . TRP B 1 116 ? -15.812 -14.633 -8.75 1 90.12 116 TRP B C 1
A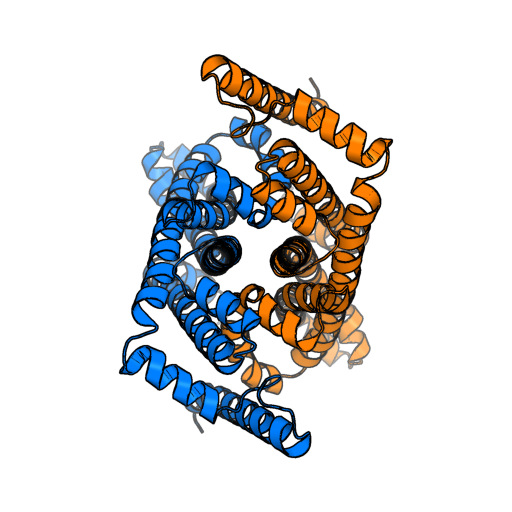TOM 2933 O O . TRP B 1 116 ? -16.922 -14.664 -9.305 1 90.12 116 TRP B O 1
ATOM 2943 N N . PHE B 1 117 ? -14.695 -14.172 -9.375 1 92.25 117 PHE B N 1
ATOM 2944 C CA . PHE B 1 117 ? -14.875 -13.383 -10.586 1 92.25 117 PHE B CA 1
ATOM 2945 C C . PHE B 1 117 ? -14.07 -13.977 -11.742 1 92.25 117 PHE B C 1
ATOM 2947 O O . PHE B 1 117 ? -14.18 -13.523 -12.883 1 92.25 117 PHE B O 1
ATOM 2954 N N . GLY B 1 118 ? -13.25 -14.93 -11.445 1 88.44 118 GLY B N 1
ATOM 2955 C CA . GLY B 1 118 ? -12.5 -15.594 -12.5 1 88.44 118 GLY B CA 1
ATOM 2956 C C . GLY B 1 118 ? -11.18 -14.922 -12.805 1 88.44 118 GLY B C 1
ATOM 2957 O O . GLY B 1 118 ? -10.75 -14.023 -12.078 1 88.44 118 GLY B O 1
ATOM 2958 N N . PHE B 1 119 ? -10.523 -15.289 -13.836 1 89 119 PHE B N 1
ATOM 2959 C CA . PHE B 1 119 ? -9.156 -14.898 -14.133 1 89 119 PHE B CA 1
ATOM 2960 C C . PHE B 1 119 ? -9.117 -13.695 -15.062 1 89 119 PHE B C 1
ATOM 2962 O O . PHE B 1 119 ? -8.055 -13.141 -15.328 1 89 119 PHE B O 1
ATOM 2969 N N . GLY B 1 120 ? -10.273 -13.211 -15.477 1 91.5 120 GLY B N 1
ATOM 2970 C CA . GLY B 1 120 ? -10.344 -12.141 -16.469 1 91.5 120 GLY B CA 1
ATOM 2971 C C . GLY B 1 120 ? -10.258 -10.758 -15.844 1 91.5 120 GLY B C 1
ATOM 2972 O O . GLY B 1 120 ? -9.672 -10.586 -14.773 1 91.5 120 GLY B O 1
ATOM 2973 N N . MET B 1 121 ? -10.766 -9.797 -16.531 1 95.12 121 MET B N 1
ATOM 2974 C CA . MET B 1 121 ? -10.68 -8.383 -16.188 1 95.12 121 MET B CA 1
ATOM 2975 C C . MET B 1 121 ? -11.461 -8.07 -14.922 1 95.12 121 MET B C 1
ATOM 2977 O O . MET B 1 121 ? -11.078 -7.195 -14.141 1 95.12 121 MET B O 1
ATOM 2981 N N . ALA B 1 122 ? -12.477 -8.789 -14.711 1 96.19 122 ALA B N 1
ATOM 2982 C CA . ALA B 1 122 ? -13.375 -8.477 -13.602 1 96.19 122 ALA B CA 1
ATOM 2983 C C . ALA B 1 122 ? -12.656 -8.602 -12.258 1 96.19 122 ALA B C 1
ATOM 2985 O O . ALA B 1 122 ? -12.773 -7.723 -11.406 1 96.19 122 ALA B O 1
ATOM 2986 N N . SER B 1 123 ? -11.945 -9.727 -12.055 1 95.88 123 SER B N 1
ATOM 2987 C CA . SER B 1 123 ? -11.242 -9.93 -10.789 1 95.88 123 SER B CA 1
ATOM 2988 C C . SER B 1 123 ? -10.18 -8.859 -10.57 1 95.88 123 SER B C 1
ATOM 2990 O O . SER B 1 123 ? -9.961 -8.414 -9.438 1 95.88 123 SER B O 1
ATOM 2992 N N . LYS B 1 124 ? -9.531 -8.359 -11.617 1 97.38 124 LYS B N 1
ATOM 2993 C CA . LYS B 1 124 ? -8.508 -7.32 -11.523 1 97.38 124 LYS B CA 1
ATOM 2994 C C . LYS B 1 124 ? -9.133 -5.973 -11.164 1 97.38 124 LYS B C 1
ATOM 2996 O O . LYS B 1 124 ? -8.625 -5.262 -10.289 1 97.38 124 LYS B O 1
ATOM 3001 N N . VAL B 1 125 ? -10.25 -5.699 -11.82 1 97.94 125 VAL B N 1
ATOM 3002 C CA . VAL B 1 125 ? -10.914 -4.422 -11.617 1 97.94 125 VAL B CA 1
ATOM 3003 C C . VAL B 1 125 ? -11.445 -4.34 -10.188 1 97.94 125 VAL B C 1
ATOM 3005 O O . VAL B 1 125 ? -11.297 -3.311 -9.523 1 97.94 125 VAL B O 1
ATOM 3008 N N . VAL B 1 126 ? -12 -5.398 -9.727 1 97.31 126 VAL B N 1
ATOM 3009 C CA . VAL B 1 126 ? -12.555 -5.406 -8.375 1 97.31 126 VAL B CA 1
ATOM 3010 C C . VAL B 1 126 ? -11.43 -5.262 -7.359 1 97.31 126 VAL B C 1
ATOM 3012 O O . VAL B 1 126 ? -11.57 -4.543 -6.367 1 97.31 126 VAL B O 1
ATOM 3015 N N . MET B 1 127 ? -10.32 -5.961 -7.559 1 97 127 MET B N 1
ATOM 3016 C CA . MET B 1 127 ? -9.172 -5.844 -6.664 1 97 127 MET B CA 1
ATOM 3017 C C . MET B 1 127 ? -8.664 -4.41 -6.617 1 97 127 MET B C 1
ATOM 3019 O O . MET B 1 127 ? -8.43 -3.865 -5.539 1 97 127 MET B O 1
ATOM 3023 N N . VAL B 1 128 ? -8.516 -3.805 -7.773 1 98.06 128 VAL B N 1
ATOM 3024 C CA . VAL B 1 128 ? -8.039 -2.43 -7.875 1 98.06 128 VAL B CA 1
ATOM 3025 C C . VAL B 1 128 ? -9.016 -1.488 -7.184 1 98.06 128 VAL B C 1
ATOM 3027 O O . VAL B 1 128 ? -8.609 -0.59 -6.445 1 98.06 128 VAL B O 1
ATOM 3030 N N . ALA B 1 129 ? -10.289 -1.703 -7.426 1 97.94 129 ALA B N 1
ATOM 3031 C CA . ALA B 1 129 ? -11.32 -0.871 -6.812 1 97.94 129 ALA B CA 1
ATOM 3032 C C . ALA B 1 129 ? -11.266 -0.963 -5.289 1 97.94 129 ALA B C 1
ATOM 3034 O O . ALA B 1 129 ? -11.383 0.049 -4.594 1 97.94 129 ALA B O 1
ATOM 3035 N N . LEU B 1 130 ? -11.078 -2.117 -4.84 1 95.25 130 LEU B N 1
ATOM 3036 C CA . LEU B 1 130 ? -11.016 -2.342 -3.402 1 95.25 130 LEU B CA 1
ATOM 3037 C C . LEU B 1 130 ? -9.812 -1.62 -2.797 1 95.25 130 LEU B C 1
ATOM 3039 O O . LEU B 1 130 ? -9.938 -0.971 -1.755 1 95.25 130 LEU B O 1
ATOM 3043 N N . MET B 1 131 ? -8.695 -1.725 -3.441 1 95.25 131 MET B N 1
ATOM 3044 C CA . MET B 1 131 ? -7.465 -1.1 -2.961 1 95.25 131 MET B CA 1
ATOM 3045 C C . MET B 1 131 ? -7.59 0.42 -2.963 1 95.25 131 MET B C 1
ATOM 3047 O O . MET B 1 131 ? -7.031 1.094 -2.096 1 95.25 131 MET B O 1
ATOM 3051 N N . SER B 1 132 ? -8.32 0.929 -3.875 1 96.44 132 SER B N 1
ATOM 3052 C CA . SER B 1 132 ? -8.445 2.375 -4.039 1 96.44 132 SER B CA 1
ATOM 3053 C C . SER B 1 132 ? -9.57 2.934 -3.17 1 96.44 132 SER B C 1
ATOM 3055 O O . SER B 1 132 ? -9.562 4.117 -2.826 1 96.44 132 SER B O 1
ATOM 3057 N N . PHE B 1 133 ? -10.5 2.133 -2.789 1 95.38 133 PHE B N 1
ATOM 3058 C CA . PHE B 1 133 ? -11.711 2.574 -2.1 1 95.38 133 PHE B CA 1
ATOM 3059 C C . PHE B 1 133 ? -11.375 3.125 -0.719 1 95.38 133 PHE B C 1
ATOM 3061 O O . PHE B 1 133 ? -11.766 4.242 -0.377 1 95.38 133 PHE B O 1
ATOM 3068 N N . PHE B 1 134 ? -10.617 2.492 -0.045 1 89.88 134 PHE B N 1
ATOM 3069 C CA . PHE B 1 134 ? -10.523 2.766 1.385 1 89.88 134 PHE B CA 1
ATOM 3070 C C . PHE B 1 134 ? -9.734 4.047 1.64 1 89.88 134 PHE B C 1
ATOM 3072 O O . PHE B 1 134 ? -10.18 4.91 2.4 1 89.88 134 PHE B O 1
ATOM 3079 N N . PRO B 1 135 ? -8.539 4.176 1 1 90.81 135 PRO B N 1
ATOM 3080 C CA . PRO B 1 135 ? -7.875 5.465 1.205 1 90.81 135 PRO B CA 1
ATOM 3081 C C . PRO B 1 135 ? -8.719 6.645 0.734 1 90.81 135 PRO B C 1
ATOM 3083 O O . PRO B 1 135 ? -8.742 7.691 1.388 1 90.81 135 PRO B O 1
ATOM 3086 N N . MET B 1 136 ? -9.398 6.461 -0.342 1 94.62 136 MET B N 1
ATOM 3087 C CA . MET B 1 136 ? -10.273 7.516 -0.853 1 94.62 136 MET B CA 1
ATOM 3088 C C . MET B 1 136 ? -11.438 7.77 0.103 1 94.62 136 MET B C 1
ATOM 3090 O O . MET B 1 136 ? -11.812 8.914 0.341 1 94.62 136 MET B O 1
ATOM 3094 N N . PHE B 1 137 ? -11.953 6.727 0.638 1 92.56 137 PHE B N 1
ATOM 3095 C CA . PHE B 1 137 ? -13.078 6.797 1.564 1 92.56 137 PHE B CA 1
ATOM 3096 C C . PHE B 1 137 ? -12.695 7.57 2.822 1 92.56 137 PHE B C 1
ATOM 3098 O O . PHE B 1 137 ? -13.391 8.508 3.219 1 92.56 137 PHE B O 1
ATOM 3105 N N . ILE B 1 138 ? -11.609 7.23 3.408 1 88.69 138 ILE B N 1
ATOM 3106 C CA . ILE B 1 138 ? -11.164 7.84 4.656 1 88.69 138 ILE B CA 1
ATOM 3107 C C . ILE B 1 138 ? -10.844 9.312 4.422 1 88.69 138 ILE B C 1
ATOM 3109 O O . ILE B 1 138 ? -11.258 10.18 5.199 1 88.69 138 ILE B O 1
ATOM 3113 N N . ASN B 1 139 ? -10.141 9.641 3.363 1 92.06 139 ASN B N 1
ATOM 3114 C CA . ASN B 1 139 ? -9.773 11.023 3.07 1 92.06 139 ASN B CA 1
ATOM 3115 C C . ASN B 1 139 ? -11 11.875 2.76 1 92.06 139 ASN B C 1
ATOM 3117 O O . ASN B 1 139 ? -11.047 13.055 3.111 1 92.06 139 ASN B O 1
ATOM 3121 N N . THR B 1 140 ? -11.945 11.234 2.148 1 93 140 THR B N 1
ATOM 3122 C CA . THR B 1 140 ? -13.188 11.953 1.857 1 93 140 THR B CA 1
ATOM 3123 C C . THR B 1 140 ? -13.922 12.297 3.146 1 93 140 THR B C 1
ATOM 3125 O O . THR B 1 140 ? -14.32 13.445 3.352 1 93 140 THR B O 1
ATOM 3128 N N . VAL B 1 141 ? -14.086 11.375 4.012 1 89.44 141 VAL B N 1
ATOM 3129 C CA . VAL B 1 141 ? -14.812 11.57 5.262 1 89.44 141 VAL B CA 1
ATOM 3130 C C . VAL B 1 141 ? -14.086 12.594 6.129 1 89.44 141 VAL B C 1
ATOM 3132 O O . VAL B 1 141 ? -14.703 13.539 6.625 1 89.44 141 VAL B O 1
ATOM 3135 N N . VAL B 1 142 ? -12.812 12.422 6.254 1 87.19 142 VAL B N 1
ATOM 3136 C CA . VAL B 1 142 ? -12.023 13.336 7.066 1 87.19 142 VAL B CA 1
ATOM 3137 C C . VAL B 1 142 ? -12.07 14.742 6.469 1 87.19 142 VAL B C 1
ATOM 3139 O O . VAL B 1 142 ? -12.227 15.727 7.195 1 87.19 142 VAL B O 1
ATOM 3142 N N . GLY B 1 143 ? -11.93 14.828 5.184 1 90.25 143 GLY B N 1
ATOM 3143 C CA . GLY B 1 143 ? -11.953 16.109 4.512 1 90.25 143 GLY B CA 1
ATOM 3144 C C . GLY B 1 143 ? -13.266 16.859 4.695 1 90.25 143 GLY B C 1
ATOM 3145 O O . GLY B 1 143 ? -13.273 18.047 5.023 1 90.25 143 GLY B O 1
ATOM 3146 N N . ILE B 1 144 ? -14.312 16.234 4.555 1 90 144 ILE B N 1
ATOM 3147 C CA . ILE B 1 144 ? -15.633 16.844 4.656 1 90 144 ILE B CA 1
ATOM 3148 C C . ILE B 1 144 ? -15.891 17.281 6.098 1 90 144 ILE B C 1
ATOM 3150 O O . ILE B 1 144 ? -16.484 18.328 6.34 1 90 144 ILE B O 1
ATOM 3154 N N . ARG B 1 145 ? -15.367 16.547 7.004 1 88.44 145 ARG B N 1
ATOM 3155 C CA . ARG B 1 145 ? -15.625 16.828 8.414 1 88.44 145 ARG B CA 1
ATOM 3156 C C . ARG B 1 145 ? -14.672 17.906 8.945 1 88.44 145 ARG B C 1
ATOM 3158 O O . ARG B 1 145 ? -14.852 18.406 10.055 1 88.44 145 ARG B O 1
ATOM 3165 N N . GLN B 1 146 ? -13.758 18.188 8.188 1 86.62 146 GLN B N 1
ATOM 3166 C CA . GLN B 1 146 ? -12.781 19.172 8.633 1 86.62 146 GLN B CA 1
ATOM 3167 C C . GLN B 1 146 ? -13.273 20.594 8.375 1 86.62 146 GLN B C 1
ATOM 3169 O O . GLN B 1 146 ? -12.617 21.562 8.758 1 86.62 146 GLN B O 1
ATOM 3174 N N . ALA B 1 147 ? -14.367 20.766 7.863 1 85.94 147 ALA B N 1
ATOM 3175 C CA . ALA B 1 147 ? -14.898 22.094 7.578 1 85.94 147 ALA B CA 1
ATOM 3176 C C . ALA B 1 147 ? -14.977 22.938 8.844 1 85.94 147 ALA B C 1
ATOM 3178 O O . ALA B 1 147 ? -15.336 22.438 9.914 1 85.94 147 ALA B O 1
ATOM 3179 N N . ASN B 1 148 ? -14.617 24.156 8.703 1 84.25 148 ASN B N 1
ATOM 3180 C CA . ASN B 1 148 ? -14.602 25.094 9.812 1 84.25 148 ASN B CA 1
ATOM 3181 C C . ASN B 1 148 ? -15.992 25.25 10.438 1 84.25 148 ASN B C 1
ATOM 3183 O O . ASN B 1 148 ? -16.922 25.719 9.781 1 84.25 148 ASN B O 1
ATOM 3187 N N . PRO B 1 149 ? -15.953 24.938 11.656 1 85.81 149 PRO B N 1
ATOM 3188 C CA . PRO B 1 149 ? -17.25 25.047 12.312 1 85.81 149 PRO B CA 1
ATOM 3189 C C . PRO B 1 149 ? -17.812 26.469 12.297 1 85.81 149 PRO B C 1
ATOM 3191 O O . PRO B 1 149 ? -19.016 26.656 12.219 1 85.81 149 PRO B O 1
ATOM 3194 N N . ALA B 1 150 ? -16.875 27.391 12.383 1 87.5 150 ALA B N 1
ATOM 3195 C CA . ALA B 1 150 ? -17.312 28.781 12.359 1 87.5 150 ALA B CA 1
ATOM 3196 C C . ALA B 1 150 ? -18 29.109 11.039 1 87.5 150 ALA B C 1
ATOM 3198 O O . ALA B 1 150 ? -19.016 29.812 11.016 1 87.5 150 ALA B O 1
ATOM 3199 N N . MET B 1 151 ? -17.453 28.594 9.992 1 87.69 151 MET B N 1
ATOM 3200 C CA . MET B 1 151 ? -18.047 28.828 8.672 1 87.69 151 MET B CA 1
ATOM 3201 C C . MET B 1 151 ? -19.375 28.109 8.547 1 87.69 151 MET B C 1
ATOM 3203 O O . MET B 1 151 ? -20.312 28.625 7.949 1 87.69 151 MET B O 1
ATOM 3207 N N . LEU B 1 152 ? -19.484 27.031 9.148 1 87.81 152 LEU B N 1
ATOM 3208 C CA . LEU B 1 152 ? -20.734 26.266 9.109 1 87.81 152 LEU B CA 1
ATOM 3209 C C . LEU B 1 152 ? -21.828 26.969 9.906 1 87.81 152 LEU B C 1
ATOM 3211 O O . LEU B 1 152 ? -22.984 27.016 9.477 1 87.81 152 LEU B O 1
ATOM 3215 N N . ASP B 1 153 ? -21.406 27.5 10.977 1 88 153 ASP B N 1
ATOM 3216 C CA . ASP B 1 153 ? -22.344 28.25 11.797 1 88 153 ASP B CA 1
ATOM 3217 C C . ASP B 1 153 ? -22.828 29.5 11.07 1 88 153 ASP B C 1
ATOM 3219 O O . ASP B 1 153 ? -24.016 29.859 11.148 1 88 153 ASP B O 1
ATOM 3223 N N . LEU B 1 154 ? -21.875 30.031 10.453 1 87.44 154 LEU B N 1
ATOM 3224 C CA . LEU B 1 154 ? -22.203 31.219 9.672 1 87.44 154 LEU B CA 1
ATOM 3225 C C . LEU B 1 154 ? -23.219 30.891 8.586 1 87.44 154 LEU B C 1
ATOM 3227 O O . LEU B 1 154 ? -24.172 31.641 8.359 1 87.44 154 LEU B O 1
ATOM 3231 N N . MET B 1 155 ? -23.016 29.812 7.969 1 87.44 155 MET B N 1
ATOM 3232 C CA . MET B 1 155 ? -23.922 29.406 6.898 1 87.44 155 MET B CA 1
ATOM 3233 C C . MET B 1 155 ? -25.297 29.062 7.457 1 87.44 155 MET B C 1
ATOM 3235 O O . MET B 1 155 ? -26.312 29.359 6.82 1 87.44 155 MET B O 1
ATOM 3239 N N . LYS B 1 156 ? -25.312 28.5 8.57 1 86.56 156 LYS B N 1
ATOM 3240 C CA . LYS B 1 156 ? -26.578 28.188 9.234 1 86.56 156 LYS B CA 1
ATOM 3241 C C . LYS B 1 156 ? -27.328 29.453 9.602 1 86.56 156 LYS B C 1
ATOM 3243 O O . LYS B 1 156 ? -28.562 29.516 9.477 1 86.56 156 LYS B O 1
ATOM 3248 N N . ALA B 1 157 ? -26.578 30.391 10.016 1 90.5 157 ALA B N 1
ATOM 3249 C CA . ALA B 1 157 ? -27.172 31.672 10.375 1 90.5 157 ALA B CA 1
ATOM 3250 C C . ALA B 1 157 ? -27.844 32.312 9.164 1 90.5 157 ALA B C 1
ATOM 3252 O O . ALA B 1 157 ? -28.875 32.969 9.297 1 90.5 157 ALA B O 1
ATOM 3253 N N . PHE B 1 158 ? -27.281 32.094 8.039 1 91.88 158 PHE B N 1
ATOM 3254 C CA . PHE B 1 158 ? -27.797 32.656 6.805 1 91.88 158 PHE B CA 1
ATOM 3255 C C . PHE B 1 158 ? -28.812 31.75 6.16 1 91.88 158 PHE B C 1
ATOM 3257 O O . PHE B 1 158 ? -29.266 32 5.035 1 91.88 158 PHE B O 1
ATOM 3264 N N . LYS B 1 159 ? -29.188 30.672 6.832 1 92.06 159 LYS B N 1
ATOM 3265 C CA . LYS B 1 159 ? -30.172 29.688 6.371 1 92.06 159 LYS B CA 1
ATOM 3266 C C . LYS B 1 159 ? -29.797 29.141 5 1 92.06 159 LYS B C 1
ATOM 3268 O O . LYS B 1 159 ? -30.656 29.031 4.117 1 92.06 159 LYS B O 1
ATOM 3273 N N . ALA B 1 160 ? -28.547 29.016 4.836 1 89.12 160 ALA B N 1
ATOM 3274 C CA . ALA B 1 160 ? -28.062 28.422 3.588 1 89.12 160 ALA B CA 1
ATOM 3275 C C . ALA B 1 160 ? -28.578 26.984 3.438 1 89.12 160 ALA B C 1
ATOM 3277 O O . ALA B 1 160 ? -28.719 26.266 4.426 1 89.12 160 ALA B O 1
ATOM 3278 N N . SER B 1 161 ? -28.859 26.625 2.211 1 92 161 SER B N 1
ATOM 3279 C CA . SER B 1 161 ? -29.312 25.266 1.938 1 92 161 SER B CA 1
ATOM 3280 C C . SER B 1 161 ? -28.188 24.25 2.127 1 92 161 SER B C 1
ATOM 3282 O O . SER B 1 161 ? -27.016 24.609 2.064 1 92 161 SER B O 1
ATOM 3284 N N . ARG B 1 162 ? -28.547 23.016 2.377 1 87.25 162 ARG B N 1
ATOM 3285 C CA . ARG B 1 162 ? -27.562 21.953 2.588 1 87.25 162 ARG B CA 1
ATOM 3286 C C . ARG B 1 162 ? -26.672 21.781 1.365 1 87.25 162 ARG B C 1
ATOM 3288 O O . ARG B 1 162 ? -25.469 21.516 1.499 1 87.25 162 ARG B O 1
ATOM 3295 N N . SER B 1 163 ? -27.281 21.953 0.219 1 90.81 163 SER B N 1
ATOM 3296 C CA . SER B 1 163 ? -26.516 21.797 -1.015 1 90.81 163 SER B CA 1
ATOM 3297 C C . SER B 1 163 ? -25.516 22.938 -1.177 1 90.81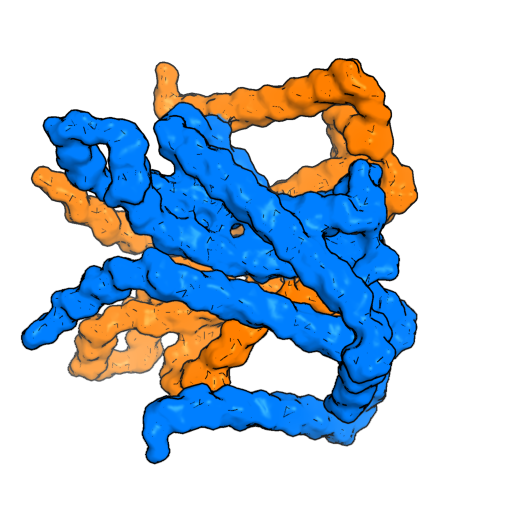 163 SER B C 1
ATOM 3299 O O . SER B 1 163 ? -24.391 22.719 -1.639 1 90.81 163 SER B O 1
ATOM 3301 N N . HIS B 1 164 ? -25.922 24.094 -0.763 1 90.81 164 HIS B N 1
ATOM 3302 C CA . HIS B 1 164 ? -25.016 25.234 -0.836 1 90.81 164 HIS B CA 1
ATOM 3303 C C . HIS B 1 164 ? -23.844 25.078 0.125 1 90.81 164 HIS B C 1
ATOM 3305 O O . HIS B 1 164 ? -22.703 25.344 -0.243 1 90.81 164 HIS B O 1
ATOM 3311 N N . VAL B 1 165 ? -24.188 24.703 1.327 1 90.19 165 VAL B N 1
ATOM 3312 C CA . VAL B 1 165 ? -23.141 24.516 2.338 1 90.19 165 VAL B CA 1
ATOM 3313 C C . VAL B 1 165 ? -22.172 23.438 1.876 1 90.19 165 VAL B C 1
ATOM 3315 O O . VAL B 1 165 ? -20.953 23.578 2.018 1 90.19 165 VAL B O 1
ATOM 3318 N N . PHE B 1 166 ? -22.719 22.391 1.291 1 89.19 166 PHE B N 1
ATOM 3319 C CA . PHE B 1 166 ? -21.891 21.281 0.853 1 89.19 166 PHE B CA 1
ATOM 3320 C C . PHE B 1 166 ? -20.953 21.703 -0.27 1 89.19 166 PHE B C 1
ATOM 3322 O O . PHE B 1 166 ? -19.75 21.5 -0.185 1 89.19 166 PHE B O 1
ATOM 3329 N N . PHE B 1 167 ? -21.422 22.359 -1.305 1 88.88 167 PHE B N 1
ATOM 3330 C CA . PHE B 1 167 ? -20.656 22.641 -2.516 1 88.88 167 PHE B CA 1
ATOM 3331 C C . PHE B 1 167 ? -19.766 23.844 -2.32 1 88.88 167 PHE B C 1
ATOM 3333 O O . PHE B 1 167 ? -18.703 23.953 -2.947 1 88.88 167 PHE B O 1
ATOM 3340 N N . HIS B 1 168 ? -20.062 24.688 -1.349 1 88.81 168 HIS B N 1
ATOM 3341 C CA . HIS B 1 168 ? -19.312 25.938 -1.251 1 88.81 168 HIS B CA 1
ATOM 3342 C C . HIS B 1 168 ? -18.469 25.984 0.019 1 88.81 168 HIS B C 1
ATOM 3344 O O . HIS B 1 168 ? -17.578 26.828 0.147 1 88.81 168 HIS B O 1
ATOM 3350 N N . VAL B 1 169 ? -18.719 25.141 0.912 1 88.88 169 VAL B N 1
ATOM 3351 C CA . VAL B 1 169 ? -17.953 25.188 2.156 1 88.88 169 VAL B CA 1
ATOM 3352 C C . VAL B 1 169 ? -17.25 23.844 2.383 1 88.88 169 VAL B C 1
ATOM 3354 O O . VAL B 1 169 ? -16.016 23.781 2.381 1 88.88 169 VAL B O 1
ATOM 3357 N N . LYS B 1 170 ? -18.016 22.781 2.422 1 90.56 170 LYS B N 1
ATOM 3358 C CA . LYS B 1 170 ? -17.469 21.484 2.805 1 90.56 170 LYS B CA 1
ATOM 3359 C C . LYS B 1 170 ? -16.578 20.922 1.708 1 90.56 170 LYS B C 1
ATOM 3361 O O . LYS B 1 170 ? -15.461 20.453 1.983 1 90.56 170 LYS B O 1
ATOM 3366 N N . LEU B 1 171 ? -17.062 21 0.495 1 88.38 171 LEU B N 1
ATOM 3367 C CA . LEU B 1 171 ? -16.328 20.391 -0.614 1 88.38 171 LEU B CA 1
ATOM 3368 C C . LEU B 1 171 ? -15.016 21.109 -0.85 1 88.38 171 LEU B C 1
ATOM 3370 O O . LEU B 1 171 ? -13.969 20.469 -0.998 1 88.38 171 LEU B O 1
ATOM 3374 N N . PRO B 1 172 ? -15.023 22.375 -0.864 1 88.06 172 PRO B N 1
ATOM 3375 C CA . PRO B 1 172 ? -13.75 23.078 -1.003 1 88.06 172 PRO B CA 1
ATOM 3376 C C . PRO B 1 172 ? -12.797 22.812 0.162 1 88.06 172 PRO B C 1
ATOM 3378 O O . PRO B 1 172 ? -11.594 22.688 -0.042 1 88.06 172 PRO B O 1
ATOM 3381 N N . ALA B 1 173 ? -13.375 22.766 1.303 1 87.31 173 ALA B N 1
ATOM 3382 C CA . ALA B 1 173 ? -12.555 22.484 2.48 1 87.31 173 ALA B CA 1
ATOM 3383 C C . ALA B 1 173 ? -11.977 21.078 2.422 1 87.31 173 ALA B C 1
ATOM 3385 O O . ALA B 1 173 ? -10.898 20.812 2.951 1 87.31 173 ALA B O 1
ATOM 3386 N N . ALA B 1 174 ? -12.664 20.188 1.697 1 92.19 174 ALA B N 1
ATOM 3387 C CA . ALA B 1 174 ? -12.281 18.781 1.638 1 92.19 174 ALA B CA 1
ATOM 3388 C C . ALA B 1 174 ? -11.367 18.516 0.449 1 92.19 174 ALA B C 1
ATOM 3390 O O . ALA B 1 174 ? -10.828 17.406 0.309 1 92.19 174 ALA B O 1
ATOM 3391 N N . SER B 1 175 ? -11.141 19.469 -0.404 1 91.94 175 SER B N 1
ATOM 3392 C CA . SER B 1 175 ? -10.453 19.266 -1.673 1 91.94 175 SER B CA 1
ATOM 3393 C C . SER B 1 175 ? -9.039 18.734 -1.452 1 91.94 175 SER B C 1
ATOM 3395 O O . SER B 1 175 ? -8.594 17.828 -2.145 1 91.94 175 SER B O 1
ATOM 3397 N N . GLY B 1 176 ? -8.336 19.312 -0.492 1 91.31 176 GLY B N 1
ATOM 3398 C CA . GLY B 1 176 ? -6.992 18.844 -0.193 1 91.31 176 GLY B CA 1
ATOM 3399 C C . GLY B 1 176 ? -6.945 17.391 0.202 1 91.31 176 GLY B C 1
ATOM 3400 O O . GLY B 1 176 ? -6.148 16.609 -0.339 1 91.31 176 GLY B O 1
ATOM 3401 N N . HIS B 1 177 ? -7.836 17.031 1.031 1 92.56 177 HIS B N 1
ATOM 3402 C CA . HIS B 1 177 ? -7.91 15.656 1.493 1 92.56 177 HIS B CA 1
ATOM 3403 C C . HIS B 1 177 ? -8.336 14.719 0.366 1 92.56 177 HIS B C 1
ATOM 3405 O O . HIS B 1 177 ? -7.816 13.602 0.249 1 92.56 177 HIS B O 1
ATOM 3411 N N . ILE B 1 178 ? -9.258 15.203 -0.372 1 94.94 178 ILE B N 1
ATOM 3412 C CA . ILE B 1 178 ? -9.758 14.383 -1.47 1 94.94 178 ILE B CA 1
ATOM 3413 C C . ILE B 1 178 ? -8.633 14.109 -2.469 1 94.94 178 ILE B C 1
ATOM 3415 O O . ILE B 1 178 ? -8.43 12.977 -2.896 1 94.94 178 ILE B O 1
ATOM 3419 N N . PHE B 1 179 ? -7.875 15.078 -2.797 1 94.75 179 PHE B N 1
ATOM 3420 C CA . PHE B 1 179 ? -6.785 14.891 -3.746 1 94.75 179 PHE B CA 1
ATOM 3421 C C . PHE B 1 179 ? -5.668 14.055 -3.133 1 94.75 179 PHE B C 1
ATOM 3423 O O . PHE B 1 179 ? -5.004 13.281 -3.832 1 94.75 179 PHE B O 1
ATOM 3430 N N . ALA B 1 180 ? -5.445 14.195 -1.821 1 92.19 180 ALA B N 1
ATOM 3431 C CA . ALA B 1 180 ? -4.5 13.312 -1.146 1 92.19 180 ALA B CA 1
ATOM 3432 C C . ALA B 1 180 ? -4.922 11.852 -1.281 1 92.19 180 ALA B C 1
ATOM 3434 O O . ALA B 1 180 ? -4.094 10.984 -1.561 1 92.19 180 ALA B O 1
ATOM 3435 N N . GLY B 1 181 ? -6.191 11.648 -1.12 1 94.38 181 GLY B N 1
ATOM 3436 C CA . GLY B 1 181 ? -6.73 10.312 -1.301 1 94.38 181 GLY B CA 1
ATOM 3437 C C . GLY B 1 181 ? -6.582 9.797 -2.719 1 94.38 181 GLY B C 1
ATOM 3438 O O . GLY B 1 181 ? -6.23 8.633 -2.93 1 94.38 181 GLY B O 1
ATOM 3439 N N . LEU B 1 182 ? -6.832 10.711 -3.652 1 96.81 182 LEU B N 1
ATOM 3440 C CA . LEU B 1 182 ? -6.68 10.344 -5.059 1 96.81 182 LEU B CA 1
ATOM 3441 C C . LEU B 1 182 ? -5.234 9.984 -5.371 1 96.81 182 LEU B C 1
ATOM 3443 O O . LEU B 1 182 ? -4.977 9.023 -6.109 1 96.81 182 LEU B O 1
ATOM 3447 N N . GLN B 1 183 ? -4.355 10.672 -4.816 1 93.19 183 GLN B N 1
ATOM 3448 C CA . GLN B 1 183 ? -2.939 10.43 -5.066 1 93.19 183 GLN B CA 1
ATOM 3449 C C . GLN B 1 183 ? -2.498 9.094 -4.477 1 93.19 183 GLN B C 1
ATOM 3451 O O . GLN B 1 183 ? -1.858 8.289 -5.156 1 93.19 183 GLN B O 1
ATOM 3456 N N . ILE B 1 184 ? -2.83 8.828 -3.307 1 91.75 184 ILE B N 1
ATOM 3457 C CA . ILE B 1 184 ? -2.473 7.586 -2.629 1 91.75 184 ILE B CA 1
ATOM 3458 C C . ILE B 1 184 ? -3.094 6.402 -3.363 1 91.75 184 ILE B C 1
ATOM 3460 O O . ILE B 1 184 ? -2.461 5.352 -3.504 1 91.75 184 ILE B O 1
ATOM 3464 N N . SER B 1 185 ? -4.266 6.605 -3.834 1 96.56 185 SER B N 1
ATOM 3465 C CA . SER B 1 185 ? -5.016 5.531 -4.477 1 96.56 185 SER B CA 1
ATOM 3466 C C . SER B 1 185 ? -4.371 5.125 -5.797 1 96.56 185 SER B C 1
ATOM 3468 O O . SER B 1 185 ? -4.578 4.004 -6.273 1 96.56 185 SER B O 1
ATOM 3470 N N . VAL B 1 186 ? -3.637 6.039 -6.414 1 95.69 186 VAL B N 1
ATOM 3471 C CA . VAL B 1 186 ? -2.973 5.695 -7.668 1 95.69 186 VAL B CA 1
ATOM 3472 C C . VAL B 1 186 ? -1.978 4.562 -7.43 1 95.69 186 VAL B C 1
ATOM 3474 O O . VAL B 1 186 ? -2.012 3.543 -8.125 1 95.69 186 VAL B O 1
ATOM 3477 N N . VAL B 1 187 ? -1.184 4.688 -6.465 1 92.5 187 VAL B N 1
ATOM 3478 C CA . VAL B 1 187 ? -0.143 3.709 -6.168 1 92.5 187 VAL B CA 1
ATOM 3479 C C . VAL B 1 187 ? -0.78 2.406 -5.691 1 92.5 187 VAL B C 1
ATOM 3481 O O . VAL B 1 187 ? -0.381 1.32 -6.117 1 92.5 187 VAL B O 1
ATOM 3484 N N . LEU B 1 188 ? -1.79 2.51 -4.879 1 94.31 188 LEU B N 1
ATOM 3485 C CA . LEU B 1 188 ? -2.445 1.324 -4.34 1 94.31 188 LEU B CA 1
ATOM 3486 C C . LEU B 1 188 ? -3.184 0.565 -5.438 1 94.31 188 LEU B C 1
ATOM 3488 O O . LEU B 1 188 ? -3.262 -0.665 -5.402 1 94.31 188 LEU B O 1
ATOM 3492 N N . SER B 1 189 ? -3.773 1.377 -6.34 1 97.38 189 SER B N 1
ATOM 3493 C CA . SER B 1 189 ? -4.461 0.738 -7.457 1 97.38 189 SER B CA 1
ATOM 3494 C C . SER B 1 189 ? -3.498 -0.103 -8.289 1 97.38 189 SER B C 1
ATOM 3496 O O . SER B 1 189 ? -3.842 -1.207 -8.719 1 97.38 189 SER B O 1
ATOM 3498 N N . LEU B 1 190 ? -2.355 0.408 -8.5 1 96.81 190 LEU B N 1
ATOM 3499 C CA . LEU B 1 190 ? -1.365 -0.317 -9.289 1 96.81 190 LEU B CA 1
ATOM 3500 C C . LEU B 1 190 ? -0.871 -1.55 -8.539 1 96.81 190 LEU B C 1
ATOM 3502 O O . LEU B 1 190 ? -0.617 -2.592 -9.148 1 96.81 190 LEU B O 1
ATOM 3506 N N . ILE B 1 191 ? -0.717 -1.473 -7.242 1 96.19 191 ILE B N 1
ATOM 3507 C CA . ILE B 1 191 ? -0.39 -2.633 -6.418 1 96.19 191 ILE B CA 1
ATOM 3508 C C . ILE B 1 191 ? -1.466 -3.703 -6.586 1 96.19 191 ILE B C 1
ATOM 3510 O O . ILE B 1 191 ? -1.153 -4.871 -6.828 1 96.19 191 ILE B O 1
ATOM 3514 N N . GLY B 1 192 ? -2.689 -3.252 -6.523 1 96.94 192 GLY B N 1
ATOM 3515 C CA . GLY B 1 192 ? -3.791 -4.188 -6.691 1 96.94 192 GLY B CA 1
ATOM 3516 C C . GLY B 1 192 ? -3.785 -4.879 -8.039 1 96.94 192 GLY B C 1
ATOM 3517 O O . GLY B 1 192 ? -4.008 -6.09 -8.125 1 96.94 192 GLY B O 1
ATOM 3518 N N . ALA B 1 193 ? -3.512 -4.094 -9.055 1 97.56 193 ALA B N 1
ATOM 3519 C CA . ALA B 1 193 ? -3.484 -4.652 -10.406 1 97.56 193 ALA B CA 1
ATOM 3520 C C . ALA B 1 193 ? -2.385 -5.699 -10.539 1 97.56 193 ALA B C 1
ATOM 3522 O O . ALA B 1 193 ? -2.629 -6.805 -11.031 1 97.56 193 ALA B O 1
ATOM 3523 N N . VAL B 1 194 ? -1.254 -5.391 -10.062 1 97.19 194 VAL B N 1
ATOM 3524 C CA . VAL B 1 194 ? -0.098 -6.266 -10.211 1 97.19 194 VAL B CA 1
ATOM 3525 C C . VAL B 1 194 ? -0.303 -7.543 -9.398 1 97.19 194 VAL B C 1
ATOM 3527 O O . VAL B 1 194 ? -0.083 -8.648 -9.891 1 97.19 194 VAL B O 1
ATOM 3530 N N . VAL B 1 195 ? -0.789 -7.418 -8.203 1 96 195 VAL B N 1
ATOM 3531 C CA . VAL B 1 195 ? -0.967 -8.57 -7.328 1 96 195 VAL B CA 1
ATOM 3532 C C . VAL B 1 195 ? -2.027 -9.508 -7.906 1 96 195 VAL B C 1
ATOM 3534 O O . VAL B 1 195 ? -1.859 -10.727 -7.898 1 96 195 VAL B O 1
ATOM 3537 N N . SER B 1 196 ? -3.092 -8.922 -8.398 1 95.44 196 SER B N 1
ATOM 3538 C CA . SER B 1 196 ? -4.145 -9.75 -8.977 1 95.44 196 SER B CA 1
ATOM 3539 C C . SER B 1 196 ? -3.65 -10.477 -10.227 1 95.44 196 SER B C 1
ATOM 3541 O O . SER B 1 196 ? -4.074 -11.594 -10.508 1 95.44 196 SER B O 1
ATOM 3543 N N . GLU B 1 197 ? -2.77 -9.852 -10.945 1 96.06 197 GLU B N 1
ATOM 3544 C CA . GLU B 1 197 ? -2.219 -10.469 -12.148 1 96.06 197 GLU B CA 1
ATOM 3545 C C . GLU B 1 197 ? -1.205 -11.555 -11.797 1 96.06 197 GLU B C 1
ATOM 3547 O O . GLU B 1 197 ? -1.028 -12.516 -12.547 1 96.06 197 GLU B O 1
ATOM 3552 N N . PHE B 1 198 ? -0.496 -11.414 -10.648 1 93.75 198 PHE B N 1
ATOM 3553 C CA . PHE B 1 198 ? 0.427 -12.438 -10.172 1 93.75 198 PHE B CA 1
ATOM 3554 C C . PHE B 1 198 ? -0.314 -13.734 -9.859 1 93.75 198 PHE B C 1
ATOM 3556 O O . PHE B 1 198 ? 0.199 -14.828 -10.109 1 93.75 198 PHE B O 1
ATOM 3563 N N . ILE B 1 199 ? -1.456 -13.562 -9.25 1 89.56 199 ILE B N 1
ATOM 3564 C CA . ILE B 1 199 ? -2.189 -14.711 -8.734 1 89.56 199 ILE B CA 1
ATOM 3565 C C . ILE B 1 199 ? -2.816 -15.484 -9.891 1 89.56 199 ILE B C 1
ATOM 3567 O O . ILE B 1 199 ? -2.734 -16.719 -9.945 1 89.56 199 ILE B O 1
ATOM 3571 N N . SER B 1 200 ? -3.52 -14.656 -10.734 1 83 200 SER B N 1
ATOM 3572 C CA . SER B 1 200 ? -4.145 -15.344 -11.859 1 83 200 SER B CA 1
ATOM 3573 C C . SER B 1 200 ? -4.484 -14.367 -12.984 1 83 200 SER B C 1
ATOM 3575 O O . SER B 1 200 ? -5.32 -13.477 -12.805 1 83 200 SER B O 1
ATOM 3577 N N . SER B 1 201 ? -3.729 -14.586 -14.078 1 90 201 SER B N 1
ATOM 3578 C CA . SER B 1 201 ? -4.035 -13.789 -15.266 1 90 201 SER B CA 1
ATOM 3579 C C . SER B 1 201 ? -3.422 -14.414 -16.516 1 90 201 SER B C 1
ATOM 3581 O O . SER B 1 201 ? -2.484 -15.211 -16.422 1 90 201 SER B O 1
ATOM 3583 N N . SER B 1 202 ? -4.078 -14.156 -17.594 1 91.62 202 SER B N 1
ATOM 3584 C CA . SER B 1 202 ? -3.494 -14.586 -18.859 1 91.62 202 SER B CA 1
ATOM 3585 C C . SER B 1 202 ? -2.902 -13.398 -19.625 1 91.62 202 SER B C 1
ATOM 3587 O O . SER B 1 202 ? -2.299 -13.578 -20.688 1 91.62 202 SER B O 1
ATOM 3589 N N . GLN B 1 203 ? -3.113 -12.312 -19.047 1 95.06 203 GLN B N 1
ATOM 3590 C CA . GLN B 1 203 ? -2.6 -11.078 -19.625 1 95.06 203 GLN B CA 1
ATOM 3591 C C . GLN B 1 203 ? -2.195 -10.086 -18.531 1 95.06 203 GLN B C 1
ATOM 3593 O O . GLN B 1 203 ? -2.578 -10.242 -17.375 1 95.06 203 GLN B O 1
ATOM 3598 N N . GLY B 1 204 ? -1.391 -9.062 -18.984 1 97.25 204 GLY B N 1
ATOM 3599 C CA . GLY B 1 204 ? -0.974 -8.023 -18.062 1 97.25 204 GLY B CA 1
ATOM 3600 C C . GLY B 1 204 ? 0.525 -7.984 -17.844 1 97.25 204 GLY B C 1
ATOM 3601 O O . GLY B 1 204 ? 1.208 -9 -18.016 1 97.25 204 GLY B O 1
ATOM 3602 N N . LEU B 1 205 ? 0.989 -6.934 -17.406 1 97.88 205 LEU B N 1
ATOM 3603 C CA . LEU B 1 205 ? 2.41 -6.781 -17.109 1 97.88 205 LEU B CA 1
ATOM 3604 C C . LEU B 1 205 ? 2.82 -7.664 -15.938 1 97.88 205 LEU B C 1
ATOM 3606 O O . LEU B 1 205 ? 3.914 -8.234 -15.938 1 97.88 205 LEU B O 1
ATOM 3610 N N . GLY B 1 206 ? 1.93 -7.703 -14.945 1 96.38 206 GLY B N 1
ATOM 3611 C CA . GLY B 1 206 ? 2.199 -8.594 -13.836 1 96.38 206 GLY B CA 1
ATOM 3612 C C . GLY B 1 206 ? 2.301 -10.055 -14.25 1 96.38 206 GLY B C 1
ATOM 3613 O O . GLY B 1 206 ? 3.156 -10.789 -13.75 1 96.38 206 GLY B O 1
ATOM 3614 N N . TYR B 1 207 ? 1.479 -10.453 -15.133 1 95.75 207 TYR B N 1
ATOM 3615 C CA . TYR B 1 207 ? 1.522 -11.805 -15.68 1 95.75 207 TYR B CA 1
ATOM 3616 C C . TYR B 1 207 ? 2.854 -12.062 -16.375 1 95.75 207 TYR B C 1
ATOM 3618 O O . TYR B 1 207 ? 3.461 -13.125 -16.188 1 95.75 207 TYR B O 1
ATOM 3626 N N . LEU B 1 208 ? 3.246 -11.117 -17.156 1 96.25 208 LEU B N 1
ATOM 3627 C CA . LEU B 1 208 ? 4.508 -11.258 -17.875 1 96.25 208 LEU B CA 1
ATOM 3628 C C . LEU B 1 208 ? 5.68 -11.375 -16.906 1 96.25 208 LEU B C 1
ATOM 3630 O O . LEU B 1 208 ? 6.598 -12.164 -17.125 1 96.25 208 LEU B O 1
ATOM 3634 N N . ILE B 1 209 ? 5.641 -10.602 -15.844 1 96.25 209 ILE B N 1
ATOM 3635 C CA . ILE B 1 209 ? 6.707 -10.641 -14.852 1 96.25 209 ILE B CA 1
ATOM 3636 C C . ILE B 1 209 ? 6.754 -12.023 -14.203 1 96.25 209 ILE B C 1
ATOM 3638 O O . ILE B 1 209 ? 7.828 -12.625 -14.078 1 96.25 209 ILE B O 1
ATOM 3642 N N . GLN B 1 210 ? 5.641 -12.523 -13.836 1 92.88 210 GLN B N 1
ATOM 3643 C CA . GLN B 1 210 ? 5.57 -13.828 -13.18 1 92.88 210 GLN B CA 1
ATOM 3644 C C . GLN B 1 210 ? 6.02 -14.938 -14.125 1 92.88 210 GLN B C 1
ATOM 3646 O O . GLN B 1 210 ? 6.758 -15.836 -13.719 1 92.88 210 GLN B O 1
ATOM 3651 N N . SER B 1 211 ? 5.555 -14.883 -15.367 1 92.94 211 SER B N 1
ATOM 3652 C CA . SER B 1 211 ? 5.969 -15.867 -16.375 1 92.94 211 SER B CA 1
ATOM 3653 C C . SER B 1 211 ? 7.473 -15.805 -16.609 1 92.94 211 SER B C 1
ATOM 3655 O O . SER B 1 211 ? 8.125 -16.844 -16.734 1 92.94 211 SER B O 1
ATOM 3657 N N . ALA B 1 212 ? 7.969 -14.617 -16.672 1 94.06 212 ALA B N 1
ATOM 3658 C CA . ALA B 1 212 ? 9.398 -14.414 -16.906 1 94.06 212 ALA B CA 1
ATOM 3659 C C . ALA B 1 212 ? 10.219 -14.938 -15.727 1 94.06 212 ALA B C 1
ATOM 3661 O O . ALA B 1 212 ? 11.352 -15.398 -15.906 1 94.06 212 ALA B O 1
ATOM 3662 N N . SER B 1 213 ? 9.648 -14.828 -14.547 1 91.38 213 SER B N 1
ATOM 3663 C CA . SER B 1 213 ? 10.359 -15.305 -13.367 1 91.38 213 SER B CA 1
ATOM 3664 C C . SER B 1 213 ? 10.531 -16.812 -13.391 1 91.38 213 SER B C 1
ATOM 3666 O O . SER B 1 213 ? 11.578 -17.344 -12.992 1 91.38 213 SER B O 1
ATOM 3668 N N . VAL B 1 214 ? 9.57 -17.484 -13.867 1 86.25 214 VAL B N 1
ATOM 3669 C CA . VAL B 1 214 ? 9.617 -18.938 -13.969 1 86.25 214 VAL B CA 1
ATOM 3670 C C . VAL B 1 214 ? 10.664 -19.359 -15 1 86.25 214 VAL B C 1
ATOM 3672 O O . VAL B 1 214 ? 11.352 -20.359 -14.828 1 86.25 214 VAL B O 1
ATOM 3675 N N . ASN B 1 215 ? 10.836 -18.516 -15.977 1 88.5 215 ASN B N 1
ATOM 3676 C CA . ASN B 1 215 ? 11.789 -18.812 -17.047 1 88.5 215 ASN B CA 1
ATOM 3677 C C . ASN B 1 215 ? 13.133 -18.125 -16.797 1 88.5 215 ASN B C 1
ATOM 3679 O O . ASN B 1 215 ? 14.008 -18.156 -17.656 1 88.5 215 ASN B O 1
ATOM 3683 N N . MET B 1 216 ? 13.227 -17.406 -15.695 1 89.12 216 MET B N 1
ATOM 3684 C CA . MET B 1 216 ? 14.438 -16.703 -15.273 1 89.12 216 MET B CA 1
ATOM 3685 C C . MET B 1 216 ? 14.859 -15.68 -16.312 1 89.12 216 MET B C 1
ATOM 3687 O O . MET B 1 216 ? 16.047 -15.523 -16.594 1 89.12 216 MET B O 1
ATOM 3691 N N . ASP B 1 217 ? 13.922 -15.188 -16.984 1 92.88 217 ASP B N 1
ATOM 3692 C CA . ASP B 1 217 ? 14.148 -14.094 -17.922 1 92.88 217 ASP B CA 1
ATOM 3693 C C . ASP B 1 217 ? 14.078 -12.742 -17.219 1 92.88 217 ASP B C 1
ATOM 3695 O O . ASP B 1 217 ? 13.078 -12.031 -17.328 1 92.88 217 ASP B O 1
ATOM 3699 N N . VAL B 1 218 ? 15.156 -12.391 -16.719 1 93.25 218 VAL B N 1
ATOM 3700 C CA . VAL B 1 218 ? 15.219 -11.227 -15.828 1 93.25 218 VAL B CA 1
ATOM 3701 C C . VAL B 1 218 ? 15.109 -9.945 -16.656 1 93.25 218 VAL B C 1
ATOM 3703 O O . VAL B 1 218 ? 14.578 -8.938 -16.172 1 93.25 218 VAL B O 1
ATOM 3706 N N . ALA B 1 219 ? 15.531 -9.969 -17.828 1 93.75 219 ALA B N 1
ATOM 3707 C CA . ALA B 1 219 ? 15.43 -8.797 -18.703 1 93.75 219 ALA B CA 1
ATOM 3708 C C . ALA B 1 219 ? 13.969 -8.398 -18.906 1 93.75 219 ALA B C 1
ATOM 3710 O O . ALA B 1 219 ? 13.633 -7.215 -18.844 1 93.75 219 ALA B O 1
ATOM 3711 N N . THR B 1 220 ? 13.18 -9.422 -19.141 1 95.12 220 THR B N 1
ATOM 3712 C CA . THR B 1 220 ? 11.75 -9.172 -19.328 1 95.12 220 THR B CA 1
ATOM 3713 C C . THR B 1 220 ? 11.125 -8.641 -18.031 1 95.12 220 THR B C 1
ATOM 3715 O O . THR B 1 220 ? 10.273 -7.746 -18.078 1 95.12 220 THR B O 1
ATOM 3718 N N . MET B 1 221 ? 11.57 -9.141 -16.906 1 95.31 221 MET B N 1
ATOM 3719 C CA . MET B 1 221 ? 11.07 -8.648 -15.633 1 95.31 221 MET B CA 1
ATOM 3720 C C . MET B 1 221 ? 11.367 -7.164 -15.461 1 95.31 221 MET B C 1
ATOM 3722 O O . MET B 1 221 ? 10.477 -6.387 -15.102 1 95.31 221 MET B O 1
ATOM 3726 N N . PHE B 1 222 ? 12.57 -6.82 -15.797 1 93.88 222 PHE B N 1
ATOM 3727 C CA . PHE B 1 222 ? 12.969 -5.422 -15.664 1 93.88 222 PHE B CA 1
ATOM 3728 C C . PHE B 1 222 ? 12.188 -4.543 -16.641 1 93.88 222 PHE B C 1
ATOM 3730 O O . PHE B 1 222 ? 11.734 -3.455 -16.266 1 93.88 222 PHE B O 1
ATOM 3737 N N . ALA B 1 223 ? 12.055 -5.012 -17.797 1 94.81 223 ALA B N 1
ATOM 3738 C CA . ALA B 1 223 ? 11.32 -4.246 -18.797 1 94.81 223 ALA B CA 1
ATOM 3739 C C . ALA B 1 223 ? 9.883 -3.98 -18.344 1 94.81 223 ALA B C 1
ATOM 3741 O O . ALA B 1 223 ? 9.391 -2.859 -18.469 1 94.81 223 ALA B O 1
ATOM 3742 N N . CYS B 1 224 ? 9.227 -4.988 -17.828 1 96.12 224 CYS B N 1
ATOM 3743 C CA . CYS B 1 224 ? 7.852 -4.855 -17.344 1 96.12 224 CYS B CA 1
ATOM 3744 C C . CYS B 1 224 ? 7.785 -3.955 -16.125 1 96.12 224 CYS B C 1
ATOM 3746 O O . CYS B 1 224 ? 6.832 -3.189 -15.961 1 96.12 224 CYS B O 1
ATOM 3748 N N . LEU B 1 225 ? 8.781 -4.039 -15.273 1 94.06 225 LEU B N 1
ATOM 3749 C CA . LEU B 1 225 ? 8.859 -3.168 -14.102 1 94.06 225 LEU B CA 1
ATOM 3750 C C . LEU B 1 225 ? 8.961 -1.705 -14.523 1 94.06 225 LEU B C 1
ATOM 3752 O O . LEU B 1 225 ? 8.281 -0.843 -13.953 1 94.06 225 LEU B O 1
ATOM 3756 N N . PHE B 1 226 ? 9.75 -1.468 -15.508 1 92.56 226 PHE B N 1
ATOM 3757 C CA . PHE B 1 226 ? 9.883 -0.107 -16.016 1 92.56 226 PHE B CA 1
ATOM 3758 C C . PHE B 1 226 ? 8.555 0.395 -16.578 1 92.56 226 PHE B C 1
ATOM 3760 O O . PHE B 1 226 ? 8.195 1.56 -16.375 1 92.56 226 PHE B O 1
ATOM 3767 N N . SER B 1 227 ? 7.875 -0.488 -17.266 1 95.69 227 SER B N 1
ATOM 3768 C CA . SER B 1 227 ? 6.562 -0.133 -17.797 1 95.69 227 SER B CA 1
ATOM 3769 C C . SER B 1 227 ? 5.59 0.227 -16.688 1 95.69 227 SER B C 1
ATOM 3771 O O . SER B 1 227 ? 4.812 1.174 -16.812 1 95.69 227 SER B O 1
ATOM 3773 N N . LEU B 1 228 ? 5.664 -0.494 -15.602 1 96 228 LEU B N 1
ATOM 3774 C CA . LEU B 1 228 ? 4.801 -0.231 -14.453 1 96 228 LEU B CA 1
ATOM 3775 C C . LEU B 1 228 ? 5.145 1.109 -13.812 1 96 228 LEU B C 1
ATOM 3777 O O . LEU B 1 228 ? 4.25 1.834 -13.367 1 96 228 LEU B O 1
ATOM 3781 N N . VAL B 1 229 ? 6.43 1.416 -13.766 1 92.25 229 VAL B N 1
ATOM 3782 C CA . VAL B 1 229 ? 6.875 2.697 -13.234 1 92.25 229 VAL B CA 1
ATOM 3783 C C . VAL B 1 229 ? 6.293 3.838 -14.062 1 92.25 229 VAL B C 1
ATOM 3785 O O . VAL B 1 229 ? 5.832 4.844 -13.516 1 92.25 229 VAL B O 1
ATOM 3788 N N . VAL B 1 230 ? 6.277 3.672 -15.32 1 93.5 230 VAL B N 1
ATOM 3789 C CA . VAL B 1 230 ? 5.742 4.688 -16.219 1 93.5 230 VAL B CA 1
ATOM 3790 C C . VAL B 1 230 ? 4.254 4.887 -15.953 1 93.5 230 VAL B C 1
ATOM 3792 O O . VAL B 1 230 ? 3.775 6.023 -15.891 1 93.5 230 VAL B O 1
ATOM 3795 N N . ILE B 1 231 ? 3.535 3.82 -15.805 1 95.88 231 ILE B N 1
ATOM 3796 C CA . ILE B 1 231 ? 2.107 3.908 -15.516 1 95.88 231 ILE B CA 1
ATOM 3797 C C . ILE B 1 231 ? 1.889 4.637 -14.195 1 95.88 231 ILE B C 1
ATOM 3799 O O . ILE B 1 231 ? 1.067 5.551 -14.109 1 95.88 231 ILE B O 1
ATOM 3803 N N . GLY B 1 232 ? 2.637 4.199 -13.172 1 93.88 232 GLY B N 1
ATOM 3804 C CA . GLY B 1 232 ? 2.516 4.82 -11.867 1 93.88 232 GLY B CA 1
ATOM 3805 C C . GLY B 1 232 ? 2.857 6.301 -11.875 1 93.88 232 GLY B C 1
ATOM 3806 O O . GLY B 1 232 ? 2.133 7.113 -11.297 1 93.88 232 GLY B O 1
ATOM 3807 N N . LEU B 1 233 ? 3.953 6.676 -12.508 1 91 233 LEU B N 1
ATOM 3808 C CA . LEU B 1 233 ? 4.395 8.062 -12.594 1 91 233 LEU B CA 1
ATOM 3809 C C . LEU B 1 233 ? 3.385 8.906 -13.359 1 91 233 LEU B C 1
ATOM 3811 O O . LEU B 1 233 ? 3.092 10.039 -12.977 1 91 233 LEU B O 1
ATOM 3815 N N . THR B 1 234 ? 2.908 8.391 -14.445 1 94.88 234 THR B N 1
ATOM 3816 C CA . THR B 1 234 ? 1.921 9.109 -15.242 1 94.88 234 THR B CA 1
ATOM 3817 C C . THR B 1 234 ? 0.645 9.344 -14.445 1 94.88 234 THR B C 1
ATOM 3819 O O . THR B 1 234 ? 0.073 10.438 -14.484 1 94.88 234 THR B O 1
ATOM 3822 N N . GLY B 1 235 ? 0.194 8.32 -13.766 1 94.94 235 GLY B N 1
ATOM 3823 C CA . GLY B 1 235 ? -0.987 8.469 -12.938 1 94.94 235 GLY B CA 1
ATOM 3824 C C . GLY B 1 235 ? -0.815 9.5 -11.836 1 94.94 23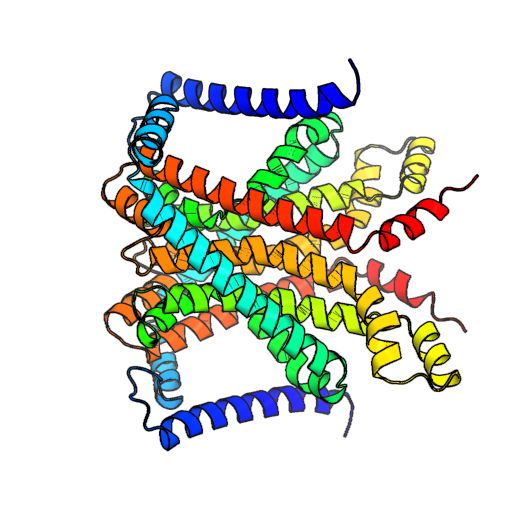5 GLY B C 1
ATOM 3825 O O . GLY B 1 235 ? -1.686 10.352 -11.633 1 94.94 235 GLY B O 1
ATOM 3826 N N . THR B 1 236 ? 0.28 9.406 -11.18 1 92 236 THR B N 1
ATOM 3827 C CA . THR B 1 236 ? 0.552 10.336 -10.086 1 92 236 THR B CA 1
ATOM 3828 C C . THR B 1 236 ? 0.657 11.766 -10.594 1 92 236 THR B C 1
ATOM 3830 O O . THR B 1 236 ? 0.111 12.688 -9.992 1 92 236 THR B O 1
ATOM 3833 N N . ASN B 1 237 ? 1.357 11.977 -11.672 1 91.69 237 ASN B N 1
ATOM 3834 C CA . ASN B 1 237 ? 1.516 13.305 -12.242 1 91.69 237 ASN B CA 1
ATOM 3835 C C . ASN B 1 237 ? 0.187 13.859 -12.75 1 91.69 237 ASN B C 1
ATOM 3837 O O . ASN B 1 237 ? -0.052 15.062 -12.688 1 91.69 237 ASN B O 1
ATOM 3841 N N . LEU B 1 238 ? -0.591 12.992 -13.273 1 95.12 238 LEU B N 1
ATOM 3842 C CA . LEU B 1 238 ? -1.906 13.414 -13.742 1 95.12 238 LEU B CA 1
ATOM 3843 C C . LEU B 1 238 ? -2.746 13.953 -12.586 1 95.12 238 LEU B C 1
ATOM 3845 O O . LEU B 1 238 ? -3.379 15 -12.711 1 95.12 238 LEU B O 1
ATOM 3849 N N . ILE B 1 239 ? -2.754 13.266 -11.492 1 94.31 239 ILE B N 1
ATOM 3850 C CA . ILE B 1 239 ? -3.535 13.695 -10.336 1 94.31 239 ILE B CA 1
ATOM 3851 C C . ILE B 1 239 ? -2.963 14.992 -9.773 1 94.31 239 ILE B C 1
ATOM 3853 O O . ILE B 1 239 ? -3.713 15.898 -9.398 1 94.31 239 ILE B O 1
ATOM 3857 N N . ARG B 1 240 ? -1.678 15.094 -9.695 1 89.56 240 ARG B N 1
ATOM 3858 C CA . ARG B 1 240 ? -1.044 16.328 -9.242 1 89.56 240 ARG B CA 1
ATOM 3859 C C . ARG B 1 240 ? -1.414 17.5 -10.148 1 89.56 240 ARG B C 1
ATOM 3861 O O . ARG B 1 240 ? -1.655 18.609 -9.664 1 89.56 240 ARG B O 1
ATOM 3868 N N . PHE B 1 241 ? -1.374 17.219 -11.383 1 92.19 241 PHE B N 1
ATOM 3869 C CA . PHE B 1 241 ? -1.743 18.234 -12.359 1 92.19 241 PHE B CA 1
ATOM 3870 C C . PHE B 1 241 ? -3.186 18.688 -12.156 1 92.19 241 PHE B C 1
ATOM 3872 O O . PHE B 1 241 ? -3.477 19.891 -12.18 1 92.19 241 PHE B O 1
ATOM 3879 N N . LEU B 1 242 ? -4.027 17.766 -11.961 1 92.69 242 LEU B N 1
ATOM 3880 C CA . LEU B 1 242 ? -5.438 18.078 -11.742 1 92.69 242 LEU B CA 1
ATOM 3881 C C . LEU B 1 242 ? -5.625 18.844 -10.438 1 92.69 242 LEU B C 1
ATOM 3883 O O . LEU B 1 242 ? -6.48 19.719 -10.344 1 92.69 242 LEU B O 1
ATOM 3887 N N . HIS B 1 243 ? -4.898 18.438 -9.453 1 90.31 243 HIS B N 1
ATOM 3888 C CA . HIS B 1 243 ? -4.941 19.156 -8.172 1 90.31 243 HIS B CA 1
ATOM 3889 C C . HIS B 1 243 ? -4.594 20.625 -8.352 1 90.31 243 HIS B C 1
ATOM 3891 O O . HIS B 1 243 ? -5.305 21.5 -7.848 1 90.31 243 HIS B O 1
ATOM 3897 N N . ARG B 1 244 ? -3.582 20.953 -9.07 1 87.44 244 ARG B N 1
ATOM 3898 C CA . ARG B 1 244 ? -3.117 22.328 -9.281 1 87.44 244 ARG B CA 1
ATOM 3899 C C . ARG B 1 244 ? -4.141 23.141 -10.07 1 87.44 244 ARG B C 1
ATOM 3901 O O . ARG B 1 244 ? -4.336 24.328 -9.812 1 87.44 244 ARG B O 1
ATOM 3908 N N . LYS B 1 245 ? -4.719 22.5 -10.906 1 86.94 245 LYS B N 1
ATOM 3909 C CA . LYS B 1 245 ? -5.656 23.203 -11.781 1 86.94 245 LYS B CA 1
ATOM 3910 C C . LYS B 1 245 ? -6.984 23.453 -11.078 1 86.94 245 LYS B C 1
ATOM 3912 O O . LYS B 1 245 ? -7.625 24.484 -11.289 1 86.94 245 LYS B O 1
ATOM 3917 N N . LEU B 1 246 ? -7.363 22.5 -10.289 1 79.44 246 LEU B N 1
ATOM 3918 C CA . LEU B 1 246 ? -8.703 22.578 -9.727 1 79.44 246 LEU B CA 1
ATOM 3919 C C . LEU B 1 246 ? -8.68 23.219 -8.344 1 79.44 246 LEU B C 1
ATOM 3921 O O . LEU B 1 246 ? -9.664 23.844 -7.93 1 79.44 246 LEU B O 1
ATOM 3925 N N . VAL B 1 247 ? -7.664 22.953 -7.551 1 67.31 247 VAL B N 1
ATOM 3926 C CA . VAL B 1 247 ? -7.621 23.516 -6.203 1 67.31 247 VAL B CA 1
ATOM 3927 C C . VAL B 1 247 ? -6.691 24.719 -6.172 1 67.31 247 VAL B C 1
ATOM 3929 O O . VAL B 1 247 ? -5.629 24.688 -5.547 1 67.31 247 VAL B O 1
ATOM 3932 N N . PHE B 1 248 ? -6.691 25.656 -7.059 1 58.59 248 PHE B N 1
ATOM 3933 C CA . PHE B 1 248 ? -5.914 26.891 -7.191 1 58.59 248 PHE B CA 1
ATOM 3934 C C . PHE B 1 248 ? -6.098 27.781 -5.973 1 58.59 248 PHE B C 1
ATOM 3936 O O . PHE B 1 248 ? -5.227 28.594 -5.652 1 58.59 248 PHE B O 1
ATOM 3943 N N . TRP B 1 249 ? -7.102 27.609 -5.234 1 52.38 249 TRP B N 1
ATOM 3944 C CA . TRP B 1 249 ? -7.367 28.547 -4.148 1 52.38 249 TRP B CA 1
ATOM 3945 C C . TRP B 1 249 ? -6.539 28.203 -2.916 1 52.38 249 TRP B C 1
ATOM 3947 O O . TRP B 1 249 ? -6.406 29.016 -2.002 1 52.38 249 TRP B O 1
ATOM 3957 N N . GLU B 1 250 ? -6.246 26.953 -2.75 1 53 250 GLU B N 1
ATOM 3958 C CA . GLU B 1 250 ? -5.5 26.562 -1.558 1 53 250 GLU B CA 1
ATOM 3959 C C . GLU B 1 250 ? -4.109 27.188 -1.548 1 53 250 GLU B C 1
ATOM 3961 O O . GLU B 1 250 ? -3.555 27.469 -0.482 1 53 250 GLU B O 1
ATOM 3966 N N . GLN B 1 251 ? -3.445 27.438 -2.646 1 46.72 251 GLN B N 1
ATOM 3967 C CA . GLN B 1 251 ? -2.135 28.062 -2.707 1 46.72 251 GLN B CA 1
ATOM 3968 C C . GLN B 1 251 ? -2.188 29.484 -2.143 1 46.72 251 GLN B C 1
ATOM 3970 O O . GLN B 1 251 ? -1.175 30.016 -1.676 1 46.72 251 GLN B O 1
ATOM 3975 N N . SER B 1 252 ? -3.188 30.141 -2.266 1 41.69 252 SER B N 1
ATOM 3976 C CA . SER B 1 252 ? -3.219 31.547 -1.913 1 41.69 252 SER B CA 1
ATOM 3977 C C . SER B 1 252 ? -3.199 31.75 -0.401 1 41.69 252 SER B C 1
ATOM 3979 O O . SER B 1 252 ? -2.867 32.844 0.087 1 41.69 252 SER B O 1
ATOM 3981 N N . THR B 1 253 ? -3.723 30.844 0.364 1 40.88 253 THR B N 1
ATOM 3982 C CA . THR B 1 253 ? -3.779 31.156 1.787 1 40.88 253 THR B CA 1
ATOM 3983 C C . THR B 1 253 ? -2.408 30.984 2.436 1 40.88 253 THR B C 1
ATOM 3985 O O . THR B 1 253 ? -2.139 31.562 3.492 1 40.88 253 THR B O 1
ATOM 3988 N N . THR B 1 254 ? -1.62 30.047 1.953 1 42.28 254 THR B N 1
ATOM 3989 C CA . THR B 1 254 ? -0.313 29.938 2.594 1 42.28 254 THR B CA 1
ATOM 3990 C C . THR B 1 254 ? 0.58 31.109 2.197 1 42.28 254 THR B C 1
ATOM 3992 O O . THR B 1 254 ? 1.617 31.344 2.822 1 42.28 254 THR B O 1
ATOM 3995 N N . ALA B 1 255 ? 0.424 31.875 1.079 1 41.97 255 ALA B N 1
ATOM 3996 C CA . ALA B 1 255 ? 1.276 32.969 0.644 1 41.97 255 ALA B CA 1
ATOM 3997 C C . ALA B 1 255 ? 1.052 34.219 1.506 1 41.97 255 ALA B C 1
ATOM 3999 O O . ALA B 1 255 ? 1.892 35.125 1.536 1 41.97 255 ALA B O 1
ATOM 4000 N N . THR B 1 256 ? -0.08 34.375 2.061 1 37 256 THR B N 1
ATOM 4001 C CA . THR B 1 256 ? -0.302 35.688 2.662 1 37 256 THR B CA 1
ATOM 4002 C C . THR B 1 256 ? 0.442 35.812 3.99 1 37 256 THR B C 1
ATOM 4004 O O . THR B 1 256 ? 0.44 36.875 4.617 1 37 256 THR B O 1
ATOM 4007 N N . VAL B 1 257 ? 0.944 34.656 4.559 1 38 257 VAL B N 1
ATOM 4008 C CA . VAL B 1 257 ? 1.544 34.906 5.867 1 38 257 VAL B CA 1
ATOM 4009 C C . VAL B 1 257 ? 3.02 35.281 5.699 1 38 257 VAL B C 1
ATOM 4011 O O . VAL B 1 257 ? 3.898 34.5 6.07 1 38 257 VAL B O 1
ATOM 4014 N N . GLN B 1 258 ? 3.463 35.5 4.508 1 32.94 258 GLN B N 1
ATOM 4015 C CA . GLN B 1 258 ? 4.805 36.062 4.547 1 32.94 258 GLN B CA 1
ATOM 4016 C C . GLN B 1 258 ? 4.793 37.469 5.168 1 32.94 258 GLN B C 1
ATOM 4018 O O . GLN B 1 258 ? 4.023 38.344 4.746 1 32.94 258 GLN B O 1
ATOM 4023 N N . PRO B 1 259 ? 5.297 37.562 6.387 1 33.19 259 PRO B N 1
ATOM 4024 C CA . PRO B 1 259 ? 5.414 38.938 6.926 1 33.19 259 PRO B CA 1
ATOM 4025 C C . PRO B 1 259 ? 6.086 39.906 5.953 1 33.19 259 PRO B C 1
ATOM 4027 O O . PRO B 1 259 ? 6.941 39.5 5.164 1 33.19 259 PRO B O 1
ATOM 4030 N N . GLU B 1 260 ? 5.496 41.062 5.645 1 31.11 260 GLU B N 1
ATOM 4031 C CA . GLU B 1 260 ? 6.312 42.188 5.207 1 31.11 260 GLU B CA 1
ATOM 4032 C C . GLU B 1 260 ? 7.504 42.406 6.137 1 31.11 260 GLU B C 1
ATOM 4034 O O . GLU B 1 260 ? 7.371 42.281 7.355 1 31.11 260 GLU B O 1
#

Sequence (520 aa):
MSKSVKSFLYPLITGVVLVILWFASIRIFSVPNYLLPTPEAVLNTLRIGYVEGQYWPHFLFTLQSTVYGYLIGCGMALVVGTVLAESETFEQFIYPYIIALQSTPKVAIAPLLLVWFGFGMASKVVMVALMSFFPMFINTVVGIRQANPAMLDLMKAFKASRSHVFFHVKLPAASGHIFAGLQISVVLSLIGAVVSEFISSSQGLGYLIQSASVNMDVATMFACLFSLVVIGLTGTNLIRFLHRKLVFWEQSTTATVQPEMSKSVKSFLYPLITGVVLVILWFASIRIFSVPNYLLPTPEAVLNTLRIGYVEGQYWPHFLFTLQSTVYGYLIGCGMALVVGTVLAESETFEQFIYPYIIALQSTPKVAIAPLLLVWFGFGMASKVVMVALMSFFPMFINTVVGIRQANPAMLDLMKAFKASRSHVFFHVKLPAASGHIFAGLQISVVLSLIGAVVSEFISSSQGLGYLIQSASVNMDVATMFACLFSLVVIGLTGTNLIRFLHRKLVFWEQSTTATVQPE

Nearest PDB structures (foldseek):
  8wm8-assembly1_A  TM=8.538E-01  e=6.230E-08  Nostoc sp. PCC 7120 = FACHB-418
  7ahd-assembly1_B  TM=8.539E-01  e=2.566E-07  Lactococcus lactis subsp. lactis
  8w9m-assembly1_B  TM=8.064E-01  e=5.688E-07  Nostoc sp. PCC 7120 = FACHB-418
  7ahh-assembly1_A  TM=7.061E-01  e=1.011E-06  Lactococcus lactis subsp. lactis
  7ahd-assembly1_A  TM=6.987E-01  e=1.318E-06  Lactococcus lactis subsp. lactis

pLDDT: mean 85.09, std 14.91, range [30.94, 98.56]

Foldseek 3Di:
DDPVCCVVVVVVVVVVVVLVCLQCVCVVVVDDCLVRNHPVLLVVLLCCCPVVPVQVQQLVLLLVLLVLLLCLLLVVLLVVLQVQLPPPVSCVVCVVVLVVLVVDPLLVCLVVLCVVPNQHSRSLSPLLSSQLNSLLNVLNSCQLNPFDPVVVVVCVVVVHDPVCCCVPTRCLSSLVSNLVSSLVSLVSSSVSNLSNCLVHYPGHLSVQLNVCVVVSVVSSNVNSVVSSVVSSVVSNVVSVVVSCVPSVPVVVVVVVPPDD/DDPVCCVPVVVVVVVVVVLVCLQCVCVVVVDDCLVRNHPVLLVVLLCCCVVVVVQVQQLVLLLVLLVLLLCLLLVVLLVVLQVQLPPPVSCVVCVVVLVVLVVDPLLVCLVVLCVVPNQHSRSLSPLLSSQLNSLLNVLNSCQLNPFDPVVVVVCVVVVHDPVCCCVPTRCLSSLVSNLVSSLVSLVSSSVSNLSSCLVHYPGHLSVQLNVCVVVSVVSSNVNSVVSSVVSSVVSNVVSVVVSCVPNVPVVVVVVVPPDD

Organism: Bordetella pertussis (strain Tohama I / ATCC BAA-589 / NCTC 13251) (NCBI:txid257313)

InterPro domains:
  IPR000515 ABC transporter type 1, transmembrane domain MetI-like [PF00528] (78-246)
  IPR000515 ABC transporter type 1, transmembrane domain MetI-like [PS50928] (59-239)
  IPR000515 ABC transporter type 1, transmembrane domain MetI-like [cd06261] (59-233)
  IPR035906 MetI-like superfamily [G3DSA:1.10.3720.10] (51-246)
  IPR035906 MetI-like superfamily [SSF161098] (53-238)

Secondary structure (DSSP, 8-state):
--HHHHHHHHHHHHHHHHHHHHHHHHHHHT--TTTS--HHHHHHHHIIIIIS-TTHHHHHHHHHHHHHHHHHHHHHHHHHHHHHHT-HHHHHHHHHHHHHHHHS-GGGGHHHHHHHH-SSHHHHHHHHHHHHHHHHHHHHHHHHHTS-HHHHHHHHHTT--HHHHIIIIIHHHHHHHHHHHHHHHHHHHHHHHHHHHHHS-SSSHHHHHHHHHHTT-HHHHHHHHHHHHHHHHHHHHHHHHHHHHH-TTHHHHHHT-S--/--HHHHHHHHHHHHHHHHHHHHHHHHHHHT--TTTS--HHHHHHHHIIIIIS-TTHHHHHHHHHHHHHHHHHHHHHHHHHHHHHHT-HHHHHHHHHHHHHHHHS-GGGGHHHHHHHH-SSHHHHHHHHHHHHHHHHHHHHHHHHHTS-HHHHHHHHHTT--HHHHIIIIIHHHHHHHHHHHHHHHHHHHHHHHHHHHHHS-SSSHHHHHHHHHHTT-HHHHHHHHHHHHHHHHHHHHHHHHHHHHH-TTHHHHHHT-S--

Solvent-accessible surface area (backbone atoms only — not comparable to full-atom values): 25196 Å² total; per-residue (Å²): 130,58,77,70,57,54,62,55,47,32,45,50,50,47,52,49,49,52,49,48,50,53,51,47,50,35,64,76,64,63,49,51,52,63,78,47,49,47,70,63,51,24,50,51,43,42,42,50,25,60,73,73,42,70,38,46,67,18,48,50,46,41,48,46,26,26,49,53,6,33,50,51,11,34,51,49,15,46,54,55,17,50,58,38,49,72,33,71,69,47,47,66,44,44,47,68,54,49,54,51,58,63,23,29,46,67,72,72,45,39,52,57,33,34,74,75,49,36,53,55,64,58,24,24,19,52,40,2,13,56,47,8,17,53,53,20,20,52,23,28,25,54,14,42,63,61,36,54,61,68,59,50,50,51,37,54,73,67,65,54,50,72,68,53,46,39,66,68,44,23,46,63,56,12,44,66,33,37,48,50,12,54,45,55,21,44,38,36,6,46,38,24,31,35,52,28,16,58,76,45,42,91,54,15,40,33,22,51,29,49,55,22,46,77,67,48,34,39,26,54,31,51,36,39,49,51,52,47,30,50,53,28,43,52,49,43,50,50,48,53,50,49,42,55,68,70,52,54,67,65,62,56,66,69,60,67,72,56,79,129,131,58,74,69,57,54,64,55,45,33,44,50,48,46,51,50,50,52,50,47,47,51,51,47,49,34,66,74,64,62,48,52,52,64,79,47,50,48,69,64,51,23,50,51,42,40,42,49,24,59,73,73,43,71,39,47,66,19,48,49,44,43,49,46,28,26,51,52,6,35,52,50,13,34,50,49,16,44,52,53,17,51,57,37,49,74,33,71,68,48,46,66,44,43,48,69,54,49,54,50,56,63,23,28,46,67,72,72,47,40,52,57,35,35,74,75,50,36,53,53,63,58,24,25,19,51,40,2,14,55,46,9,18,53,52,18,20,53,24,27,26,53,14,42,63,62,37,54,62,68,59,50,50,50,37,54,73,67,65,54,50,71,68,53,47,39,65,70,44,22,44,62,54,11,44,64,32,38,49,50,13,54,45,55,20,45,39,36,7,47,40,24,32,35,53,31,17,59,74,44,42,92,54,16,40,33,22,50,30,50,55,21,45,76,67,48,35,39,27,53,30,50,34,39,49,52,53,45,29,50,53,28,44,53,48,44,50,49,47,52,50,48,43,56,69,70,52,54,67,65,62,57,66,68,60,66,71,55,79,128